Protein AF-0000000086685347 (afdb_homodimer)

Solvent-accessible surface area (backbone atoms only — not comparable to full-atom values): 33832 Å² total; per-residue (Å²): 129,85,56,66,30,45,33,39,24,39,71,43,73,58,79,75,74,74,55,76,82,25,41,44,80,46,76,44,72,55,74,82,77,50,88,46,20,29,35,28,42,36,37,37,25,42,53,59,74,66,54,58,55,34,49,68,74,56,69,51,61,74,65,33,76,44,71,22,50,22,35,25,30,27,70,40,53,50,25,90,90,51,44,58,71,44,36,31,36,35,46,62,26,41,28,45,43,42,80,41,41,72,91,58,46,42,83,53,81,74,57,80,68,40,60,75,69,34,53,70,24,63,68,20,68,34,20,48,37,26,51,43,35,38,56,73,64,36,48,68,48,66,58,36,22,35,38,27,35,49,18,31,29,40,43,24,28,33,33,34,41,51,40,50,75,61,36,38,45,54,32,36,28,28,15,90,31,63,68,40,11,50,46,24,40,72,66,28,60,24,76,32,47,38,30,52,79,78,49,60,47,46,60,56,45,41,69,71,35,73,89,37,28,37,35,35,42,33,38,38,39,30,66,56,45,32,27,45,61,70,37,38,40,74,59,13,24,30,18,32,57,42,41,64,69,34,71,82,26,80,90,48,59,55,56,49,33,76,57,57,68,50,31,24,82,33,26,20,36,43,30,22,42,52,58,82,81,46,60,85,45,48,65,63,46,48,70,64,45,49,62,35,39,36,73,55,78,38,73,80,56,59,31,74,44,79,35,66,90,40,48,63,58,51,41,53,31,55,77,70,58,69,47,49,22,31,45,35,29,34,26,78,80,129,130,85,55,67,28,45,33,38,22,40,70,44,72,58,80,76,74,74,52,76,80,26,40,45,77,45,76,43,74,56,74,82,76,48,88,46,20,30,37,29,42,37,38,37,25,43,54,59,74,66,53,58,56,33,50,70,73,56,70,53,61,74,65,33,76,44,71,21,50,23,34,25,31,25,69,38,54,49,25,91,90,50,44,57,72,42,38,32,36,35,45,62,28,40,27,46,43,42,79,39,41,73,91,58,46,42,82,53,79,73,57,80,69,42,60,76,68,35,53,70,24,62,69,19,68,34,22,49,37,26,51,44,35,39,57,71,64,37,47,66,47,66,57,36,23,35,37,28,35,49,17,33,29,42,42,25,27,32,34,34,41,51,39,50,75,61,36,39,45,54,33,35,27,28,15,91,33,63,68,39,12,49,44,24,40,72,67,27,60,23,75,32,46,38,31,51,80,78,47,62,47,46,58,54,47,41,69,71,35,74,90,37,28,37,35,34,42,32,37,40,42,30,65,54,44,33,28,44,61,71,37,36,41,73,60,14,24,29,18,32,58,43,40,63,69,33,73,82,24,77,90,48,62,56,59,53,32,74,58,58,68,50,30,24,84,32,26,20,35,42,31,20,42,51,57,82,82,47,60,87,44,48,66,61,46,48,70,62,45,49,62,37,39,35,72,55,79,37,72,82,56,60,31,75,45,79,34,66,90,40,48,64,58,51,41,54,30,55,76,70,58,69,47,48,21,31,45,34,30,34,26,80,80,130

InterPro domains:
  IPR011032 GroES-like superfamily [SSF50129] (7-137)
  IPR013149 Alcohol dehydrogenase-like, C-terminal [PF00107] (154-285)
  IPR020843 Enoylreductase domain [SM00829] (19-329)
  IPR036291 NAD(P)-binding domain superfamily [SSF51735] (119-297)
  IPR041694 Oxidoreductase, N-terminal domain [PF16884] (11-107)
  IPR045010 Medium-chain dehydrogenase/reductase [PTHR43205] (16-331)

Foldseek 3Di:
DFDKKKFKFQAAQDDFADDPVSIDIDIDGDDDADAQKFKWFWFKWFFDLVQNVCSNVVVDDGRDTDWTWTKTFGCGGNRPVRHGGWIWIFTRGRMRMDIDHPVGIHTDDADAQFDPCVCRACLHLLVLLLVCLQCPAQNPDAAFEEEEEQCQERNNLSNQLVCVVRRYRAYEYEHQDPVSQCCNCPARNHVGYYNCVVDQVLVVVCVSPVQAGQEYEAAAAASNVLSNLVRHAAQGEYEYEYHLNCSSPVPDPHDHRPVVVSCVVRVYYYDYDDSVVVVVCSVVSCVPCSVCSSVCVHDQAEDEAEASVCVSVQNSCVNVVVIGHTYMYGYDDD/DFDKKKFKFQAAQDDFADDPVSIDIDIDGDDDADAQKFKWFWFKWFFDLVQNVCSNVVVDDGRDTDWTWTKTFTCGGNRPVRHGGWIWIFTRGRMRMDIDHPVGIHTDDADAQFDPNCCRACLHPLVLLLVCLQCPAQNPAAAFEEEEEQCQERNNLSNQLVCVVRRYRAYEYEHQDPVSQCCNCPARNHVGYYNCVVDQLLVVVCVSPVQAGQEYEAAAAASNVLSNLVRHAAQGEYEYEYHLNCSSPVPDPHDHRPVVVSCVVRVYYYDYDDSVVVVVCSVVSCVPCSVCSSVVVHDQAEDEAEASVCVSVQNSCVNVVVIGHTYMYGYDDD

Nearest PDB structures (foldseek):
  6eow-assembly2_D-2  TM=9.343E-01  e=7.181E-40  Rubus idaeus
  1v3t-assembly1_B  TM=9.331E-01  e=2.063E-39  Cavia porcellus
  2y05-assembly4_D  TM=9.434E-01  e=6.710E-39  Homo sapiens
  5zxu-assembly1_A  TM=9.191E-01  e=8.944E-35  Vibrio vulnificus MO6-24/O
  4mkr-assembly1_B  TM=9.050E-01  e=8.934E-24  Zingiber officinale

Secondary structure (DSSP, 8-state):
---EEEEEEE-S--SSS--GGGEEEEEEEPPPP-TT-EEEEEEEEE--THHHHHHHTT-S-TTSBPP--EEEEEEEES-TTS-TT-EEEES--SBSEEEE-GGG-EE--PPTT--GGGGGTTTTHHHHHHHHIIIIIS---TT--EEESSTTBHHHHHHHHHHHHTT-S-EEEEESSHHHHHHHHHHS--SEEEEGGGS-HHHHHHHH-TT-EEEEEESS-HHHHHHHHHHEEEEEEEEE---HHHHT-TTS--PPPTTTTHHHHTT-EEEE--GGGGGGGHHHHHHHHHHHHHHTSS---EEEEESGGGHHHHHHHHHHT--SBEEEEE----/---EEEEEEE-S--SSS--GGGEEEEEEEPPPP-TT-EEEEEEEEE--THHHHHHHTT-S-TTSBPPB-EEEEEEEES-TTS-TT-EEEESB-SBSEEEE-GGG-EE--PPTT--GGGGGTTTTHHHHHHHHIIIIIS---TT--EEESSTTBHHHHHHHHHHHHTT-S-EEEEESSHHHHHHHHHHS--SEEEEGGGS-HHHHHHHH-TT-EEEEEESS-HHHHHHHHHHEEEEEEEEE---HHHHT-TTS--PPPTTTTHHHHTT-EEEE--GGGGGGGHHHHHHHHHHHHHTTSS---EEEEESGGGHHHHHHHHHHT--SBEEEEE----

Radius of gyration: 30.83 Å; Cα contacts (8 Å, |Δi|>4): 1604; chains: 2; bounding box: 49×111×60 Å

Structure (mmCIF, N/CA/C/O backbone):
data_AF-0000000086685347-model_v1
#
loop_
_entity.id
_entity.type
_entity.pdbx_description
1 polymer 'NADP-dependent oxidoreductase'
#
loop_
_atom_site.group_PDB
_atom_site.id
_atom_site.type_symbol
_atom_site.label_atom_id
_atom_site.label_alt_id
_atom_site.label_comp_id
_atom_site.label_asym_id
_atom_site.label_entity_id
_atom_site.label_seq_id
_atom_site.pdbx_PDB_ins_code
_atom_site.Cartn_x
_atom_site.Cartn_y
_atom_site.Cartn_z
_atom_site.occupancy
_atom_site.B_iso_or_equiv
_atom_site.auth_seq_id
_atom_site.auth_comp_id
_atom_site.auth_asym_id
_atom_site.auth_atom_id
_atom_site.pdbx_PDB_model_num
ATOM 1 N N . MET A 1 1 ? 9.734 56.219 17.281 1 50.44 1 MET A N 1
ATOM 2 C CA . MET A 1 1 ? 10.438 55.094 17.875 1 50.44 1 MET A CA 1
ATOM 3 C C . MET A 1 1 ? 10.43 53.906 16.938 1 50.44 1 MET A C 1
ATOM 5 O O . MET A 1 1 ? 9.406 53.594 16.312 1 50.44 1 MET A O 1
ATOM 9 N N . SER A 1 2 ? 11.664 53.406 16.625 1 74.25 2 SER A N 1
ATOM 10 C CA . SER A 1 2 ? 11.812 52.344 15.633 1 74.25 2 SER A CA 1
ATOM 11 C C . SER A 1 2 ? 11.039 51.094 16.047 1 74.25 2 SER A C 1
ATOM 13 O O . SER A 1 2 ? 10.992 50.75 17.234 1 74.25 2 SER A O 1
ATOM 15 N N . ARG A 1 3 ? 10.133 50.562 15.281 1 89.06 3 ARG A N 1
ATOM 16 C CA . ARG A 1 3 ? 9.344 49.375 15.555 1 89.06 3 ARG A CA 1
ATOM 17 C C . ARG A 1 3 ? 10.242 48.219 15.93 1 89.06 3 ARG A C 1
ATOM 19 O O . ARG A 1 3 ? 11.344 48.062 15.391 1 89.06 3 ARG A O 1
ATOM 26 N N . THR A 1 4 ? 9.859 47.531 16.953 1 94.38 4 THR A N 1
ATOM 27 C CA . THR A 1 4 ? 10.586 46.312 17.344 1 94.38 4 THR A CA 1
ATOM 28 C C . THR A 1 4 ? 9.766 45.062 17.031 1 94.38 4 THR A C 1
ATOM 30 O O . THR A 1 4 ? 8.547 45.156 16.875 1 94.38 4 THR A O 1
ATOM 33 N N . LEU A 1 5 ? 10.492 44.031 16.781 1 94.69 5 LEU A N 1
ATOM 34 C CA . LEU A 1 5 ? 9.844 42.719 16.656 1 94.69 5 LEU A CA 1
ATOM 35 C C . LEU A 1 5 ? 10.344 41.781 17.719 1 94.69 5 LEU A C 1
ATOM 37 O O . LEU A 1 5 ? 11.43 41.969 18.281 1 94.69 5 LEU A O 1
ATOM 41 N N . THR A 1 6 ? 9.461 40.906 18.109 1 96 6 THR A N 1
ATOM 42 C CA . THR A 1 6 ? 9.82 39.781 18.969 1 96 6 THR A CA 1
ATOM 43 C C . THR A 1 6 ? 9.859 38.5 18.172 1 96 6 THR A C 1
ATOM 45 O O . THR A 1 6 ? 8.977 38.25 17.344 1 96 6 THR A O 1
ATOM 48 N N . ALA A 1 7 ? 10.953 37.719 18.328 1 96.31 7 ALA A N 1
ATOM 49 C CA . ALA A 1 7 ? 11.125 36.469 17.609 1 96.31 7 ALA A CA 1
ATOM 50 C C . ALA A 1 7 ? 11.641 35.375 18.547 1 96.31 7 ALA A C 1
ATOM 52 O O . ALA A 1 7 ? 12.047 35.656 19.672 1 96.31 7 ALA A O 1
ATOM 53 N N . VAL A 1 8 ? 11.461 34.156 18.094 1 96.06 8 VAL A N 1
ATOM 54 C CA . VAL A 1 8 ? 11.992 33.031 18.828 1 96.06 8 VAL A CA 1
ATOM 55 C C . VAL A 1 8 ? 13.188 32.438 18.062 1 96.06 8 VAL A C 1
ATOM 57 O O . VAL A 1 8 ? 13.164 32.344 16.844 1 96.06 8 VAL A O 1
ATOM 60 N N . ARG A 1 9 ? 14.227 32.125 18.766 1 94.31 9 ARG A N 1
ATOM 61 C CA . ARG A 1 9 ? 15.398 31.453 18.234 1 94.31 9 ARG A CA 1
ATOM 62 C C . ARG A 1 9 ? 15.555 30.062 18.859 1 94.31 9 ARG A C 1
ATOM 64 O O . ARG A 1 9 ? 15.258 29.875 20.031 1 94.31 9 ARG A O 1
ATOM 71 N N . HIS A 1 10 ? 15.906 29.203 18 1 92.25 10 HIS A N 1
ATOM 72 C CA . HIS A 1 10 ? 16.281 27.875 18.484 1 92.25 10 HIS A CA 1
ATOM 73 C C . HIS A 1 10 ? 17.719 27.859 18.984 1 92.25 10 HIS A C 1
ATOM 75 O O . HIS A 1 10 ? 18.656 28.016 18.188 1 92.25 10 HIS A O 1
ATOM 81 N N . VAL A 1 11 ? 17.969 27.594 20.281 1 90.44 11 VAL A N 1
ATOM 82 C CA . VAL A 1 11 ? 19.297 27.812 20.828 1 90.44 11 VAL A CA 1
ATOM 83 C C . VAL A 1 11 ? 19.969 26.484 21.141 1 90.44 11 VAL A C 1
ATOM 85 O O . VAL A 1 11 ? 21.188 26.422 21.344 1 90.44 11 VAL A O 1
ATOM 88 N N . ARG A 1 12 ? 19.188 25.469 21.172 1 88.44 12 ARG A N 1
ATOM 89 C CA . ARG A 1 12 ? 19.719 24.141 21.438 1 88.44 12 ARG A CA 1
ATOM 90 C C . ARG A 1 12 ? 18.891 23.062 20.766 1 88.44 12 ARG A C 1
ATOM 92 O O . ARG A 1 12 ? 17.656 23.125 20.766 1 88.44 12 ARG A O 1
ATOM 99 N N . ARG A 1 13 ? 19.609 22.141 20.172 1 87.19 13 ARG A N 1
ATOM 100 C CA . ARG A 1 13 ? 18.875 21.016 19.609 1 87.19 13 ARG A CA 1
ATOM 101 C C . ARG A 1 13 ? 18.328 20.109 20.703 1 87.19 13 ARG A C 1
ATOM 103 O O . ARG A 1 13 ? 19.047 19.734 21.625 1 87.19 13 ARG A O 1
ATOM 110 N N . PRO A 1 14 ? 17.078 19.797 20.531 1 83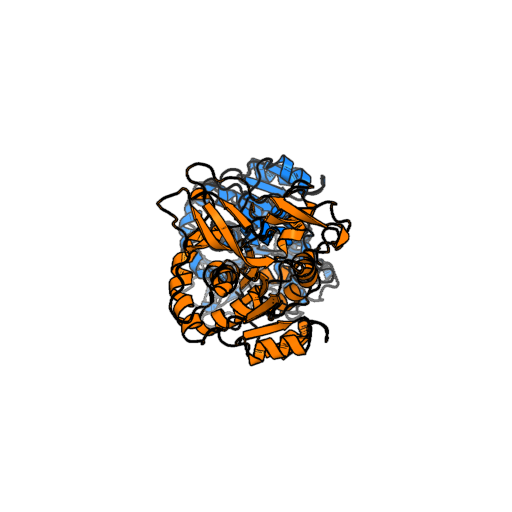.38 14 PRO A N 1
ATOM 111 C CA . PRO A 1 14 ? 16.469 18.984 21.594 1 83.38 14 PRO A CA 1
ATOM 112 C C . PRO A 1 14 ? 17.062 17.578 21.672 1 83.38 14 PRO A C 1
ATOM 114 O O . PRO A 1 14 ? 17.391 16.984 20.641 1 83.38 14 PRO A O 1
ATOM 117 N N . ALA A 1 15 ? 17.375 17.078 22.797 1 79.94 15 ALA A N 1
ATOM 118 C CA . ALA A 1 15 ? 17.688 15.688 23.094 1 79.94 15 ALA A CA 1
ATOM 119 C C . ALA A 1 15 ? 16.453 14.953 23.609 1 79.94 15 ALA A C 1
ATOM 121 O O . ALA A 1 15 ? 16.094 15.062 24.781 1 79.94 15 ALA A O 1
ATOM 122 N N . GLY A 1 16 ? 15.742 14.258 22.781 1 77.81 16 GLY A N 1
ATOM 123 C CA . GLY A 1 16 ? 14.438 13.727 23.141 1 77.81 16 GLY A CA 1
ATOM 124 C C . GLY A 1 16 ? 13.312 14.719 22.922 1 77.81 16 GLY A C 1
ATOM 125 O O . GLY A 1 16 ? 13.234 15.367 21.891 1 77.81 16 GLY A O 1
ATOM 126 N N . GLU A 1 17 ? 12.484 14.797 23.922 1 82.31 17 GLU A N 1
ATOM 127 C CA . GLU A 1 17 ? 11.367 15.734 23.844 1 82.31 17 GLU A CA 1
ATOM 128 C C . GLU A 1 17 ? 11.852 17.172 23.938 1 82.31 17 GLU A C 1
ATOM 130 O O . GLU A 1 17 ? 12.633 17.516 24.828 1 82.31 17 GLU A O 1
ATOM 135 N N . PRO A 1 18 ? 11.469 18.016 23 1 87.94 18 PRO A N 1
ATOM 136 C CA . PRO A 1 18 ? 11.852 19.422 23.094 1 87.94 18 PRO A CA 1
ATOM 137 C C . PRO A 1 18 ? 11.406 20.062 24.406 1 87.94 18 PRO A C 1
ATOM 139 O O . PRO A 1 18 ? 10.367 19.688 24.953 1 87.94 18 PRO A O 1
ATOM 142 N N . ARG A 1 19 ? 12.352 21 24.922 1 90.44 19 ARG A N 1
ATOM 143 C CA . ARG A 1 19 ? 12.078 21.766 26.141 1 90.44 19 ARG A CA 1
ATOM 144 C C . ARG A 1 19 ? 12.062 23.266 25.844 1 90.44 19 ARG A C 1
ATOM 146 O O . ARG A 1 19 ? 12.664 23.719 24.875 1 90.44 19 ARG A O 1
ATOM 153 N N . ALA A 1 20 ? 11.312 23.969 26.703 1 93.56 20 ALA A N 1
ATOM 154 C CA . ALA A 1 20 ? 11.18 25.422 26.531 1 93.56 20 ALA A CA 1
ATOM 155 C C . ALA A 1 20 ? 12.555 26.078 26.438 1 93.56 20 ALA A C 1
ATOM 157 O O . ALA A 1 20 ? 12.734 27.047 25.688 1 93.56 20 ALA A O 1
ATOM 158 N N . ASP A 1 21 ? 13.492 25.594 27.172 1 93.19 21 ASP A N 1
ATOM 159 C CA . ASP A 1 21 ? 14.797 26.234 27.219 1 93.19 21 ASP A CA 1
ATOM 160 C C . ASP A 1 21 ? 15.625 25.906 25.984 1 93.19 21 ASP A C 1
ATOM 162 O O . ASP A 1 21 ? 16.766 26.375 25.844 1 93.19 21 ASP A O 1
ATOM 166 N N . ASP A 1 22 ? 15.094 25.109 25.094 1 93.38 22 ASP A N 1
ATOM 167 C CA . ASP A 1 22 ? 15.711 24.938 23.766 1 93.38 22 ASP A CA 1
ATOM 168 C C . ASP A 1 22 ? 15.516 26.172 22.906 1 93.38 22 ASP A C 1
ATOM 170 O O . ASP A 1 22 ? 16.125 26.312 21.844 1 93.38 22 ASP A O 1
ATOM 174 N N . PHE A 1 23 ? 14.695 27.047 23.406 1 94.94 23 PHE A N 1
ATOM 175 C CA . PHE A 1 23 ? 14.312 28.25 22.672 1 94.94 23 PHE A CA 1
ATOM 176 C C . PHE A 1 23 ? 14.578 29.5 23.5 1 94.94 23 PHE A C 1
ATOM 178 O O . PHE A 1 23 ? 14.633 29.438 24.734 1 94.94 23 PHE A O 1
ATOM 185 N N . THR A 1 24 ? 14.758 30.578 22.812 1 95.75 24 THR A N 1
ATOM 186 C CA . THR A 1 24 ? 14.852 31.875 23.469 1 95.75 24 THR A CA 1
ATOM 187 C C . THR A 1 24 ? 14.102 32.938 22.688 1 95.75 24 THR A C 1
ATOM 189 O O . THR A 1 24 ? 14.07 32.906 21.453 1 95.75 24 THR A O 1
ATOM 192 N N . PHE A 1 25 ? 13.484 33.812 23.406 1 96.88 25 PHE A N 1
ATOM 193 C CA . PHE A 1 25 ? 12.859 34.969 22.797 1 96.88 25 PHE A CA 1
ATOM 194 C C . PHE A 1 25 ? 13.859 36.125 22.672 1 96.88 25 PHE A C 1
ATOM 196 O O . PHE A 1 25 ? 14.664 36.375 23.562 1 96.88 25 PHE A O 1
ATOM 203 N N . VAL A 1 26 ? 13.766 36.75 21.547 1 96.25 26 VAL A N 1
ATOM 204 C CA . VAL A 1 26 ? 14.594 37.938 21.328 1 96.25 26 VAL A CA 1
ATOM 205 C C . VAL A 1 26 ? 13.727 39.094 20.859 1 96.25 26 VAL A C 1
ATOM 207 O O . VAL A 1 26 ? 12.695 38.875 20.219 1 96.25 26 VAL A O 1
ATOM 210 N N . THR A 1 27 ? 14.117 40.25 21.219 1 96 27 THR A N 1
ATOM 211 C CA . THR A 1 27 ? 13.508 41.5 20.719 1 96 27 THR A CA 1
ATOM 212 C C . THR A 1 27 ? 14.531 42.344 19.969 1 96 27 THR A C 1
ATOM 214 O O . THR A 1 27 ? 15.609 42.625 20.484 1 96 27 THR A O 1
ATOM 217 N N . GLU A 1 28 ? 14.188 42.594 18.781 1 93.88 28 GLU A N 1
ATOM 218 C CA . GLU A 1 28 ? 15.109 43.344 17.922 1 93.88 28 GLU A CA 1
ATOM 219 C C . GLU A 1 28 ? 14.383 44.406 17.125 1 93.88 28 GLU A C 1
ATOM 221 O O . GLU A 1 28 ? 13.164 44.344 16.922 1 93.88 28 GLU A O 1
ATOM 226 N N . PRO A 1 29 ? 15.164 45.469 16.766 1 95.5 29 PRO A N 1
ATOM 227 C CA . PRO A 1 29 ? 14.523 46.469 15.891 1 95.5 29 PRO A CA 1
ATOM 228 C C . PRO A 1 29 ? 14.102 45.875 14.547 1 95.5 29 PRO A C 1
ATOM 230 O O . PRO A 1 29 ? 14.797 45.031 13.992 1 95.5 29 PRO A O 1
ATOM 233 N N . VAL A 1 30 ? 12.938 46.281 14.086 1 95.69 30 VAL A N 1
ATOM 234 C CA . VAL A 1 30 ? 12.539 45.969 12.719 1 95.69 30 VAL A CA 1
ATOM 235 C C . VAL A 1 30 ? 13.484 46.656 11.734 1 95.69 30 VAL A C 1
ATOM 237 O O . VAL A 1 30 ? 13.742 47.844 11.828 1 95.69 30 VAL A O 1
ATOM 240 N N . PRO A 1 31 ? 13.992 45.875 10.844 1 92.69 31 PRO A N 1
ATOM 241 C CA . PRO A 1 31 ? 14.891 46.5 9.867 1 92.69 31 PRO A CA 1
ATOM 242 C C . PRO A 1 31 ? 14.172 47.5 8.945 1 92.69 31 PRO A C 1
ATOM 244 O O . PRO A 1 31 ? 12.961 47.375 8.727 1 92.69 31 PRO A O 1
ATOM 247 N N . ASP A 1 32 ? 15.023 48.438 8.469 1 94.31 32 ASP A N 1
ATOM 248 C CA . ASP A 1 32 ? 14.477 49.312 7.434 1 94.31 32 ASP A CA 1
ATOM 249 C C . ASP A 1 32 ? 14.125 48.531 6.176 1 94.31 32 ASP A C 1
ATOM 251 O O . ASP A 1 32 ? 14.852 47.594 5.777 1 94.31 32 ASP A O 1
ATOM 255 N N . LEU A 1 33 ? 13.031 48.906 5.633 1 96.62 33 LEU A N 1
ATOM 256 C CA . LEU A 1 33 ? 12.586 48.219 4.43 1 96.62 33 LEU A CA 1
ATOM 257 C C . LEU A 1 33 ? 13.414 48.656 3.221 1 96.62 33 LEU A C 1
ATOM 259 O O . LEU A 1 33 ? 13.656 49.844 3.023 1 96.62 33 LEU A O 1
ATOM 263 N N . LEU A 1 34 ? 13.836 47.625 2.465 1 96.62 34 LEU A N 1
ATOM 264 C CA . LEU A 1 34 ? 14.438 47.906 1.162 1 96.62 34 LEU A CA 1
ATOM 265 C C . LEU A 1 34 ? 13.383 47.938 0.066 1 96.62 34 LEU A C 1
ATOM 267 O O . LEU A 1 34 ? 12.195 47.688 0.332 1 96.62 34 LEU A O 1
ATOM 271 N N . ALA A 1 35 ? 13.891 48.281 -1.128 1 96.19 35 ALA A N 1
ATOM 272 C CA . ALA A 1 35 ? 12.984 48.281 -2.27 1 96.19 35 ALA A CA 1
ATOM 273 C C . ALA A 1 35 ? 12.32 46.938 -2.443 1 96.19 35 ALA A C 1
ATOM 275 O O . ALA A 1 35 ? 12.977 45.906 -2.326 1 96.19 35 ALA A O 1
ATOM 276 N N . ARG A 1 36 ? 10.992 46.938 -2.641 1 97.19 36 ARG A N 1
ATOM 277 C CA . ARG A 1 36 ? 10.18 45.75 -2.947 1 97.19 36 ARG A CA 1
ATOM 278 C C . ARG A 1 36 ? 9.961 44.906 -1.705 1 97.19 36 ARG A C 1
ATOM 280 O O . ARG A 1 36 ? 9.461 43.781 -1.799 1 97.19 36 ARG A O 1
ATOM 287 N N . GLN A 1 37 ? 10.305 45.438 -0.574 1 97.94 37 GLN A N 1
ATOM 288 C CA . GLN A 1 37 ? 10.047 44.719 0.67 1 97.94 37 GLN A CA 1
ATOM 289 C C . GLN A 1 37 ? 8.797 45.25 1.365 1 97.94 37 GLN A C 1
ATOM 291 O O . GLN A 1 37 ? 8.398 46.375 1.14 1 97.94 37 GLN A O 1
ATOM 296 N N . VAL A 1 38 ? 8.195 44.406 2.117 1 98.06 38 VAL A N 1
ATOM 297 C CA . VAL A 1 38 ? 7.051 44.781 2.938 1 98.06 38 VAL A CA 1
ATOM 298 C C . VAL A 1 38 ? 7.27 44.312 4.375 1 98.06 38 VAL A C 1
ATOM 300 O O . VAL A 1 38 ? 7.961 43.312 4.613 1 98.06 38 VAL A O 1
ATOM 303 N N . LEU A 1 39 ? 6.73 45.062 5.27 1 97.62 39 LEU A N 1
ATOM 304 C CA . LEU A 1 39 ? 6.652 44.656 6.664 1 97.62 39 LEU A CA 1
ATOM 305 C C . LEU A 1 39 ? 5.293 44.031 6.969 1 97.62 39 LEU A C 1
ATOM 307 O O . LEU A 1 39 ? 4.258 44.656 6.762 1 97.62 39 LEU A O 1
ATOM 311 N N . VAL A 1 40 ? 5.332 42.781 7.363 1 97.5 40 VAL A N 1
ATOM 312 C CA . VAL A 1 40 ? 4.109 42.094 7.727 1 97.5 40 VAL A CA 1
ATOM 313 C C . VAL A 1 40 ? 4.016 41.969 9.242 1 97.5 40 VAL A C 1
ATOM 315 O O . VAL A 1 40 ? 4.984 41.562 9.898 1 97.5 40 VAL A O 1
ATOM 318 N N . GLU A 1 41 ? 2.932 42.406 9.773 1 97.56 41 GLU A N 1
ATOM 319 C CA . GLU A 1 41 ? 2.584 42.094 11.156 1 97.56 41 GLU A CA 1
ATOM 320 C C . GLU A 1 41 ? 1.776 40.781 11.258 1 97.56 41 GLU A C 1
ATOM 322 O O . GLU A 1 41 ? 0.677 40.688 10.703 1 97.56 41 GLU A O 1
ATOM 327 N N . ASN A 1 42 ? 2.348 39.781 11.922 1 97.38 42 ASN A N 1
ATOM 328 C CA . ASN A 1 42 ? 1.735 38.469 11.969 1 97.38 42 ASN A CA 1
ATOM 329 C C . ASN A 1 42 ? 0.523 38.438 12.891 1 97.38 42 ASN A C 1
ATOM 331 O O . ASN A 1 42 ? 0.536 39.062 13.961 1 97.38 42 ASN A O 1
ATOM 335 N N . ALA A 1 43 ? -0.485 37.812 12.461 1 97.38 43 ALA A N 1
ATOM 336 C CA . ALA A 1 43 ? -1.744 37.781 13.195 1 97.38 43 ALA A CA 1
ATOM 337 C C . ALA A 1 43 ? -2.023 36.375 13.758 1 97.38 43 ALA A C 1
ATOM 339 O O . ALA A 1 43 ? -2.475 36.25 14.891 1 97.38 43 ALA A O 1
ATOM 340 N N . TYR A 1 44 ? -1.866 35.344 12.93 1 97.69 44 TYR A N 1
ATOM 341 C CA . TYR A 1 44 ? -2.037 33.938 13.32 1 97.69 44 TYR A CA 1
ATOM 342 C C . TYR A 1 44 ? -0.824 33.094 12.922 1 97.69 44 TYR A C 1
ATOM 344 O O . TYR A 1 44 ? -0.29 33.25 11.828 1 97.69 44 TYR A O 1
ATOM 352 N N . LEU A 1 45 ? -0.37 32.312 13.789 1 97.44 45 LEU A N 1
ATOM 353 C CA . LEU A 1 45 ? 0.769 31.422 13.57 1 97.44 45 LEU A CA 1
ATOM 354 C C . LEU A 1 45 ? 0.38 29.969 13.805 1 97.44 45 LEU A C 1
ATOM 356 O O . LEU A 1 45 ? -0.333 29.656 14.758 1 97.44 45 LEU A O 1
ATOM 360 N N . SER A 1 46 ? 0.817 29.172 12.898 1 96 46 SER A N 1
ATOM 361 C CA . SER A 1 46 ? 0.613 27.734 13.062 1 96 46 SER A CA 1
ATOM 362 C C . SER A 1 46 ? 1.83 27.062 13.695 1 96 46 SER A C 1
ATOM 364 O O . SER A 1 46 ? 2.967 27.469 13.438 1 96 46 SER A O 1
ATOM 366 N N . VAL A 1 47 ? 1.586 26.109 14.602 1 92.56 47 VAL A N 1
ATOM 367 C CA . VAL A 1 47 ? 2.625 25.203 15.078 1 92.56 47 VAL A CA 1
ATOM 368 C C . VAL A 1 47 ? 2.283 23.781 14.68 1 92.56 47 VAL A C 1
ATOM 370 O O . VAL A 1 47 ? 1.127 23.359 14.773 1 92.56 47 VAL A O 1
ATOM 373 N N . ASP A 1 48 ? 3.268 23.078 14.125 1 88.44 48 ASP A N 1
ATOM 374 C CA . ASP A 1 48 ? 3.027 21.766 13.523 1 88.44 48 ASP A CA 1
ATOM 375 C C . ASP A 1 48 ? 4.059 20.75 14 1 88.44 48 ASP A C 1
ATOM 377 O O . ASP A 1 48 ? 5.223 21.094 14.227 1 88.44 48 ASP A O 1
ATOM 381 N N . PRO A 1 49 ? 3.59 19.469 14.031 1 81.69 49 PRO A N 1
ATOM 382 C CA . PRO A 1 49 ? 4.48 18.422 14.531 1 81.69 49 PRO A CA 1
ATOM 383 C C . PRO A 1 49 ? 5.738 18.266 13.68 1 81.69 49 PRO A C 1
ATOM 385 O O . PRO A 1 49 ? 6.801 17.922 14.195 1 81.69 49 PRO A O 1
ATOM 388 N N . TYR A 1 50 ? 5.699 18.5 12.43 1 77.56 50 TYR A N 1
ATOM 389 C CA . TYR A 1 50 ? 6.852 18.312 11.555 1 77.56 50 TYR A CA 1
ATOM 390 C C . TYR A 1 50 ? 8.008 19.203 11.961 1 77.56 50 TYR A C 1
ATOM 392 O O . TYR A 1 50 ? 9.164 18.922 11.648 1 77.56 50 TYR A O 1
ATOM 400 N N . MET A 1 51 ? 7.762 20.234 12.648 1 84.38 51 MET A N 1
ATOM 401 C CA . MET A 1 51 ? 8.789 21.172 13.102 1 84.38 51 MET A CA 1
ATOM 402 C C . MET A 1 51 ? 9.789 20.484 14.023 1 84.38 51 MET A C 1
ATOM 404 O O . MET A 1 51 ? 10.969 20.844 14.055 1 84.38 51 MET A O 1
ATOM 408 N N . ARG A 1 52 ? 9.234 19.469 14.75 1 82.44 52 ARG A N 1
ATOM 409 C CA . ARG A 1 52 ? 10.125 18.703 15.617 1 82.44 52 ARG A CA 1
ATOM 410 C C . ARG A 1 52 ? 11.188 17.969 14.797 1 82.44 52 ARG A C 1
ATOM 412 O O . ARG A 1 52 ? 12.359 17.953 15.172 1 82.44 52 ARG A O 1
ATOM 419 N N . GLN A 1 53 ? 10.75 17.328 13.758 1 74.5 53 GLN A N 1
ATOM 420 C CA . GLN A 1 53 ? 11.68 16.625 12.883 1 74.5 53 GLN A CA 1
ATOM 421 C C . GLN A 1 53 ? 12.688 17.578 12.266 1 74.5 53 GLN A C 1
ATOM 423 O O . GLN A 1 53 ? 13.875 17.266 12.164 1 74.5 53 GLN A O 1
ATOM 428 N N . PHE A 1 54 ? 12.25 18.719 11.898 1 77.44 54 PHE A N 1
ATOM 429 C CA . PHE A 1 54 ? 13.109 19.734 11.289 1 77.44 54 PHE A CA 1
ATOM 430 C C . PHE A 1 54 ? 14.164 20.203 12.273 1 77.44 54 PHE A C 1
ATOM 432 O O . PHE A 1 54 ? 15.305 20.469 11.883 1 77.44 54 PHE A O 1
ATOM 439 N N . MET A 1 55 ? 13.812 20.234 13.461 1 79.69 55 MET A N 1
ATOM 440 C CA . MET A 1 55 ? 14.742 20.672 14.508 1 79.69 55 MET A CA 1
ATOM 441 C C . MET A 1 55 ? 15.828 19.625 14.734 1 79.69 55 MET A C 1
ATOM 443 O O . MET A 1 55 ? 16.984 19.953 14.961 1 79.69 55 MET A O 1
ATOM 447 N N . ASP A 1 56 ? 15.445 18.328 14.547 1 74 56 ASP A N 1
ATOM 448 C CA . ASP A 1 56 ? 16.375 17.234 14.766 1 74 56 ASP A CA 1
ATOM 449 C C . ASP A 1 56 ? 17.344 17.078 13.586 1 74 56 ASP A C 1
ATOM 451 O O . ASP A 1 56 ? 18.531 16.844 13.781 1 74 56 ASP A O 1
ATOM 455 N N . LEU A 1 57 ? 16.812 17.25 12.438 1 71.06 57 LEU A N 1
ATOM 456 C CA . LEU A 1 57 ? 17.578 16.953 11.234 1 71.06 57 LEU A CA 1
ATOM 457 C C . LEU A 1 57 ? 18.438 18.156 10.836 1 71.06 57 LEU A C 1
ATOM 459 O O . LEU A 1 57 ? 19.109 18.125 9.797 1 71.06 57 LEU A O 1
ATOM 463 N N . GLY A 1 58 ? 18.406 19.125 11.688 1 70.56 58 GLY A N 1
ATOM 464 C CA . GLY A 1 58 ? 19.219 20.297 11.398 1 70.56 58 GLY A CA 1
ATOM 465 C C . GLY A 1 58 ? 18.625 21.172 10.312 1 70.56 58 GLY A C 1
ATOM 466 O O . GLY A 1 58 ? 19.359 21.859 9.594 1 70.56 58 GLY A O 1
ATOM 467 N N . GLY A 1 59 ? 17.359 21.047 10.164 1 72 59 GLY A N 1
ATOM 468 C CA . GLY A 1 59 ? 16.672 21.828 9.141 1 72 59 GLY A CA 1
ATOM 469 C C . GLY A 1 59 ? 16.766 23.328 9.383 1 72 59 GLY A C 1
ATOM 470 O O . GLY A 1 59 ? 16.594 24.125 8.461 1 72 59 GLY A O 1
ATOM 471 N N . TRP A 1 60 ? 16.969 23.719 10.68 1 77.75 60 TRP A N 1
ATOM 472 C CA . TRP A 1 60 ? 17.109 25.125 11.016 1 77.75 60 TRP A CA 1
ATOM 473 C C . TRP A 1 60 ? 18.438 25.391 11.711 1 77.75 60 TRP A C 1
ATOM 475 O O . TRP A 1 60 ? 18.859 24.625 12.578 1 77.75 60 TRP A O 1
ATOM 485 N N . ARG A 1 61 ? 19.109 26.438 11.195 1 78.44 61 ARG A N 1
ATOM 486 C CA . ARG A 1 61 ? 20.359 26.859 11.828 1 78.44 61 ARG A CA 1
ATOM 487 C C . ARG A 1 61 ? 20.094 27.359 13.25 1 78.44 61 ARG A C 1
ATOM 489 O O . ARG A 1 61 ? 19.188 28.156 13.484 1 78.44 61 ARG A O 1
ATOM 496 N N . LEU A 1 62 ? 20.875 26.797 14.102 1 85.69 62 LEU A N 1
ATOM 497 C CA . LEU A 1 62 ? 20.75 27.281 15.477 1 85.69 62 LEU A CA 1
ATOM 498 C C . LEU A 1 62 ? 20.938 28.781 15.555 1 85.69 62 LEU A C 1
ATOM 500 O O . LEU A 1 62 ? 21.828 29.344 14.898 1 85.69 62 LEU A O 1
ATOM 504 N N . GLY A 1 63 ? 20.109 29.375 16.375 1 85.38 63 GLY A N 1
ATOM 505 C CA . GLY A 1 63 ? 20.188 30.812 16.578 1 85.38 63 GLY A CA 1
ATOM 506 C C . GLY A 1 63 ? 19.438 31.594 15.516 1 85.38 63 GLY A C 1
ATOM 507 O O . GLY A 1 63 ? 19.266 32.812 15.648 1 85.38 63 GLY A O 1
ATOM 508 N N . ALA A 1 64 ? 19.109 30.906 14.547 1 82.31 64 ALA A N 1
ATOM 509 C CA . ALA A 1 64 ? 18.391 31.578 13.477 1 82.31 64 ALA A CA 1
ATOM 510 C C . ALA A 1 64 ? 16.875 31.562 13.734 1 82.31 64 ALA A C 1
ATOM 512 O O . ALA A 1 64 ? 16.406 30.891 14.656 1 82.31 64 ALA A O 1
ATOM 513 N N . GLY A 1 65 ? 16.203 32.375 12.984 1 82.62 65 GLY A N 1
ATOM 514 C CA . GLY A 1 65 ? 14.75 32.375 13.07 1 82.62 65 GLY A CA 1
ATOM 515 C C . GLY A 1 65 ? 14.117 31.078 12.625 1 82.62 65 GLY A C 1
ATOM 516 O O . GLY A 1 65 ? 14.617 30.422 11.719 1 82.62 65 GLY A O 1
ATOM 517 N N . LEU A 1 66 ? 13.008 30.75 13.281 1 87 66 LEU A N 1
ATOM 518 C CA . LEU A 1 66 ? 12.242 29.547 12.945 1 87 66 LEU A CA 1
ATOM 519 C C . LEU A 1 66 ? 11.078 29.891 12.016 1 87 66 LEU A C 1
ATOM 521 O O . LEU A 1 66 ? 10.578 31.016 12.031 1 87 66 LEU A O 1
ATOM 525 N N . GLU A 1 67 ? 10.789 28.922 11.18 1 88.25 67 GLU A N 1
ATOM 526 C CA . GLU A 1 67 ? 9.719 29.109 10.203 1 88.25 67 GLU A CA 1
ATOM 527 C C . GLU A 1 67 ? 8.422 28.453 10.656 1 88.25 67 GLU A C 1
ATOM 529 O O . GLU A 1 67 ? 8.445 27.578 11.523 1 88.25 67 GLU A O 1
ATOM 534 N N . GLY A 1 68 ? 7.309 28.938 10.117 1 91.69 68 GLY A N 1
ATOM 535 C CA . GLY A 1 68 ? 5.977 28.391 10.312 1 91.69 68 GLY A CA 1
ATOM 536 C C . GLY A 1 68 ? 4.918 29.078 9.477 1 91.69 68 GLY A C 1
ATOM 537 O O . GLY A 1 68 ? 5.051 30.25 9.141 1 91.69 68 GLY A O 1
ATOM 538 N N . ARG A 1 69 ? 3.953 28.312 9.164 1 94.81 69 ARG A N 1
ATOM 539 C CA . ARG A 1 69 ? 2.846 28.891 8.414 1 94.81 69 ARG A CA 1
ATOM 540 C C . ARG A 1 69 ? 2.178 30.016 9.195 1 94.81 69 ARG A C 1
ATOM 542 O O . ARG A 1 69 ? 1.918 29.875 10.391 1 94.81 69 ARG A O 1
ATOM 549 N N . THR A 1 70 ? 1.946 31.078 8.422 1 96.88 70 THR A N 1
ATOM 550 C CA . THR A 1 70 ? 1.568 32.312 9.102 1 96.88 70 THR A CA 1
ATOM 551 C C . THR A 1 70 ? 0.619 33.125 8.242 1 96.88 70 THR A C 1
ATOM 553 O O . THR A 1 70 ? 0.746 33.156 7.016 1 96.88 70 THR A O 1
ATOM 556 N N . ILE A 1 71 ? -0.356 33.719 8.945 1 97.19 71 ILE A N 1
ATOM 557 C CA . ILE A 1 71 ? -1.167 34.75 8.328 1 97.19 71 ILE A CA 1
ATOM 558 C C . ILE A 1 71 ? -0.867 36.094 8.992 1 97.19 71 ILE A C 1
ATOM 560 O O . ILE A 1 71 ? -0.756 36.188 10.219 1 97.19 71 ILE A O 1
ATOM 564 N N . GLY A 1 72 ? -0.648 37.094 8.172 1 97.12 72 GLY A N 1
ATOM 565 C CA . GLY A 1 72 ? -0.412 38.438 8.688 1 97.12 72 GLY A CA 1
ATOM 566 C C . GLY A 1 72 ? -0.929 39.531 7.77 1 97.12 72 GLY A C 1
ATOM 567 O O . GLY A 1 72 ? -1.567 39.25 6.754 1 97.12 72 GLY A O 1
ATOM 568 N N . HIS A 1 73 ? -0.714 40.781 8.234 1 96.88 73 HIS A N 1
ATOM 569 C CA . HIS A 1 73 ? -1.11 41.969 7.477 1 96.88 73 HIS A CA 1
ATOM 570 C C . HIS A 1 73 ? 0.1 42.812 7.113 1 96.88 73 HIS A C 1
ATOM 572 O O . HIS A 1 73 ? 0.971 43.062 7.953 1 96.88 73 HIS A O 1
ATOM 578 N N . VAL A 1 74 ? 0.079 43.219 5.84 1 97.62 74 VAL A N 1
ATOM 579 C CA . VAL A 1 74 ? 1.091 44.188 5.469 1 97.62 74 VAL A CA 1
ATOM 580 C C . VAL A 1 74 ? 0.816 45.531 6.188 1 97.62 74 VAL A C 1
ATOM 582 O O . VAL A 1 74 ? -0.283 46.062 6.09 1 97.62 74 VAL A O 1
ATOM 585 N N . VAL A 1 75 ? 1.849 46.031 6.922 1 97 75 VAL A N 1
ATOM 586 C CA . VAL A 1 75 ? 1.628 47.25 7.68 1 97 75 VAL A CA 1
ATOM 587 C C . VAL A 1 75 ? 2.488 48.375 7.105 1 97 75 VAL A C 1
ATOM 589 O O . VAL A 1 75 ? 2.24 49.562 7.371 1 97 75 VAL A O 1
ATOM 592 N N . GLU A 1 76 ? 3.516 48.031 6.43 1 97.25 76 GLU A N 1
ATOM 593 C CA . GLU A 1 76 ? 4.379 48.938 5.684 1 97.25 76 GLU A CA 1
ATOM 594 C C . GLU A 1 76 ? 4.867 48.312 4.387 1 97.25 76 GLU A C 1
ATOM 596 O O . GLU A 1 76 ? 5.152 47.094 4.352 1 97.25 76 GLU A O 1
ATOM 601 N N . SER A 1 77 ? 4.945 49.125 3.279 1 97.69 77 SER A N 1
ATOM 602 C CA . SER A 1 77 ? 5.289 48.531 1.996 1 97.69 77 SER A CA 1
ATOM 603 C C . SER A 1 77 ? 6.184 49.438 1.173 1 97.69 77 SER A C 1
ATOM 605 O O . SER A 1 77 ? 5.98 50.656 1.146 1 97.69 77 SER A O 1
ATOM 607 N N . ARG A 1 78 ? 7.176 48.844 0.644 1 97.81 78 ARG A N 1
ATOM 608 C CA . ARG A 1 78 ? 7.953 49.469 -0.425 1 97.81 78 ARG A CA 1
ATOM 609 C C . ARG A 1 78 ? 7.73 48.75 -1.752 1 97.81 78 ARG A C 1
ATOM 611 O O . ARG A 1 78 ? 8.594 48.781 -2.627 1 97.81 78 ARG A O 1
ATOM 618 N N . ASP A 1 79 ? 6.676 48.062 -1.848 1 96.62 79 ASP A N 1
ATOM 619 C CA . ASP A 1 79 ? 6.219 47.375 -3.055 1 96.62 79 ASP A CA 1
ATOM 620 C C . ASP A 1 79 ? 4.797 47.781 -3.42 1 96.62 79 ASP A C 1
ATOM 622 O O . ASP A 1 79 ? 3.84 47.438 -2.734 1 96.62 79 ASP A O 1
ATOM 626 N N . PRO A 1 80 ? 4.633 48.5 -4.535 1 94.5 80 PRO A N 1
ATOM 627 C CA . PRO A 1 80 ? 3.303 49 -4.906 1 94.5 80 PRO A CA 1
ATOM 628 C C . PRO A 1 80 ? 2.293 47.844 -5.113 1 94.5 80 PRO A C 1
ATOM 630 O O . PRO A 1 80 ? 1.085 48.062 -4.977 1 94.5 80 PRO A O 1
ATOM 633 N N . ALA A 1 81 ? 2.729 46.719 -5.328 1 94.75 81 ALA A N 1
ATOM 634 C CA . ALA A 1 81 ? 1.837 45.594 -5.586 1 94.75 81 ALA A CA 1
ATOM 635 C C . ALA A 1 81 ? 1.328 45 -4.277 1 94.75 81 ALA A C 1
ATOM 637 O O . ALA A 1 81 ? 0.389 44.188 -4.281 1 94.75 81 ALA A O 1
ATOM 638 N N . LEU A 1 82 ? 1.848 45.312 -3.154 1 96.88 82 LEU A N 1
ATOM 639 C CA . LEU A 1 82 ? 1.476 44.812 -1.837 1 96.88 82 LEU A CA 1
ATOM 640 C C . LEU A 1 82 ? 1.288 45.969 -0.849 1 96.88 82 LEU A C 1
ATOM 642 O O . LEU A 1 82 ? 2.051 46.094 0.112 1 96.88 82 LEU A O 1
ATOM 646 N N . PRO A 1 83 ? 0.3 46.688 -1.056 1 96.25 83 PRO A N 1
ATOM 647 C CA . PRO A 1 83 ? 0.109 47.844 -0.175 1 96.25 83 PRO A CA 1
ATOM 648 C C . PRO A 1 83 ? -0.264 47.438 1.251 1 96.25 83 PRO A C 1
ATOM 650 O O . PRO A 1 83 ? -0.712 46.312 1.482 1 96.25 83 PRO A O 1
ATOM 653 N N . ALA A 1 84 ? -0.105 48.375 2.127 1 96.56 84 ALA A N 1
ATOM 654 C CA . ALA A 1 84 ? -0.544 48.188 3.506 1 96.56 84 ALA A CA 1
ATOM 655 C C . ALA A 1 84 ? -2.018 47.781 3.562 1 96.56 84 ALA A C 1
ATOM 657 O O . ALA A 1 84 ? -2.834 48.312 2.793 1 96.56 84 ALA A O 1
ATOM 658 N N . GLY A 1 85 ? -2.326 46.906 4.469 1 95.44 85 GLY A N 1
ATOM 659 C CA . GLY A 1 85 ? -3.699 46.438 4.641 1 95.44 85 GLY A CA 1
ATOM 660 C C . GLY A 1 85 ? -3.961 45.094 4.023 1 95.44 85 GLY A C 1
ATOM 661 O O . GLY A 1 85 ? -4.922 44.406 4.391 1 95.44 85 GLY A O 1
ATOM 662 N N . VAL A 1 86 ? -3.127 44.656 3.1 1 95.94 86 VAL A N 1
ATOM 663 C CA . VAL A 1 86 ? -3.311 43.375 2.434 1 95.94 86 VAL A CA 1
ATOM 664 C C . VAL A 1 86 ? -2.996 42.25 3.406 1 95.94 86 VAL A C 1
ATOM 666 O O . VAL A 1 86 ? -2.051 42.344 4.191 1 95.94 86 VAL A O 1
ATOM 669 N N . THR A 1 87 ? -3.912 41.219 3.4 1 96.88 87 THR A N 1
ATOM 670 C CA . THR A 1 87 ? -3.693 40.031 4.195 1 96.88 87 THR A CA 1
ATOM 671 C C . THR A 1 87 ? -2.877 39 3.414 1 96.88 87 THR A C 1
ATOM 673 O O . THR A 1 87 ? -3.141 38.75 2.234 1 96.88 87 THR A O 1
ATOM 676 N N . VAL A 1 88 ? -1.844 38.438 4.105 1 97.56 88 VAL A N 1
ATOM 677 C CA . VAL A 1 88 ? -0.939 37.562 3.367 1 97.56 88 VAL A CA 1
ATOM 678 C C . VAL A 1 88 ? -0.681 36.281 4.172 1 97.56 88 VAL A C 1
ATOM 680 O O . VAL A 1 88 ? -0.784 36.281 5.402 1 97.56 88 VAL A O 1
ATOM 683 N N . PHE A 1 89 ? -0.513 35.219 3.457 1 96.38 89 PHE A N 1
ATOM 684 C CA . PHE A 1 89 ? 0.05 33.969 3.973 1 96.38 89 PHE A CA 1
ATOM 685 C C . PHE A 1 89 ? 1.548 33.906 3.699 1 96.38 89 PHE A C 1
ATOM 687 O O . PHE A 1 89 ? 2.004 34.25 2.613 1 96.38 89 PHE A O 1
ATOM 694 N N . HIS A 1 90 ? 2.338 33.531 4.598 1 96.12 90 HIS A N 1
ATOM 695 C CA . HIS A 1 90 ? 3.768 33.281 4.426 1 96.12 90 HIS A CA 1
ATOM 696 C C . HIS A 1 90 ? 4.277 32.25 5.426 1 96.12 90 HIS A C 1
ATOM 698 O O . HIS A 1 90 ? 3.482 31.594 6.098 1 96.12 90 HIS A O 1
ATOM 704 N N . ARG A 1 91 ? 5.582 32 5.57 1 94.19 91 ARG A N 1
ATOM 705 C CA . ARG A 1 91 ? 6.086 30.906 6.402 1 94.19 91 ARG A CA 1
ATOM 706 C C . ARG A 1 91 ? 7.078 31.422 7.438 1 94.19 91 ARG A C 1
ATOM 708 O O . ARG A 1 91 ? 7.855 30.656 8 1 94.19 91 ARG A O 1
ATOM 715 N N . HIS A 1 92 ? 7.078 32.625 7.633 1 91.88 92 HIS A N 1
ATOM 716 C CA . HIS A 1 92 ? 7.977 33.25 8.609 1 91.88 92 HIS A CA 1
ATOM 717 C C . HIS A 1 92 ? 7.238 33.562 9.906 1 91.88 92 HIS A C 1
ATOM 719 O O . HIS A 1 92 ? 7.113 34.75 10.273 1 91.88 92 HIS A O 1
ATOM 725 N N . GLY A 1 93 ? 6.848 32.469 10.734 1 88.31 93 GLY A N 1
ATOM 726 C CA . GLY A 1 93 ? 5.809 32.562 11.75 1 88.31 93 GLY A CA 1
ATOM 727 C C . GLY A 1 93 ? 6.359 32.688 13.156 1 88.31 93 GLY A C 1
ATOM 728 O O . GLY A 1 93 ? 5.633 33.031 14.094 1 88.31 93 GLY A O 1
ATOM 729 N N . TRP A 1 94 ? 7.609 32.375 13.484 1 94.12 94 TRP A N 1
ATOM 730 C CA . TRP A 1 94 ? 8.117 32.438 14.852 1 94.12 94 TRP A CA 1
ATOM 731 C C . TRP A 1 94 ? 8.68 33.812 15.164 1 94.12 94 TRP A C 1
ATOM 733 O O . TRP A 1 94 ? 9.781 33.938 15.703 1 94.12 94 TRP A O 1
ATOM 743 N N . SER A 1 95 ? 7.934 34.781 14.742 1 96.06 95 SER A N 1
ATOM 744 C CA . SER A 1 95 ? 8.18 36.219 14.961 1 96.06 95 SER A CA 1
ATOM 745 C C . SER A 1 95 ? 6.887 37 14.898 1 96.06 95 SER A C 1
ATOM 747 O O . SER A 1 95 ? 5.902 36.562 14.297 1 96.06 95 SER A O 1
ATOM 749 N N . THR A 1 96 ? 6.883 38.156 15.578 1 96.81 96 THR A N 1
ATOM 750 C CA . THR A 1 96 ? 5.695 39 15.547 1 96.81 96 THR A CA 1
ATOM 751 C C . THR A 1 96 ? 5.594 39.75 14.219 1 96.81 96 THR A C 1
ATOM 753 O O . THR A 1 96 ? 4.508 40.188 13.828 1 96.81 96 THR A O 1
ATOM 756 N N . HIS A 1 97 ? 6.742 39.969 13.617 1 96.5 97 HIS A N 1
ATOM 757 C CA . HIS A 1 97 ? 6.812 40.656 12.336 1 96.5 97 HIS A CA 1
ATOM 758 C C . HIS A 1 97 ? 7.77 39.969 11.375 1 96.5 97 HIS A C 1
ATOM 760 O O . HIS A 1 97 ? 8.641 39.188 11.812 1 96.5 97 HIS A O 1
ATOM 766 N N . ALA A 1 98 ? 7.594 40.188 10.117 1 96.25 98 ALA A N 1
ATOM 767 C CA . ALA A 1 98 ? 8.5 39.688 9.094 1 96.25 98 ALA A CA 1
ATOM 768 C C . ALA A 1 98 ? 8.664 40.656 7.949 1 96.25 98 ALA A C 1
ATOM 770 O O . ALA A 1 98 ? 7.703 41.312 7.535 1 96.25 98 ALA A O 1
ATOM 771 N N . VAL A 1 99 ? 9.828 40.844 7.512 1 96.88 99 VAL A N 1
ATOM 772 C CA . VAL A 1 99 ? 10.133 41.594 6.305 1 96.88 99 VAL A CA 1
ATOM 773 C C . VAL A 1 99 ? 10.266 40.656 5.117 1 96.88 99 VAL A C 1
ATOM 775 O O . VAL A 1 99 ? 11.141 39.781 5.098 1 96.88 99 VAL A O 1
ATOM 778 N N . LEU A 1 100 ? 9.359 40.844 4.164 1 97.44 100 LEU A N 1
ATOM 779 C CA . LEU A 1 100 ? 9.242 39.844 3.098 1 97.44 100 LEU A CA 1
ATOM 780 C C . LEU A 1 100 ? 9.125 40.531 1.737 1 97.44 100 LEU A C 1
ATOM 782 O O . LEU A 1 100 ? 8.984 41.75 1.657 1 97.44 100 LEU A O 1
ATOM 786 N N . THR A 1 101 ? 9.328 39.781 0.706 1 97.44 101 THR A N 1
ATOM 787 C CA . THR A 1 101 ? 9.055 40.188 -0.666 1 97.44 101 THR A CA 1
ATOM 788 C C . THR A 1 101 ? 7.863 39.438 -1.236 1 97.44 101 THR A C 1
ATOM 790 O O . THR A 1 101 ? 7.344 38.5 -0.6 1 97.44 101 THR A O 1
ATOM 793 N N . ALA A 1 102 ? 7.473 39.844 -2.402 1 95.69 102 ALA A N 1
ATOM 794 C CA . ALA A 1 102 ? 6.34 39.188 -3.061 1 95.69 102 ALA A CA 1
ATOM 795 C C . ALA A 1 102 ? 6.598 37.719 -3.277 1 95.69 102 ALA A C 1
ATOM 797 O O . ALA A 1 102 ? 5.664 36.906 -3.27 1 95.69 102 ALA A O 1
ATOM 798 N N . ALA A 1 103 ? 7.793 37.312 -3.41 1 94.81 103 ALA A N 1
ATOM 799 C CA . ALA A 1 103 ? 8.164 35.906 -3.672 1 94.81 103 ALA A CA 1
ATOM 800 C C . ALA A 1 103 ? 7.918 35.031 -2.447 1 94.81 103 ALA A C 1
ATOM 802 O O . ALA A 1 103 ? 7.793 33.812 -2.562 1 94.81 103 ALA A O 1
ATOM 803 N N . ASP A 1 104 ? 7.727 35.625 -1.278 1 94.19 104 ASP A N 1
ATOM 804 C CA . ASP A 1 104 ? 7.637 34.906 -0.017 1 94.19 104 ASP A CA 1
ATOM 805 C C . ASP A 1 104 ? 6.184 34.719 0.416 1 94.19 104 ASP A C 1
ATOM 807 O O . ASP A 1 104 ? 5.902 34.031 1.405 1 94.19 104 ASP A O 1
ATOM 811 N N . LEU A 1 105 ? 5.332 35.438 -0.301 1 95.62 105 LEU A N 1
ATOM 812 C CA . LEU A 1 105 ? 4.004 35.5 0.298 1 95.62 105 LEU A CA 1
ATOM 813 C C . LEU A 1 105 ? 2.924 35.219 -0.741 1 95.62 105 LEU A C 1
ATOM 815 O O . LEU A 1 105 ? 3.191 35.25 -1.944 1 95.62 105 LEU A O 1
ATOM 819 N N . ARG A 1 106 ? 1.782 34.812 -0.245 1 93.62 106 ARG A N 1
ATOM 820 C CA . ARG A 1 106 ? 0.544 34.688 -1.005 1 93.62 106 ARG A CA 1
ATOM 821 C C . ARG A 1 106 ? -0.558 35.562 -0.408 1 93.62 106 ARG A C 1
ATOM 823 O O . ARG A 1 106 ? -0.795 35.531 0.801 1 93.62 106 ARG A O 1
ATOM 830 N N . ARG A 1 107 ? -1.166 36.312 -1.299 1 95 107 ARG A N 1
ATOM 831 C CA . ARG A 1 107 ? -2.281 37.125 -0.847 1 95 107 ARG A CA 1
ATOM 832 C C . ARG A 1 107 ? -3.482 36.281 -0.469 1 95 107 ARG A C 1
ATOM 834 O O . ARG A 1 107 ? -3.781 35.281 -1.146 1 95 107 ARG A O 1
ATOM 841 N N . ILE A 1 108 ? -4.156 36.562 0.625 1 93.81 108 ILE A N 1
ATOM 842 C CA . ILE A 1 108 ? -5.379 35.906 1.074 1 93.81 108 ILE A CA 1
ATOM 843 C C . ILE A 1 108 ? -6.531 36.906 1.091 1 93.81 108 ILE A C 1
ATOM 845 O O . ILE A 1 108 ? -6.402 38 1.653 1 93.81 108 ILE A O 1
ATOM 849 N N . ASP A 1 109 ? -7.633 36.562 0.45 1 91.44 109 ASP A N 1
ATOM 850 C CA . ASP A 1 109 ? -8.875 37.344 0.467 1 91.44 109 ASP A CA 1
ATOM 851 C C . ASP A 1 109 ? -10.055 36.469 0.888 1 91.44 109 ASP A C 1
ATOM 853 O O . ASP A 1 109 ? -10.781 35.938 0.04 1 91.44 109 ASP A O 1
ATOM 857 N N . PRO A 1 110 ? -10.258 36.344 2.178 1 90.19 110 PRO A N 1
ATOM 858 C CA . PRO A 1 110 ? -11.312 35.438 2.637 1 90.19 110 PRO A CA 1
ATOM 859 C C . PRO A 1 110 ? -12.711 35.906 2.254 1 90.19 110 PRO A C 1
ATOM 861 O O . PRO A 1 110 ? -13.023 37.094 2.389 1 90.19 110 PRO A O 1
ATOM 864 N N . PRO A 1 111 ? -13.531 35.031 1.773 1 91.12 111 PRO A N 1
ATOM 865 C CA . PRO A 1 111 ? -14.938 35.375 1.595 1 91.12 111 PRO A CA 1
ATOM 866 C C . PRO A 1 111 ? -15.672 35.562 2.922 1 91.12 111 PRO A C 1
ATOM 868 O O . PRO A 1 111 ? -15.117 35.281 3.984 1 91.12 111 PRO A O 1
ATOM 871 N N . ASP A 1 112 ? -16.875 36.094 2.793 1 87.81 112 ASP A N 1
ATOM 872 C CA . ASP A 1 112 ? -17.688 36.344 3.975 1 87.81 112 ASP A CA 1
ATOM 873 C C . ASP A 1 112 ? -17.891 35.094 4.801 1 87.81 112 ASP A C 1
ATOM 875 O O . ASP A 1 112 ? -18.109 34 4.246 1 87.81 112 ASP A O 1
ATOM 879 N N . GLY A 1 113 ? -17.688 35.219 6.059 1 90.88 113 GLY A N 1
ATOM 880 C CA . GLY A 1 113 ? -17.969 34.125 6.969 1 90.88 113 GLY A CA 1
ATOM 881 C C . GLY A 1 113 ? -16.797 33.219 7.18 1 90.88 113 GLY A C 1
ATOM 882 O O . GLY A 1 113 ? -16.812 32.344 8.055 1 90.88 113 GLY A O 1
ATOM 883 N N . VAL A 1 114 ? -15.75 33.344 6.453 1 95.19 114 VAL A N 1
ATOM 884 C CA . VAL A 1 114 ? -14.586 32.469 6.59 1 95.19 114 VAL A CA 1
ATOM 885 C C . VAL A 1 114 ? -13.523 33.156 7.441 1 95.19 114 VAL A C 1
ATOM 887 O O . VAL A 1 114 ? -12.977 34.188 7.047 1 95.19 114 VAL A O 1
ATOM 890 N N . PRO A 1 115 ? -13.305 32.625 8.578 1 95.12 115 PRO A N 1
ATOM 891 C CA . PRO A 1 115 ? -12.266 33.25 9.406 1 95.12 115 PRO A CA 1
ATOM 892 C C . PRO A 1 115 ? -10.867 33.094 8.805 1 95.12 115 PRO A C 1
ATOM 894 O O . PRO A 1 115 ? -10.562 32.062 8.188 1 95.12 115 PRO A O 1
ATOM 897 N N . LEU A 1 116 ? -10.047 34.062 9.07 1 94.19 116 LEU A N 1
ATOM 898 C CA . LEU A 1 116 ? -8.688 34.062 8.539 1 94.19 116 LEU A CA 1
ATOM 899 C C . LEU A 1 116 ? -7.898 32.844 9.016 1 94.19 116 LEU A C 1
ATOM 901 O O . LEU A 1 116 ? -7.125 32.281 8.25 1 94.19 116 LEU A O 1
ATOM 905 N N . SER A 1 117 ? -8.102 32.469 10.273 1 95.62 117 SER A N 1
ATOM 906 C CA . SER A 1 117 ? -7.336 31.359 10.875 1 95.62 117 SER A CA 1
ATOM 907 C C . SER A 1 117 ? -7.59 30.047 10.141 1 95.62 117 SER A C 1
ATOM 909 O O . SER A 1 117 ? -6.738 29.156 10.141 1 95.62 117 SER A O 1
ATOM 911 N N . ALA A 1 118 ? -8.734 29.938 9.477 1 96.88 118 ALA A N 1
ATOM 912 C CA . ALA A 1 118 ? -9.094 28.703 8.766 1 96.88 118 ALA A CA 1
ATOM 913 C C . ALA A 1 118 ? -8.062 28.375 7.691 1 96.88 118 ALA A C 1
ATOM 915 O O . ALA A 1 118 ? -7.867 27.203 7.355 1 96.88 118 ALA A O 1
ATOM 916 N N . TYR A 1 119 ? -7.391 29.391 7.207 1 96.25 119 TYR A N 1
ATOM 917 C CA . TYR A 1 119 ? -6.441 29.219 6.113 1 96.25 119 TYR A CA 1
ATOM 918 C C . TYR A 1 119 ? -5.141 28.594 6.613 1 96.25 119 TYR A C 1
ATOM 920 O O . TYR A 1 119 ? -4.297 28.188 5.816 1 96.25 119 TYR A O 1
ATOM 928 N N . LEU A 1 120 ? -4.992 28.438 7.918 1 96.06 120 LEU A N 1
ATOM 929 C CA . LEU A 1 120 ? -3.836 27.75 8.484 1 96.06 120 LEU A CA 1
ATOM 930 C C . LEU A 1 120 ? -4.188 26.312 8.875 1 96.06 120 LEU A C 1
ATOM 932 O O . LEU A 1 120 ? -3.314 25.547 9.289 1 96.06 120 LEU A O 1
ATOM 936 N N . GLY A 1 121 ? -5.461 25.984 8.75 1 95.31 121 GLY A N 1
ATOM 937 C CA . GLY A 1 121 ? -5.938 24.656 9.133 1 95.31 121 GLY A CA 1
ATOM 938 C C . GLY A 1 121 ? -6.812 24.016 8.078 1 95.31 121 GLY A C 1
ATOM 939 O O . GLY A 1 121 ? -6.312 23.562 7.043 1 95.31 121 GLY A O 1
ATOM 940 N N . ILE A 1 122 ? -8.156 24.109 8.242 1 97.44 122 ILE A N 1
ATOM 941 C CA . ILE A 1 122 ? -9.156 23.359 7.484 1 97.44 122 ILE A CA 1
ATOM 942 C C . ILE A 1 122 ? -9.148 23.812 6.027 1 97.44 122 ILE A C 1
ATOM 944 O O . ILE A 1 12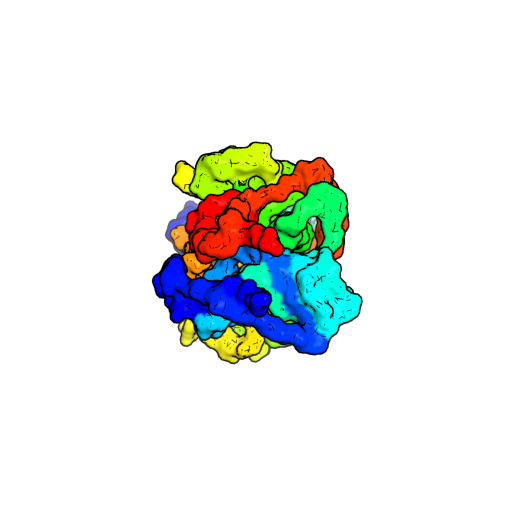2 ? -9.438 23.031 5.121 1 97.44 122 ILE A O 1
ATOM 948 N N . LEU A 1 123 ? -8.719 25.047 5.762 1 97.06 123 LEU A N 1
ATOM 949 C CA . LEU A 1 123 ? -8.664 25.531 4.387 1 97.06 123 LEU A CA 1
ATOM 950 C C . LEU A 1 123 ? -7.219 25.594 3.896 1 97.06 123 LEU A C 1
ATOM 952 O O . LEU A 1 123 ? -6.961 25.984 2.754 1 97.06 123 LEU A O 1
ATOM 956 N N . GLY A 1 124 ? -6.27 25.234 4.73 1 94.44 124 GLY A N 1
ATOM 957 C CA . GLY A 1 124 ? -4.855 25.188 4.391 1 94.44 124 GLY A CA 1
ATOM 958 C C . GLY A 1 124 ? -4.352 23.781 4.121 1 94.44 124 GLY A C 1
ATOM 959 O O . GLY A 1 124 ? -5.047 22.984 3.504 1 94.44 124 GLY A O 1
ATOM 960 N N . GLY A 1 125 ? -3.113 23.562 4.516 1 93 125 GLY A N 1
ATO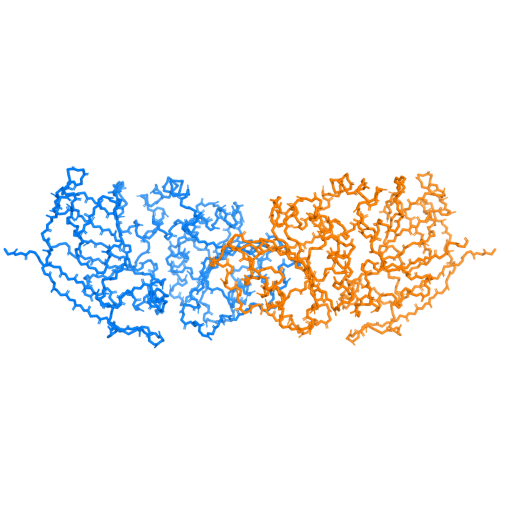M 961 C CA . GLY A 1 125 ? -2.467 22.281 4.285 1 93 125 GLY A CA 1
ATOM 962 C C . GLY A 1 125 ? -3.168 21.125 4.977 1 93 125 GLY A C 1
ATOM 963 O O . GLY A 1 125 ? -3.209 20.016 4.445 1 93 125 GLY A O 1
ATOM 964 N N . THR A 1 126 ? -3.787 21.391 6.113 1 94.5 126 THR A N 1
ATOM 965 C CA . THR A 1 126 ? -4.5 20.375 6.879 1 94.5 126 THR A CA 1
ATOM 966 C C . THR A 1 126 ? -5.684 19.844 6.082 1 94.5 126 THR A C 1
ATOM 968 O O . THR A 1 126 ? -5.809 18.625 5.895 1 94.5 126 THR A O 1
ATOM 971 N N . GLY A 1 127 ? -6.504 20.734 5.648 1 97.38 127 GLY A N 1
ATOM 972 C CA . GLY A 1 127 ? -7.652 20.312 4.859 1 97.38 127 GLY A CA 1
ATOM 973 C C . GLY A 1 127 ? -7.266 19.703 3.523 1 97.38 127 GLY A C 1
ATOM 974 O O . GLY A 1 127 ? -7.871 18.734 3.08 1 97.38 127 GLY A O 1
ATOM 975 N N . LEU A 1 128 ? -6.246 20.312 2.91 1 97.25 128 LEU A N 1
ATOM 976 C CA . LEU A 1 128 ? -5.781 19.781 1.636 1 97.25 128 LEU A CA 1
ATOM 977 C C . LEU A 1 128 ? -5.27 18.344 1.803 1 97.25 128 LEU A C 1
ATOM 979 O O . LEU A 1 128 ? -5.527 17.484 0.958 1 97.25 128 LEU A O 1
ATOM 983 N N . THR A 1 129 ? -4.59 18.094 2.84 1 96.94 129 THR A N 1
ATOM 984 C CA . THR A 1 129 ? -4.113 16.766 3.15 1 96.94 129 THR A CA 1
ATOM 985 C C . THR A 1 129 ? -5.285 15.781 3.27 1 96.94 129 THR A C 1
ATOM 987 O O . THR A 1 129 ? -5.262 14.703 2.672 1 96.94 129 THR A O 1
ATOM 990 N N . ALA A 1 130 ? -6.25 16.141 4.008 1 98.38 130 ALA A N 1
ATOM 991 C CA . ALA A 1 130 ? -7.434 15.297 4.191 1 98.38 130 ALA A CA 1
ATOM 992 C C . ALA A 1 130 ? -8.133 15.039 2.857 1 98.38 130 ALA A C 1
ATOM 994 O O . ALA A 1 130 ? -8.477 13.898 2.541 1 98.38 130 ALA A O 1
ATOM 995 N N . TYR A 1 131 ? -8.297 16.109 2.096 1 98.81 131 TYR A N 1
ATOM 996 C CA . TYR A 1 131 ? -9.008 16.031 0.823 1 98.81 131 TYR A CA 1
ATOM 997 C C . TYR A 1 131 ? -8.273 15.109 -0.148 1 98.81 131 TYR A C 1
ATOM 999 O O . TYR A 1 131 ? -8.875 14.211 -0.744 1 98.81 131 TYR A O 1
ATOM 1007 N N . VAL A 1 132 ? -6.988 15.312 -0.269 1 98.62 132 VAL A N 1
ATOM 1008 C CA . VAL A 1 132 ? -6.164 14.523 -1.18 1 98.62 132 VAL A CA 1
ATOM 1009 C C . VAL A 1 132 ? -6.125 13.07 -0.716 1 98.62 132 VAL A C 1
ATOM 1011 O O . VAL A 1 132 ? -6.293 12.148 -1.521 1 98.62 132 VAL A O 1
ATOM 1014 N N . GLY A 1 133 ? -5.922 12.852 0.559 1 98.69 133 GLY A N 1
ATOM 1015 C CA . GLY A 1 133 ? -5.898 11.492 1.088 1 98.69 133 GLY A CA 1
ATOM 1016 C C . GLY A 1 133 ? -7.172 10.719 0.806 1 98.69 133 GLY A C 1
ATOM 1017 O O . GLY A 1 133 ? -7.125 9.539 0.469 1 98.69 133 GLY A O 1
ATOM 1018 N N . LEU A 1 134 ? -8.305 11.375 0.877 1 98.88 134 LEU A N 1
ATOM 1019 C CA . LEU A 1 134 ? -9.594 10.719 0.693 1 98.88 134 LEU A CA 1
ATOM 1020 C C . LEU A 1 134 ? -9.898 10.516 -0.788 1 98.88 134 LEU A C 1
ATOM 1022 O O . LEU A 1 134 ? -10.398 9.461 -1.187 1 98.88 134 LEU A O 1
ATOM 1026 N N . THR A 1 135 ? -9.562 11.508 -1.631 1 98.75 135 THR A N 1
ATOM 1027 C CA . THR A 1 135 ? -10.094 11.492 -2.992 1 98.75 135 THR A CA 1
ATOM 1028 C C . THR A 1 135 ? -9.086 10.867 -3.953 1 98.75 135 THR A C 1
ATOM 1030 O O . THR A 1 135 ? -9.469 10.164 -4.891 1 98.75 135 THR A O 1
ATOM 1033 N N . ARG A 1 136 ? -7.801 11.156 -3.746 1 98.31 136 ARG A N 1
ATOM 1034 C CA . ARG A 1 136 ? -6.812 10.727 -4.734 1 98.31 136 ARG A CA 1
ATOM 1035 C C . ARG A 1 136 ? -6.059 9.492 -4.262 1 98.31 136 ARG A C 1
ATOM 1037 O O . ARG A 1 136 ? -5.684 8.641 -5.066 1 98.31 136 ARG A O 1
ATOM 1044 N N . VAL A 1 137 ? -5.871 9.367 -2.977 1 98.56 137 VAL A N 1
ATOM 1045 C CA . VAL A 1 137 ? -5.066 8.273 -2.451 1 98.56 137 VAL A CA 1
ATOM 1046 C C . VAL A 1 137 ? -5.969 7.082 -2.125 1 98.56 137 VAL A C 1
ATOM 1048 O O . VAL A 1 137 ? -5.926 6.059 -2.807 1 98.56 137 VAL A O 1
ATOM 1051 N N . ALA A 1 138 ? -6.93 7.293 -1.237 1 98.69 138 ALA A N 1
ATOM 1052 C CA . ALA A 1 138 ? -7.844 6.219 -0.847 1 98.69 138 ALA A CA 1
ATOM 1053 C C . ALA A 1 138 ? -8.969 6.059 -1.862 1 98.69 138 ALA A C 1
ATOM 1055 O O . ALA A 1 138 ? -9.648 5.027 -1.891 1 98.69 138 ALA A O 1
ATOM 1056 N N . ARG A 1 139 ? -9.25 7.113 -2.652 1 98.56 139 ARG A N 1
ATOM 1057 C CA . ARG A 1 139 ? -10.32 7.098 -3.643 1 98.56 139 ARG A CA 1
ATOM 1058 C C . ARG A 1 139 ? -11.648 6.695 -3.01 1 98.56 139 ARG A C 1
ATOM 1060 O O . ARG A 1 139 ? -12.305 5.762 -3.471 1 98.56 139 ARG A O 1
ATOM 1067 N N . LEU A 1 140 ? -11.977 7.387 -2.004 1 98.81 140 LEU A N 1
ATOM 1068 C CA . LEU A 1 140 ? -13.219 7.16 -1.273 1 98.81 140 LEU A CA 1
ATOM 1069 C C . LEU A 1 140 ? -14.414 7.156 -2.221 1 98.81 140 LEU A C 1
ATOM 1071 O O . LEU A 1 140 ? -14.508 8 -3.113 1 98.81 140 LEU A O 1
ATOM 1075 N N . ARG A 1 141 ? -15.312 6.164 -2.088 1 98.56 141 ARG A N 1
ATOM 1076 C CA . ARG A 1 141 ? -16.578 6.078 -2.793 1 98.56 141 ARG A CA 1
ATOM 1077 C C . ARG A 1 141 ? -17.75 6.309 -1.842 1 98.56 141 ARG A C 1
ATOM 1079 O O . ARG A 1 141 ? -17.688 5.93 -0.67 1 98.56 141 ARG A O 1
ATOM 1086 N N . PRO A 1 142 ? -18.781 7.062 -2.369 1 98.69 142 PRO A N 1
ATOM 1087 C CA . PRO A 1 142 ? -19.969 7.156 -1.515 1 98.69 142 PRO A CA 1
ATOM 1088 C C . PRO A 1 142 ? -20.406 5.801 -0.958 1 98.69 142 PRO A C 1
ATOM 1090 O O . PRO A 1 142 ? -20.406 4.805 -1.686 1 98.69 142 PRO A O 1
ATOM 1093 N N . GLY A 1 143 ? -20.672 5.766 0.304 1 98.69 143 GLY A N 1
ATOM 1094 C CA . GLY A 1 143 ? -21.109 4.531 0.935 1 98.69 143 GLY A CA 1
ATOM 1095 C C . GLY A 1 143 ? -20 3.775 1.625 1 98.69 143 GLY A C 1
ATOM 1096 O O . GLY A 1 143 ? -20.25 2.879 2.43 1 98.69 143 GLY A O 1
ATOM 1097 N N . ASP A 1 144 ? -18.703 4.121 1.357 1 98.81 144 ASP A N 1
ATOM 1098 C CA . ASP A 1 144 ? -17.562 3.498 2.033 1 98.81 144 ASP A CA 1
ATOM 1099 C C . ASP A 1 144 ? -17.594 3.787 3.531 1 98.81 144 ASP A C 1
ATOM 1101 O O . ASP A 1 144 ? -17.875 4.91 3.947 1 98.81 144 ASP A O 1
ATOM 1105 N N . ASP A 1 145 ? -17.312 2.791 4.328 1 98.88 145 ASP A N 1
ATOM 1106 C CA . ASP A 1 145 ? -17.062 2.984 5.75 1 98.88 145 ASP A CA 1
ATOM 1107 C C . ASP A 1 145 ? -15.609 3.35 6.008 1 98.88 145 ASP A C 1
ATOM 1109 O O . ASP A 1 145 ? -14.703 2.709 5.473 1 98.88 145 ASP A O 1
ATOM 1113 N N . VAL A 1 146 ? -15.414 4.375 6.84 1 98.94 146 VAL A N 1
ATOM 1114 C CA . VAL A 1 146 ? -14.086 4.961 6.98 1 98.94 146 VAL A CA 1
ATOM 1115 C C . VAL A 1 146 ? -13.648 4.906 8.445 1 98.94 146 VAL A C 1
ATOM 1117 O O . VAL A 1 146 ? -14.445 5.18 9.344 1 98.94 146 VAL A O 1
ATOM 1120 N N . PHE A 1 147 ? -12.414 4.504 8.672 1 98.94 147 PHE A N 1
ATOM 1121 C CA . PHE A 1 147 ? -11.75 4.637 9.961 1 98.94 147 PHE A CA 1
ATOM 1122 C C . PHE A 1 147 ? -10.648 5.688 9.906 1 98.94 147 PHE A C 1
ATOM 1124 O O . PHE A 1 147 ? -9.836 5.688 8.977 1 98.94 147 PHE A O 1
ATOM 1131 N N . VAL A 1 148 ? -10.648 6.57 10.898 1 98.75 148 VAL A N 1
ATOM 1132 C CA . VAL A 1 148 ? -9.68 7.66 10.969 1 98.75 148 VAL A CA 1
ATOM 1133 C C . VAL A 1 148 ? -8.969 7.637 12.32 1 98.75 148 VAL A C 1
ATOM 1135 O O . VAL A 1 148 ? -9.609 7.793 13.367 1 98.75 148 VAL A O 1
ATOM 1138 N N . SER A 1 149 ? -7.68 7.441 12.312 1 96.88 149 SER A N 1
ATOM 1139 C CA . SER A 1 149 ? -6.922 7.57 13.555 1 96.88 149 SER A CA 1
ATOM 1140 C C . SER A 1 149 ? -6.598 9.031 13.852 1 96.88 149 SER A C 1
ATOM 1142 O O . SER A 1 149 ? -6.543 9.859 12.945 1 96.88 149 SER A O 1
ATOM 1144 N N . ALA A 1 150 ? -6.41 9.32 15.164 1 93.81 150 ALA A N 1
ATOM 1145 C CA . ALA A 1 150 ? -6.203 10.695 15.617 1 93.81 150 ALA A CA 1
ATOM 1146 C C . ALA A 1 150 ? -7.32 11.609 15.125 1 93.81 150 ALA A C 1
ATOM 1148 O O . ALA A 1 150 ? -7.051 12.68 14.562 1 93.81 150 ALA A O 1
ATOM 1149 N N . ALA A 1 151 ? -8.539 11.18 15.398 1 96.75 151 ALA A N 1
ATOM 1150 C CA . ALA A 1 151 ? -9.742 11.758 14.812 1 96.75 151 ALA A CA 1
ATOM 1151 C C . ALA A 1 151 ? -9.992 13.164 15.336 1 96.75 151 ALA A C 1
ATOM 1153 O O . ALA A 1 151 ? -10.672 13.961 14.695 1 96.75 151 ALA A O 1
ATOM 1154 N N . ALA A 1 152 ? -9.469 13.469 16.484 1 94.94 152 ALA A N 1
ATOM 1155 C CA . ALA A 1 152 ? -9.734 14.773 17.094 1 94.94 152 ALA A CA 1
ATOM 1156 C C . ALA A 1 152 ? -8.602 15.75 16.797 1 94.94 152 ALA A C 1
ATOM 1158 O O . ALA A 1 152 ? -8.625 16.891 17.266 1 94.94 152 ALA A O 1
ATOM 1159 N N . GLY A 1 153 ? -7.641 15.312 16.062 1 92.81 153 GLY A N 1
ATOM 1160 C CA . GLY A 1 153 ? -6.574 16.203 15.633 1 92.81 153 GLY A CA 1
ATOM 1161 C C . GLY A 1 153 ? -6.945 17.047 14.43 1 92.81 153 GLY A C 1
ATOM 1162 O O . GLY A 1 153 ? -8.094 17.031 13.992 1 92.81 153 GLY A O 1
ATOM 1163 N N . ALA A 1 154 ? -5.941 17.812 13.984 1 93.38 154 ALA A N 1
ATOM 1164 C CA . ALA A 1 154 ? -6.18 18.719 12.875 1 93.38 154 ALA A CA 1
ATOM 1165 C C . ALA A 1 154 ? -6.562 17.969 11.609 1 93.38 154 ALA A C 1
ATOM 1167 O O . ALA A 1 154 ? -7.676 18.125 11.102 1 93.38 154 ALA A O 1
ATOM 1168 N N . VAL A 1 155 ? -5.699 17.078 11.219 1 95.19 155 VAL A N 1
ATOM 1169 C CA . VAL A 1 155 ? -5.949 16.359 9.969 1 95.19 155 VAL A CA 1
ATOM 1170 C C . VAL A 1 155 ? -7.094 15.367 10.164 1 95.19 155 VAL A C 1
ATOM 1172 O O . VAL A 1 155 ? -7.996 15.281 9.328 1 95.19 155 VAL A O 1
ATOM 1175 N N . GLY A 1 156 ? -7.098 14.656 11.273 1 96.5 156 GLY A N 1
ATOM 1176 C CA . GLY A 1 156 ? -8.164 13.695 11.547 1 96.5 156 GLY A CA 1
ATOM 1177 C C . GLY A 1 156 ? -9.539 14.328 11.531 1 96.5 156 GLY A C 1
ATOM 1178 O O . GLY A 1 156 ? -10.469 13.781 10.922 1 96.5 156 GLY A O 1
ATOM 1179 N N . GLY A 1 157 ? -9.648 15.422 12.227 1 97.44 157 GLY A N 1
ATOM 1180 C CA . GLY A 1 157 ? -10.93 16.125 12.227 1 97.44 157 GLY A CA 1
ATOM 1181 C C . GLY A 1 157 ? -11.359 16.578 10.844 1 97.44 157 GLY A C 1
ATOM 1182 O O . GLY A 1 157 ? -12.539 16.469 10.5 1 97.44 157 GLY A O 1
ATOM 1183 N N . ALA A 1 158 ? -10.398 17.078 10.078 1 97.88 158 ALA A N 1
ATOM 1184 C CA . ALA A 1 158 ? -10.695 17.469 8.703 1 97.88 158 ALA A CA 1
ATOM 1185 C C . ALA A 1 158 ? -11.164 16.281 7.883 1 97.88 158 ALA A C 1
ATOM 1187 O O . ALA A 1 158 ? -12.117 16.391 7.105 1 97.88 158 ALA A O 1
ATOM 1188 N N . VAL A 1 159 ? -10.555 15.125 8.062 1 98.69 159 VAL A N 1
ATOM 1189 C CA . VAL A 1 159 ? -10.898 13.914 7.332 1 98.69 159 VAL A CA 1
ATOM 1190 C C . VAL A 1 159 ? -12.344 13.523 7.629 1 98.69 159 VAL A C 1
ATOM 1192 O O . VAL A 1 159 ? -13.109 13.211 6.715 1 98.69 159 VAL A O 1
ATOM 1195 N N . GLY A 1 160 ? -12.719 13.539 8.914 1 98.69 160 GLY A N 1
ATOM 1196 C CA . GLY A 1 160 ? -14.086 13.188 9.266 1 98.69 160 GLY A CA 1
ATOM 1197 C C . GLY A 1 160 ? -15.117 14.062 8.586 1 98.69 160 GLY A C 1
ATOM 1198 O O . GLY A 1 160 ? -16.078 13.547 7.992 1 98.69 160 GLY A O 1
ATOM 1199 N N . GLN A 1 161 ? -14.914 15.32 8.602 1 98.75 161 GLN A N 1
ATOM 1200 C CA . GLN A 1 161 ? -15.875 16.266 8.039 1 98.75 161 GLN A CA 1
ATOM 1201 C C . GLN A 1 161 ? -15.93 16.156 6.52 1 98.75 161 GLN A C 1
ATOM 1203 O O . GLN A 1 161 ? -17.016 16.156 5.93 1 98.75 161 GLN A O 1
ATOM 1208 N N . ILE A 1 162 ? -14.781 16.062 5.895 1 98.81 162 ILE A N 1
ATOM 1209 C CA . ILE A 1 162 ? -14.727 16.016 4.438 1 98.81 162 ILE A CA 1
ATOM 1210 C C . ILE A 1 162 ? -15.273 14.672 3.951 1 98.81 162 ILE A C 1
ATOM 1212 O O . ILE A 1 162 ? -15.969 14.609 2.936 1 98.81 162 ILE A O 1
ATOM 1216 N N . ALA A 1 163 ? -14.977 13.57 4.645 1 98.88 163 ALA A N 1
ATOM 1217 C CA . ALA A 1 163 ? -15.539 12.266 4.293 1 98.88 163 ALA A CA 1
ATOM 1218 C C . ALA A 1 163 ? -17.062 12.312 4.297 1 98.88 163 ALA A C 1
ATOM 1220 O O . ALA A 1 163 ? -17.719 11.75 3.412 1 98.88 163 ALA A O 1
ATOM 1221 N N . ARG A 1 164 ? -17.609 12.992 5.316 1 98.62 164 ARG A N 1
ATOM 1222 C CA . ARG A 1 164 ? -19.062 13.141 5.387 1 98.62 164 ARG A CA 1
ATOM 1223 C C . ARG A 1 164 ? -19.594 13.852 4.148 1 98.62 164 ARG A C 1
ATOM 1225 O O . ARG A 1 164 ? -20.562 13.406 3.537 1 98.62 164 ARG A O 1
ATOM 1232 N N . LEU A 1 165 ? -18.969 14.906 3.768 1 98.56 165 LEU A N 1
ATOM 1233 C CA . LEU A 1 165 ? -19.391 15.688 2.604 1 98.56 165 LEU A CA 1
ATOM 1234 C C . LEU A 1 165 ? -19.281 14.852 1.33 1 98.56 165 LEU A C 1
ATOM 1236 O O . LEU A 1 165 ? -20.078 15.031 0.4 1 98.56 165 LEU A O 1
ATOM 1240 N N . LEU A 1 166 ? -18.328 13.906 1.297 1 98.56 166 LEU A N 1
ATOM 1241 C CA . LEU A 1 166 ? -18.078 13.117 0.1 1 98.56 166 LEU A CA 1
ATOM 1242 C C . LEU A 1 166 ? -18.984 11.891 0.061 1 98.56 166 LEU A C 1
ATOM 1244 O O . LEU A 1 166 ? -18.922 11.086 -0.877 1 98.56 166 LEU A O 1
ATOM 1248 N N . GLY A 1 167 ? -19.766 11.672 1.08 1 98.44 167 GLY A N 1
ATOM 1249 C CA . GLY A 1 167 ? -20.797 10.641 1.031 1 98.44 167 GLY A CA 1
ATOM 1250 C C . GLY A 1 167 ? -20.375 9.336 1.68 1 98.44 167 GLY A C 1
ATOM 1251 O O . GLY A 1 167 ? -20.922 8.273 1.363 1 98.44 167 GLY A O 1
ATOM 1252 N N . ALA A 1 168 ? -19.438 9.406 2.561 1 98.69 168 ALA A N 1
ATOM 1253 C CA . ALA A 1 168 ? -19.031 8.203 3.279 1 98.69 168 ALA A CA 1
ATOM 1254 C C . ALA A 1 168 ? -20.203 7.566 4.004 1 98.69 168 ALA A C 1
ATOM 1256 O O . ALA A 1 168 ? -21.156 8.258 4.375 1 98.69 168 ALA A O 1
ATOM 1257 N N . GLY A 1 169 ? -20.125 6.211 4.125 1 98.5 169 GLY A N 1
ATOM 1258 C CA . GLY A 1 169 ? -21.078 5.52 4.98 1 98.5 169 GLY A CA 1
ATOM 1259 C C . GLY A 1 169 ? -20.844 5.77 6.457 1 98.5 169 GLY A C 1
ATOM 1260 O O . GLY A 1 169 ? -21.016 6.891 6.938 1 98.5 169 GLY A O 1
ATOM 1261 N N . ARG A 1 170 ? -20.422 4.82 7.133 1 98.56 170 ARG A N 1
ATOM 1262 C CA . ARG A 1 170 ? -20.062 4.973 8.539 1 98.56 170 ARG A CA 1
ATOM 1263 C C . ARG A 1 170 ? -18.672 5.57 8.688 1 98.56 170 ARG A C 1
ATOM 1265 O O . ARG A 1 170 ? -17.734 5.16 7.992 1 98.56 170 ARG A O 1
ATOM 1272 N N . ILE A 1 171 ? -18.5 6.562 9.531 1 98.94 171 ILE A N 1
ATOM 1273 C CA . ILE A 1 171 ? -17.219 7.172 9.844 1 98.94 171 ILE A CA 1
ATOM 1274 C C . ILE A 1 171 ? -16.859 6.922 11.305 1 98.94 171 ILE A C 1
ATOM 1276 O O . ILE A 1 171 ? -17.562 7.383 12.211 1 98.94 171 ILE A O 1
ATOM 1280 N N . VAL A 1 172 ? -15.773 6.211 11.539 1 98.94 172 VAL A N 1
ATOM 1281 C CA . VAL A 1 172 ? -15.312 5.855 12.875 1 98.94 172 VAL A CA 1
ATOM 1282 C C . VAL A 1 172 ? -13.977 6.531 13.156 1 98.94 172 VAL A C 1
ATOM 1284 O O . VAL A 1 172 ? -13.109 6.605 12.273 1 98.94 172 VAL A O 1
ATOM 1287 N N . GLY A 1 173 ? -13.836 7.059 14.391 1 98.75 173 GLY A N 1
ATOM 1288 C CA . GLY A 1 173 ? -12.586 7.699 14.766 1 98.75 173 GLY A CA 1
ATOM 1289 C C . GLY A 1 173 ? -11.992 7.129 16.031 1 98.75 173 GLY A C 1
ATOM 1290 O O . GLY A 1 173 ? -12.695 6.508 16.844 1 98.75 173 GLY A O 1
ATOM 1291 N N . SER A 1 174 ? -10.695 7.23 16.156 1 98.12 174 SER A N 1
ATOM 1292 C CA . SER A 1 174 ? -10.016 7.012 17.422 1 98.12 174 SER A CA 1
ATOM 1293 C C . SER A 1 174 ? -9.359 8.297 17.938 1 98.12 174 SER A C 1
ATOM 1295 O O . SER A 1 174 ? -8.914 9.125 17.141 1 98.12 174 SER A O 1
ATOM 1297 N N . ALA A 1 175 ? -9.391 8.445 19.219 1 95.75 175 ALA A N 1
ATOM 1298 C CA . ALA A 1 175 ? -8.789 9.617 19.844 1 95.75 175 ALA A CA 1
ATOM 1299 C C . ALA A 1 175 ? -8.109 9.242 21.172 1 95.75 175 ALA A C 1
ATOM 1301 O O . ALA A 1 175 ? -8.281 8.133 21.672 1 95.75 175 ALA A O 1
ATOM 1302 N N . GLY A 1 176 ? -7.348 10.164 21.734 1 93.06 176 GLY A N 1
ATOM 1303 C CA . GLY A 1 176 ? -6.504 9.867 22.875 1 93.06 176 GLY A CA 1
ATOM 1304 C C . GLY A 1 176 ? -7.227 10.023 24.203 1 93.06 176 GLY A C 1
ATOM 1305 O O . GLY A 1 176 ? -6.621 9.867 25.266 1 93.06 176 GLY A O 1
ATOM 1306 N N . SER A 1 177 ? -8.484 10.383 24.234 1 95.19 177 SER A N 1
ATOM 1307 C CA . SER A 1 177 ? -9.289 10.5 25.438 1 95.19 177 SER A CA 1
ATOM 1308 C C . SER A 1 177 ? -10.781 10.391 25.125 1 95.19 177 SER A C 1
ATOM 1310 O O . SER A 1 177 ? -11.188 10.57 23.969 1 95.19 177 SER A O 1
ATOM 1312 N N . ALA A 1 178 ? -11.508 10.086 26.188 1 97.06 178 ALA A N 1
ATOM 1313 C CA . ALA A 1 178 ? -12.953 10.008 26.016 1 97.06 178 ALA A CA 1
ATOM 1314 C C . ALA A 1 178 ? -13.531 11.352 25.578 1 97.06 178 ALA A C 1
ATOM 1316 O O . ALA A 1 178 ? -14.438 11.398 24.75 1 97.06 178 ALA A O 1
ATOM 1317 N N . ALA A 1 179 ? -13 12.406 26.125 1 96.88 179 ALA A N 1
ATOM 1318 C CA . ALA A 1 179 ? -13.461 13.742 25.781 1 96.88 179 ALA A CA 1
ATOM 1319 C C . ALA A 1 179 ? -13.211 14.039 24.297 1 96.88 179 ALA A C 1
ATOM 1321 O O . ALA A 1 179 ? -14.086 14.57 23.609 1 96.88 179 ALA A O 1
ATOM 1322 N N . LYS A 1 180 ? -12.133 13.664 23.844 1 96.19 180 LYS A N 1
ATOM 1323 C CA . LYS A 1 180 ? -11.789 13.891 22.438 1 96.19 180 LYS A CA 1
ATOM 1324 C C . LYS A 1 180 ? -12.633 13.008 21.516 1 96.19 180 LYS A C 1
ATOM 1326 O O . LYS A 1 180 ? -13.023 13.438 20.438 1 96.19 180 LYS A O 1
ATOM 1331 N N . ALA A 1 181 ? -12.836 11.781 21.922 1 97.88 181 ALA A N 1
ATOM 1332 C CA . ALA A 1 181 ? -13.734 10.914 21.156 1 97.88 181 ALA A CA 1
ATOM 1333 C C . ALA A 1 181 ? -15.133 11.516 21.078 1 97.88 181 ALA A C 1
ATOM 1335 O O . ALA A 1 181 ? -15.75 11.508 20.016 1 97.88 181 ALA A O 1
ATOM 1336 N N . GLY A 1 182 ? -15.602 12 22.219 1 98.06 182 GLY A N 1
ATOM 1337 C CA . GLY A 1 182 ? -16.891 12.688 22.234 1 98.06 182 GLY A CA 1
ATOM 1338 C C . GLY A 1 182 ? -16.922 13.898 21.328 1 98.06 182 GLY A C 1
ATOM 1339 O O . GLY A 1 182 ? -17.938 14.156 20.672 1 98.06 182 GLY A O 1
ATOM 1340 N N . HIS A 1 183 ? -15.82 14.609 21.281 1 97.44 183 HIS A N 1
ATOM 1341 C CA . HIS A 1 183 ? -15.711 15.773 20.422 1 97.44 183 HIS A CA 1
ATOM 1342 C C . HIS A 1 183 ? -15.844 15.375 18.953 1 97.44 183 HIS A C 1
ATOM 1344 O O . HIS A 1 183 ? -16.531 16.047 18.188 1 97.44 183 HIS A O 1
ATOM 1350 N N . ALA A 1 184 ? -15.266 14.289 18.562 1 97.88 184 ALA A N 1
ATOM 1351 C CA . ALA A 1 184 ? -15.312 13.812 17.172 1 97.88 184 ALA A CA 1
ATOM 1352 C C . ALA A 1 184 ? -16.75 13.5 16.75 1 97.88 184 ALA A C 1
ATOM 1354 O O . ALA A 1 184 ? -17.188 13.906 15.68 1 97.88 184 ALA A O 1
ATOM 1355 N N . THR A 1 185 ? -17.484 12.82 17.578 1 98.12 185 THR A N 1
ATOM 1356 C CA . THR A 1 185 ? -18.844 12.43 17.234 1 98.12 185 THR A CA 1
ATOM 1357 C C . THR A 1 185 ? -19.797 13.617 17.359 1 98.12 185 THR A C 1
ATOM 1359 O O . THR A 1 185 ? -20.781 13.711 16.625 1 98.12 185 THR A O 1
ATOM 1362 N N . GLY A 1 186 ? -19.5 14.508 18.203 1 97.31 186 GLY A N 1
ATOM 1363 C CA . GLY A 1 186 ? -20.391 15.617 18.469 1 97.31 186 GLY A CA 1
ATOM 1364 C C . GLY A 1 186 ? -20.234 16.766 17.484 1 97.31 186 GLY A C 1
ATOM 1365 O O . GLY A 1 186 ? -21.188 17.5 17.219 1 97.31 186 GLY A O 1
ATOM 1366 N N . ARG A 1 187 ? -19.031 16.859 17 1 96.12 187 ARG A N 1
ATOM 1367 C CA . ARG A 1 187 ? -18.766 18.109 16.281 1 96.12 187 ARG A CA 1
ATOM 1368 C C . ARG A 1 187 ? -18.172 17.828 14.906 1 96.12 187 ARG A C 1
ATOM 1370 O O . ARG A 1 187 ? -18.312 18.641 13.984 1 96.12 187 ARG A O 1
ATOM 1377 N N . LEU A 1 188 ? -17.547 16.672 14.703 1 97.44 188 LEU A N 1
ATOM 1378 C CA . LEU A 1 188 ? -16.688 16.547 13.539 1 97.44 188 LEU A CA 1
ATOM 1379 C C . LEU A 1 188 ? -17.234 15.516 12.562 1 97.44 188 LEU A C 1
ATOM 1381 O O . LEU A 1 188 ? -16.531 15.086 11.648 1 97.44 188 LEU A O 1
ATOM 1385 N N . GLY A 1 189 ? -18.438 15.039 12.711 1 94.62 189 GLY A N 1
ATOM 1386 C CA . GLY A 1 189 ? -19.109 14.25 11.695 1 94.62 189 GLY A CA 1
ATOM 1387 C C . GLY A 1 189 ? -18.891 12.758 11.852 1 94.62 189 GLY A C 1
ATOM 1388 O O . GLY A 1 189 ? -19.312 11.969 11 1 94.62 189 GLY A O 1
ATOM 1389 N N . PHE A 1 190 ? -18.328 12.328 12.922 1 98.69 190 PHE A N 1
ATOM 1390 C CA . PHE A 1 190 ? -18.094 10.906 13.141 1 98.69 190 PHE A CA 1
ATOM 1391 C C . PHE A 1 190 ? -19.344 10.234 13.688 1 98.69 190 PHE A C 1
ATOM 1393 O O . PHE A 1 190 ? -20.062 10.812 14.516 1 98.69 190 PHE A O 1
ATOM 1400 N N . ASP A 1 191 ? -19.578 9.055 13.219 1 98.75 191 ASP A N 1
ATOM 1401 C CA . ASP A 1 191 ? -20.703 8.266 13.711 1 98.75 191 ASP A CA 1
ATOM 1402 C C . ASP A 1 191 ? -20.359 7.574 15.031 1 98.75 191 ASP A C 1
ATOM 1404 O O . ASP A 1 191 ? -21.234 7.348 15.867 1 98.75 191 ASP A O 1
ATOM 1408 N N . ALA A 1 192 ? -19.094 7.219 15.148 1 98.75 192 ALA A N 1
ATOM 1409 C CA . ALA A 1 192 ? -18.547 6.609 16.359 1 98.75 192 ALA A CA 1
ATOM 1410 C C . ALA A 1 192 ? -17.078 6.988 16.547 1 98.75 192 ALA A C 1
ATOM 1412 O O . ALA A 1 192 ? -16.391 7.293 15.57 1 98.75 192 ALA A O 1
ATOM 1413 N N . ALA A 1 193 ? -16.703 7.023 17.766 1 98.81 193 ALA A N 1
ATOM 1414 C CA . ALA A 1 193 ? -15.289 7.238 18.094 1 98.81 193 ALA A CA 1
ATOM 1415 C C . ALA A 1 193 ? -14.945 6.613 19.438 1 98.81 193 ALA A C 1
ATOM 1417 O O . ALA A 1 193 ? -15.805 6.5 20.312 1 98.81 193 ALA A O 1
ATOM 1418 N N . PHE A 1 194 ? -13.695 6.211 19.562 1 98.75 194 PHE A N 1
ATOM 1419 C CA . PHE A 1 194 ? -13.305 5.582 20.812 1 98.75 194 PHE A CA 1
ATOM 1420 C C . PHE A 1 194 ? -11.969 6.129 21.297 1 98.75 194 PHE A C 1
ATOM 1422 O O . PHE A 1 194 ? -11.18 6.648 20.516 1 98.75 194 PHE A O 1
ATOM 1429 N N . ASP A 1 195 ? -11.781 6.066 22.625 1 98.12 195 ASP A N 1
ATOM 1430 C CA . ASP A 1 195 ? -10.492 6.309 23.266 1 98.12 195 ASP A CA 1
ATOM 1431 C C . ASP A 1 195 ? -9.57 5.102 23.125 1 98.12 195 ASP A C 1
ATOM 1433 O O . ASP A 1 195 ? -9.789 4.062 23.75 1 98.12 195 ASP A O 1
ATOM 1437 N N . TYR A 1 196 ? -8.555 5.258 22.328 1 95.88 196 TYR A N 1
ATOM 1438 C CA . TYR A 1 196 ? -7.727 4.102 22 1 95.88 196 TYR A CA 1
ATOM 1439 C C . TYR A 1 196 ? -6.973 3.615 23.234 1 95.88 196 TYR A C 1
ATOM 1441 O O . TYR A 1 196 ? -6.371 2.537 23.219 1 95.88 196 TYR A O 1
ATOM 1449 N N . ARG A 1 197 ? -7.027 4.359 24.328 1 95.19 197 ARG A N 1
ATOM 1450 C CA . ARG A 1 197 ? -6.367 3.963 25.562 1 95.19 197 ARG A CA 1
ATOM 1451 C C . ARG A 1 197 ? -7.273 3.072 26.406 1 95.19 197 ARG A C 1
ATOM 1453 O O . ARG A 1 197 ? -6.82 2.461 27.391 1 95.19 197 ARG A O 1
ATOM 1460 N N . ALA A 1 198 ? -8.453 2.971 26.031 1 97.69 198 ALA A N 1
ATOM 1461 C CA . ALA A 1 198 ? -9.438 2.25 26.828 1 97.69 198 ALA A CA 1
ATOM 1462 C C . ALA A 1 198 ? -9.344 0.744 26.594 1 97.69 198 ALA A C 1
ATOM 1464 O O . ALA A 1 198 ? -9.984 -0.042 27.297 1 97.69 198 ALA A O 1
ATOM 1465 N N . GLY A 1 199 ? -8.602 0.249 25.688 1 97.19 199 GLY A N 1
ATOM 1466 C CA . GLY A 1 199 ? -8.43 -1.154 25.344 1 97.19 199 GLY A CA 1
ATOM 1467 C C . GLY A 1 199 ? -7.664 -1.364 24.062 1 97.19 199 GLY A C 1
ATOM 1468 O O . GLY A 1 199 ? -7.203 -0.403 23.438 1 97.19 199 GLY A O 1
ATOM 1469 N N . PRO A 1 200 ? -7.516 -2.672 23.734 1 97.12 200 PRO A N 1
ATOM 1470 C CA . PRO A 1 200 ? -6.855 -2.93 22.453 1 97.12 200 PRO A CA 1
ATOM 1471 C C . PRO A 1 200 ? -7.598 -2.305 21.266 1 97.12 200 PRO A C 1
ATOM 1473 O O . PRO A 1 200 ? -8.812 -2.486 21.125 1 97.12 200 PRO A O 1
ATOM 1476 N N . VAL A 1 201 ? -6.898 -1.603 20.422 1 97.25 201 VAL A N 1
ATOM 1477 C CA . VAL A 1 201 ? -7.488 -0.835 19.328 1 97.25 201 VAL A CA 1
ATOM 1478 C C . VAL A 1 201 ? -8.305 -1.76 18.438 1 97.25 201 VAL A C 1
ATOM 1480 O O . VAL A 1 201 ? -9.383 -1.384 17.969 1 97.25 201 VAL A O 1
ATOM 1483 N N . ALA A 1 202 ? -7.828 -2.988 18.203 1 97.75 202 ALA A N 1
ATOM 1484 C CA . ALA A 1 202 ? -8.531 -3.938 17.344 1 97.75 202 ALA A CA 1
ATOM 1485 C C . ALA A 1 202 ? -9.922 -4.242 17.875 1 97.75 202 ALA A C 1
ATOM 1487 O O . ALA A 1 202 ? -10.891 -4.289 17.125 1 97.75 202 ALA A O 1
ATOM 1488 N N . ASP A 1 203 ? -10.031 -4.426 19.156 1 98.38 203 ASP A N 1
ATOM 1489 C CA . ASP A 1 203 ? -11.32 -4.723 19.781 1 98.38 203 ASP A CA 1
ATOM 1490 C C . ASP A 1 203 ? -12.25 -3.516 19.719 1 98.38 203 ASP A C 1
ATOM 1492 O O . ASP A 1 203 ? -13.438 -3.654 19.406 1 98.38 203 ASP A O 1
ATOM 1496 N N . LEU A 1 204 ? -11.711 -2.359 20.094 1 98.75 204 LEU A N 1
ATOM 1497 C CA . LEU A 1 204 ? -12.5 -1.131 20.078 1 98.75 204 LEU A CA 1
ATOM 1498 C C . LEU A 1 204 ? -13.023 -0.823 18.688 1 98.75 204 LEU A C 1
ATOM 1500 O O . LEU A 1 204 ? -14.172 -0.413 18.531 1 98.75 204 LEU A O 1
ATOM 1504 N N . LEU A 1 205 ? -12.172 -1.043 17.688 1 98.75 205 LEU A N 1
ATOM 1505 C CA . LEU A 1 205 ? -12.586 -0.82 16.312 1 98.75 205 LEU A CA 1
ATOM 1506 C C . LEU A 1 205 ? -13.664 -1.812 15.906 1 98.75 205 LEU A C 1
ATOM 1508 O O . LEU A 1 205 ? -14.625 -1.443 15.227 1 98.75 205 LEU A O 1
ATOM 1512 N N . ALA A 1 206 ? -13.547 -3.057 16.266 1 98.5 206 ALA A N 1
ATOM 1513 C CA . ALA A 1 206 ? -14.547 -4.07 15.953 1 98.5 206 ALA A CA 1
ATOM 1514 C C . ALA A 1 206 ? -15.906 -3.705 16.547 1 98.5 206 ALA A C 1
ATOM 1516 O O . ALA A 1 206 ? -16.953 -3.965 15.93 1 98.5 206 ALA A O 1
ATOM 1517 N N . ASP A 1 207 ? -15.891 -3.117 17.688 1 98.5 207 ASP A N 1
ATOM 1518 C CA . ASP A 1 207 ? -17.125 -2.67 18.312 1 98.5 207 ASP A CA 1
ATOM 1519 C C . ASP A 1 207 ? -17.75 -1.502 17.547 1 98.5 207 ASP A C 1
ATOM 1521 O O . ASP A 1 207 ? -18.969 -1.456 17.359 1 98.5 207 ASP A O 1
ATOM 1525 N N . ALA A 1 208 ? -16.922 -0.59 17.141 1 98.62 208 ALA A N 1
ATOM 1526 C CA . ALA A 1 208 ? -17.391 0.635 16.5 1 98.62 208 ALA A CA 1
ATOM 1527 C C . ALA A 1 208 ? -17.797 0.376 15.055 1 98.62 208 ALA A C 1
ATOM 1529 O O . ALA A 1 208 ? -18.641 1.089 14.508 1 98.62 208 ALA A O 1
ATOM 1530 N N . ALA A 1 209 ? -17.141 -0.603 14.422 1 98.31 209 ALA A N 1
ATOM 1531 C CA . ALA A 1 209 ? -17.422 -0.997 13.047 1 98.31 209 ALA A CA 1
ATOM 1532 C C . ALA A 1 209 ? -17.5 -2.516 12.914 1 98.31 209 ALA A C 1
ATOM 1534 O O . ALA A 1 209 ? -16.656 -3.137 12.266 1 98.31 209 ALA A O 1
ATOM 1535 N N . PRO A 1 210 ? -18.562 -3.08 13.398 1 97.81 210 PRO A N 1
ATOM 1536 C CA . PRO A 1 210 ? -18.656 -4.539 13.477 1 97.81 210 PRO A CA 1
ATOM 1537 C C . PRO A 1 210 ? -18.656 -5.203 12.102 1 97.81 210 PRO A C 1
ATOM 1539 O O . PRO A 1 210 ? -18.266 -6.367 11.977 1 97.81 210 PRO A O 1
ATOM 1542 N N . ASP A 1 211 ? -19.078 -4.48 11.039 1 97.31 211 ASP A N 1
ATOM 1543 C CA . ASP A 1 211 ? -19.156 -5.07 9.711 1 97.31 211 ASP A CA 1
ATOM 1544 C C . ASP A 1 211 ? -17.891 -4.773 8.906 1 97.31 211 ASP A C 1
ATOM 1546 O O . ASP A 1 211 ? -17.828 -5.055 7.703 1 97.31 211 ASP A O 1
ATOM 1550 N N . GLY A 1 212 ? -16.938 -4.105 9.484 1 98.56 212 GLY A N 1
ATOM 1551 C CA . GLY A 1 212 ? -15.688 -3.783 8.812 1 98.56 212 GLY A CA 1
ATOM 1552 C C . GLY A 1 212 ? -15.664 -2.381 8.234 1 98.56 212 GLY A C 1
ATOM 1553 O O . GLY A 1 212 ? -16.578 -1.591 8.469 1 98.56 212 GLY A O 1
ATOM 1554 N N . ILE A 1 213 ? -14.562 -2.082 7.594 1 98.94 213 ILE A N 1
ATOM 1555 C CA . ILE A 1 213 ? -14.367 -0.78 6.965 1 98.94 213 ILE A CA 1
ATOM 1556 C C . ILE A 1 213 ? -13.852 -0.967 5.539 1 98.94 213 ILE A C 1
ATOM 1558 O O . ILE A 1 213 ? -13.43 -2.062 5.164 1 98.94 213 ILE A O 1
ATOM 1562 N N . ASP A 1 214 ? -13.883 0.11 4.766 1 98.88 214 ASP A N 1
ATOM 1563 C CA . ASP A 1 214 ? -13.406 0.097 3.387 1 98.88 214 ASP A CA 1
ATOM 1564 C C . ASP A 1 214 ? -12.156 0.958 3.232 1 98.88 214 ASP A C 1
ATOM 1566 O O . ASP A 1 214 ? -11.32 0.701 2.361 1 98.88 214 ASP A O 1
ATOM 1570 N N . VAL A 1 215 ? -12.07 1.992 4.023 1 98.94 215 VAL A N 1
ATOM 1571 C CA . VAL A 1 215 ? -10.984 2.965 3.936 1 98.94 215 VAL A CA 1
ATOM 1572 C C . VAL A 1 215 ? -10.414 3.23 5.324 1 98.94 215 VAL A C 1
ATOM 1574 O O . VAL A 1 215 ? -11.164 3.361 6.297 1 98.94 215 VAL A O 1
ATOM 1577 N N . TYR A 1 216 ? -9.172 3.262 5.43 1 98.88 216 TYR A N 1
ATOM 1578 C CA . TYR A 1 216 ? -8.492 3.715 6.637 1 98.88 216 TYR A CA 1
ATOM 1579 C C . TYR A 1 216 ? -7.598 4.914 6.34 1 98.88 216 TYR A C 1
ATOM 1581 O O . TYR A 1 216 ? -6.723 4.848 5.477 1 98.88 216 TYR A O 1
ATOM 1589 N N . PHE A 1 217 ? -7.875 6.004 6.934 1 98.75 217 PHE A N 1
ATOM 1590 C CA . PHE A 1 217 ? -6.992 7.164 6.926 1 98.75 217 PHE A CA 1
ATOM 1591 C C . PHE A 1 217 ? -6.074 7.156 8.141 1 98.75 217 PHE A C 1
ATOM 1593 O O . PHE A 1 217 ? -6.516 7.445 9.258 1 98.75 217 PHE A O 1
ATOM 1600 N N . ASP A 1 218 ? -4.852 6.926 7.906 1 96.81 218 ASP A N 1
ATOM 1601 C CA . ASP A 1 218 ? -3.932 6.59 8.992 1 96.81 218 ASP A CA 1
ATOM 1602 C C . ASP A 1 218 ? -3.047 7.785 9.344 1 96.81 218 ASP A C 1
ATOM 1604 O O . ASP A 1 218 ? -2.205 8.203 8.547 1 96.81 218 ASP A O 1
ATOM 1608 N N . ASN A 1 219 ? -3.205 8.258 10.516 1 93.06 219 ASN A N 1
ATOM 1609 C CA . ASN A 1 219 ? -2.375 9.344 11.031 1 93.06 219 ASN A CA 1
ATOM 1610 C C . ASN A 1 219 ? -1.417 8.852 12.117 1 93.06 219 ASN A C 1
ATOM 1612 O O . ASN A 1 219 ? -0.646 9.633 12.672 1 93.06 219 ASN A O 1
ATOM 1616 N N . VAL A 1 220 ? -1.479 7.543 12.445 1 88.5 220 VAL A N 1
ATOM 1617 C CA . VAL A 1 220 ? -0.799 7.098 13.656 1 88.5 220 VAL A CA 1
ATOM 1618 C C . VAL A 1 220 ? 0.123 5.926 13.328 1 88.5 220 VAL A C 1
ATOM 1620 O O . VAL A 1 220 ? 1.301 5.934 13.695 1 88.5 220 VAL A O 1
ATOM 1623 N N . GLY A 1 221 ? -0.338 4.926 12.633 1 89.69 221 GLY A N 1
ATOM 1624 C CA . GLY A 1 221 ? 0.41 3.707 12.367 1 89.69 221 GLY A CA 1
ATOM 1625 C C . GLY A 1 221 ? 0.334 2.703 13.5 1 89.69 221 GLY A C 1
ATOM 1626 O O . GLY A 1 221 ? -0.667 2.643 14.219 1 89.69 221 GLY A O 1
ATOM 1627 N N . GLY A 1 222 ? 1.304 1.723 13.523 1 88.88 222 GLY A N 1
ATOM 1628 C CA . GLY A 1 222 ? 1.438 0.767 14.617 1 88.88 222 GLY A CA 1
ATOM 1629 C C . GLY A 1 222 ? 0.193 -0.072 14.828 1 88.88 222 GLY A C 1
ATOM 1630 O O . GLY A 1 222 ? -0.327 -0.673 13.883 1 88.88 222 GLY A O 1
ATOM 1631 N N . ASP A 1 223 ? -0.289 -0.006 16.078 1 91.06 223 ASP A N 1
ATOM 1632 C CA . ASP A 1 223 ? -1.438 -0.814 16.469 1 91.06 223 ASP A CA 1
ATOM 1633 C C . ASP A 1 223 ? -2.691 -0.397 15.695 1 91.06 223 ASP A C 1
ATOM 1635 O O . ASP A 1 223 ? -3.551 -1.229 15.398 1 91.06 223 ASP A O 1
ATOM 1639 N N . HIS A 1 224 ? -2.74 0.871 15.398 1 94.62 224 HIS A N 1
ATOM 1640 C CA . HIS A 1 224 ? -3.889 1.341 14.633 1 94.62 224 HIS A CA 1
ATOM 1641 C C . HIS A 1 224 ? -3.898 0.739 13.234 1 94.62 224 HIS A C 1
ATOM 1643 O O . HIS A 1 224 ? -4.945 0.297 12.75 1 94.62 224 HIS A O 1
ATOM 1649 N N . LEU A 1 225 ? -2.707 0.741 12.648 1 94.88 225 LEU A N 1
ATOM 1650 C CA . LEU A 1 225 ? -2.615 0.148 11.32 1 94.88 225 LEU A CA 1
ATOM 1651 C C . LEU A 1 225 ? -2.936 -1.343 11.367 1 94.88 225 LEU A C 1
ATOM 1653 O O . LEU A 1 225 ? -3.66 -1.854 10.508 1 94.88 225 LEU A O 1
ATOM 1657 N N . ALA A 1 226 ? -2.408 -2.023 12.344 1 94.19 226 ALA A N 1
ATOM 1658 C CA . ALA A 1 226 ? -2.691 -3.449 12.508 1 94.19 226 ALA A CA 1
ATOM 1659 C C . ALA A 1 226 ? -4.191 -3.697 12.648 1 94.19 226 ALA A C 1
ATOM 1661 O O . ALA A 1 226 ? -4.742 -4.59 12 1 94.19 226 ALA A O 1
ATOM 1662 N N . ALA A 1 227 ? -4.824 -2.91 13.508 1 96.81 227 ALA A N 1
ATOM 1663 C CA . ALA A 1 227 ? -6.262 -3.047 13.734 1 96.81 227 ALA A CA 1
ATOM 1664 C C . ALA A 1 227 ? -7.047 -2.783 12.453 1 96.81 227 ALA A C 1
ATOM 1666 O O . ALA A 1 227 ? -7.996 -3.504 12.141 1 96.81 227 ALA A O 1
ATOM 1667 N N . ALA A 1 228 ? -6.637 -1.763 11.75 1 98.25 228 ALA A N 1
ATOM 1668 C CA . ALA A 1 228 ? -7.32 -1.409 10.508 1 98.25 228 ALA A CA 1
ATOM 1669 C C . ALA A 1 228 ? -7.188 -2.521 9.469 1 98.25 228 ALA A C 1
ATOM 1671 O O . ALA A 1 228 ? -8.172 -2.896 8.82 1 98.25 228 ALA A O 1
ATOM 1672 N N . ILE A 1 229 ? -5.996 -3.027 9.281 1 97.44 229 ILE A N 1
ATOM 1673 C CA . ILE A 1 229 ? -5.773 -4.113 8.336 1 97.44 229 ILE A CA 1
ATOM 1674 C C . ILE A 1 229 ? -6.691 -5.285 8.664 1 97.44 229 ILE A C 1
ATOM 1676 O O . ILE A 1 229 ? -7.262 -5.91 7.77 1 97.44 229 ILE A O 1
ATOM 1680 N N . GLY A 1 230 ? -6.832 -5.578 9.922 1 97.44 230 GLY A N 1
ATOM 1681 C CA . GLY A 1 230 ? -7.73 -6.641 10.344 1 97.44 230 GLY A CA 1
ATOM 1682 C C . GLY A 1 230 ? -9.188 -6.359 10.016 1 97.44 230 GLY A C 1
ATOM 1683 O O . GLY A 1 230 ? -9.938 -7.277 9.672 1 97.44 230 GLY A O 1
ATOM 1684 N N . ALA A 1 231 ? -9.562 -5.129 10.062 1 98.69 231 ALA A N 1
ATOM 1685 C CA . ALA A 1 231 ? -10.969 -4.746 9.938 1 98.69 231 ALA A CA 1
ATOM 1686 C C . ALA A 1 231 ? -11.328 -4.449 8.484 1 98.69 231 ALA A C 1
ATOM 1688 O O . ALA A 1 231 ? -12.508 -4.398 8.133 1 98.69 231 ALA A O 1
ATOM 1689 N N . LEU A 1 232 ? -10.359 -4.191 7.625 1 98.88 232 LEU A N 1
ATOM 1690 C CA . LEU A 1 232 ? -10.609 -3.82 6.234 1 98.88 232 LEU A CA 1
ATOM 1691 C C . LEU A 1 232 ? -11.258 -4.969 5.473 1 98.88 232 LEU A C 1
ATOM 1693 O O . LEU A 1 232 ? -10.844 -6.121 5.605 1 98.88 232 LEU A O 1
ATOM 1697 N N . ARG A 1 233 ? -12.32 -4.668 4.719 1 98.62 233 ARG A N 1
ATOM 1698 C CA . ARG A 1 233 ? -12.883 -5.609 3.754 1 98.62 233 ARG A CA 1
ATOM 1699 C C . ARG A 1 233 ? -11.945 -5.805 2.57 1 98.62 233 ARG A C 1
ATOM 1701 O O . ARG A 1 233 ? -10.961 -5.074 2.422 1 98.62 233 ARG A O 1
ATOM 1708 N N . ASP A 1 234 ? -12.242 -6.828 1.774 1 98.06 234 ASP A N 1
ATOM 1709 C CA . ASP A 1 234 ? -11.445 -7.062 0.57 1 98.06 234 ASP A CA 1
ATOM 1710 C C . ASP A 1 234 ? -11.359 -5.797 -0.283 1 98.06 234 ASP A C 1
ATOM 1712 O O . ASP A 1 234 ? -12.352 -5.082 -0.44 1 98.06 234 ASP A O 1
ATOM 1716 N N . HIS A 1 235 ? -10.188 -5.492 -0.774 1 98.31 235 HIS A N 1
ATOM 1717 C CA . HIS A 1 235 ? -9.883 -4.359 -1.636 1 98.31 235 HIS A CA 1
ATOM 1718 C C . HIS A 1 235 ? -9.914 -3.049 -0.854 1 98.31 235 HIS A C 1
ATOM 1720 O O . HIS A 1 235 ? -10.102 -1.978 -1.438 1 98.31 235 HIS A O 1
ATOM 1726 N N . GLY A 1 236 ? -9.859 -3.174 0.505 1 98.75 236 GLY A N 1
ATOM 1727 C CA . GLY A 1 236 ? -9.758 -1.977 1.325 1 98.75 236 GLY A CA 1
ATOM 1728 C C . GLY A 1 236 ? -8.547 -1.128 0.992 1 98.75 236 GLY A C 1
ATOM 1729 O O . GLY A 1 236 ? -7.566 -1.626 0.431 1 98.75 236 GLY A O 1
ATOM 1730 N N . ARG A 1 237 ? -8.594 0.173 1.35 1 98.81 237 ARG A N 1
ATOM 1731 C CA . ARG A 1 237 ? -7.547 1.13 1.017 1 98.81 237 ARG A CA 1
ATOM 1732 C C . ARG A 1 237 ? -7.105 1.912 2.25 1 98.81 237 ARG A C 1
ATOM 1734 O O . ARG A 1 237 ? -7.941 2.316 3.064 1 98.81 237 ARG A O 1
ATOM 1741 N N . VAL A 1 238 ? -5.824 2.066 2.32 1 98.69 238 VAL A N 1
ATOM 1742 C CA . VAL A 1 238 ? -5.242 2.875 3.385 1 98.69 238 VAL A CA 1
ATOM 1743 C C . VAL A 1 238 ? -4.559 4.102 2.785 1 98.69 238 VAL A C 1
ATOM 1745 O O . VAL A 1 238 ? -3.67 3.971 1.939 1 98.69 238 VAL A O 1
ATOM 1748 N N . ALA A 1 239 ? -5.004 5.254 3.123 1 98.69 239 ALA A N 1
ATOM 1749 C CA . ALA A 1 239 ? -4.234 6.477 2.914 1 98.69 239 ALA A CA 1
ATOM 1750 C C . ALA A 1 239 ? -3.359 6.789 4.125 1 98.69 239 ALA A C 1
ATOM 1752 O O . ALA A 1 239 ? -3.861 7.207 5.172 1 98.69 239 ALA A O 1
ATOM 1753 N N . TRP A 1 240 ? -2.109 6.547 3.951 1 96.56 240 TRP A N 1
ATOM 1754 C CA . TRP A 1 240 ? -1.187 6.711 5.07 1 96.56 240 TRP A CA 1
ATOM 1755 C C . TRP A 1 240 ? -0.55 8.102 5.051 1 96.56 240 TRP A C 1
ATOM 1757 O O . TRP A 1 240 ? 0.26 8.406 4.172 1 96.56 240 TRP A O 1
ATOM 1767 N N . CYS A 1 241 ? -0.85 8.883 5.949 1 91.81 241 CYS A N 1
ATOM 1768 C CA . CYS A 1 241 ? -0.499 10.297 6 1 91.81 241 CYS A CA 1
ATOM 1769 C C . CYS A 1 241 ? 0.658 10.539 6.961 1 91.81 241 CYS A C 1
ATOM 1771 O O . CYS A 1 241 ? 1.58 11.297 6.652 1 91.81 241 CYS A O 1
ATOM 1773 N N . GLY A 1 242 ? 0.537 10.023 8.023 1 78.94 242 GLY A N 1
ATOM 1774 C CA . GLY A 1 242 ? 1.563 10.328 9.008 1 78.94 242 GLY A CA 1
ATOM 1775 C C . GLY A 1 242 ? 1.623 9.328 10.141 1 78.94 242 GLY A C 1
ATOM 1776 O O . GLY A 1 242 ? 0.886 8.336 10.141 1 78.94 242 GLY A O 1
ATOM 1777 N N . ALA A 1 243 ? 2.721 9.383 10.852 1 63 243 ALA A N 1
ATOM 1778 C CA . ALA A 1 243 ? 2.869 8.539 12.031 1 63 243 ALA A CA 1
ATOM 1779 C C . ALA A 1 243 ? 3.211 9.367 13.266 1 63 243 ALA A C 1
ATOM 1781 O O . ALA A 1 243 ? 4.379 9.461 13.648 1 63 243 ALA A O 1
ATOM 1782 N N . VAL A 1 244 ? 2.244 10.125 13.648 1 56.75 244 VAL A N 1
ATOM 1783 C CA . VAL A 1 244 ? 2.434 10.961 14.828 1 56.75 244 VAL A CA 1
ATOM 1784 C C . VAL A 1 244 ? 3.107 10.156 15.938 1 56.75 244 VAL A C 1
ATOM 1786 O O . VAL A 1 244 ? 3.93 10.688 16.688 1 56.75 244 VAL A O 1
ATOM 1789 N N . ALA A 1 245 ? 2.771 8.859 15.953 1 51.69 245 ALA A N 1
ATOM 1790 C CA . ALA A 1 245 ? 3.328 7.988 17 1 51.69 245 ALA A CA 1
ATOM 1791 C C . ALA A 1 245 ? 4.84 7.863 16.844 1 51.69 245 ALA A C 1
ATOM 1793 O O . ALA A 1 245 ? 5.539 7.531 17.812 1 51.69 245 ALA A O 1
ATOM 1794 N N . GLN A 1 246 ? 5.273 8.242 15.625 1 54.22 246 GLN A N 1
ATOM 1795 C CA . GLN A 1 246 ? 6.68 7.98 15.344 1 54.22 246 GLN A CA 1
ATOM 1796 C C . GLN A 1 246 ? 7.531 9.219 15.625 1 54.22 246 GLN A C 1
ATOM 1798 O O . GLN A 1 246 ? 8.758 9.125 15.719 1 54.22 246 GLN A O 1
ATOM 1803 N N . TYR A 1 247 ? 6.863 10.352 15.82 1 53.31 247 TYR A N 1
ATOM 1804 C CA . TYR A 1 247 ? 7.621 11.594 15.859 1 53.31 247 TYR A CA 1
ATOM 1805 C C . TYR A 1 247 ? 8.516 11.648 17.094 1 53.31 247 TYR A C 1
ATOM 1807 O O . TYR A 1 247 ? 9.586 12.266 17.062 1 53.31 247 TYR A O 1
ATOM 1815 N N . ASN A 1 248 ? 8.023 10.945 18.109 1 52.84 248 ASN A N 1
ATOM 1816 C CA . ASN A 1 248 ? 8.82 11.016 19.328 1 52.84 248 ASN A CA 1
ATOM 1817 C C . ASN A 1 248 ? 9.742 9.812 19.469 1 52.84 248 ASN A C 1
ATOM 1819 O O . ASN A 1 248 ? 10.461 9.688 20.453 1 52.84 248 ASN A O 1
ATOM 1823 N N . THR A 1 249 ? 9.562 8.898 18.531 1 52.09 249 THR A N 1
ATOM 1824 C CA . THR A 1 249 ? 10.289 7.656 18.766 1 52.09 249 THR A CA 1
ATOM 1825 C C . THR A 1 249 ? 11.312 7.414 17.656 1 52.09 249 THR A C 1
ATOM 1827 O O . THR A 1 249 ? 11.516 6.273 17.234 1 52.09 249 THR A O 1
ATOM 1830 N N . ARG A 1 250 ? 12.016 8.484 17.219 1 50.84 250 ARG A N 1
ATOM 1831 C CA . ARG A 1 250 ? 12.984 8.32 16.141 1 50.84 250 ARG A CA 1
ATOM 1832 C C . ARG A 1 250 ? 13.789 7.039 16.312 1 50.84 250 ARG A C 1
ATOM 1834 O O . ARG A 1 250 ? 14.102 6.359 15.336 1 50.84 250 ARG A O 1
ATOM 1841 N N . ASN A 1 251 ? 14.086 6.703 17.531 1 49.88 251 ASN A N 1
ATOM 1842 C CA . ASN A 1 251 ? 15.008 5.602 17.781 1 49.88 251 ASN A CA 1
ATOM 1843 C C . ASN A 1 251 ? 14.266 4.281 17.984 1 49.88 251 ASN A C 1
ATOM 1845 O O . ASN A 1 251 ? 14.883 3.244 18.219 1 49.88 251 ASN A O 1
ATOM 1849 N N . SER A 1 252 ? 12.953 4.363 17.984 1 55.5 252 SER A N 1
ATOM 1850 C CA . SER A 1 252 ? 12.164 3.139 18.109 1 55.5 252 SER A CA 1
ATOM 1851 C C . SER A 1 252 ? 11.07 3.08 17.047 1 55.5 252 SER A C 1
ATOM 1853 O O . SER A 1 252 ? 9.969 3.602 17.25 1 55.5 252 SER A O 1
ATOM 1855 N N . PRO A 1 253 ? 11.539 2.697 15.922 1 57.91 253 PRO A N 1
ATOM 1856 C CA . PRO A 1 253 ? 10.5 2.639 14.883 1 57.91 253 PRO A CA 1
ATOM 1857 C C . PRO A 1 253 ? 9.211 1.979 15.375 1 57.91 253 PRO A C 1
ATOM 1859 O O . PRO A 1 253 ? 9.258 1.102 16.234 1 57.91 253 PRO A O 1
ATOM 1862 N N . PRO A 1 254 ? 8.086 2.65 15.023 1 61.12 254 PRO A N 1
ATOM 1863 C CA . PRO A 1 254 ? 6.82 2.014 15.398 1 61.12 254 PRO A CA 1
ATOM 1864 C C . PRO A 1 254 ? 6.793 0.521 15.078 1 61.12 254 PRO A C 1
ATOM 1866 O O . PRO A 1 254 ? 7.473 0.074 14.148 1 61.12 254 PRO A O 1
ATOM 1869 N N . ALA A 1 255 ? 6.043 -0.093 15.961 1 68.44 255 ALA A N 1
ATOM 1870 C CA . ALA A 1 255 ? 5.875 -1.528 15.742 1 68.44 255 ALA A CA 1
ATOM 1871 C C . ALA A 1 255 ? 5.195 -1.805 14.398 1 68.44 255 ALA A C 1
ATOM 1873 O O . ALA A 1 255 ? 4.234 -1.126 14.039 1 68.44 255 ALA A O 1
ATOM 1874 N N . ALA A 1 256 ? 5.77 -2.557 13.617 1 75.81 256 ALA A N 1
ATOM 1875 C CA . ALA A 1 256 ? 5.156 -3.002 12.367 1 75.81 256 ALA A CA 1
ATOM 1876 C C . ALA A 1 256 ? 3.934 -3.873 12.641 1 75.81 256 ALA A C 1
ATOM 1878 O O . ALA A 1 256 ? 3.895 -4.609 13.633 1 75.81 256 ALA A O 1
ATOM 1879 N N . PRO A 1 257 ? 2.963 -3.723 11.789 1 86.06 257 PRO A N 1
ATOM 1880 C CA . PRO A 1 257 ? 1.778 -4.562 11.977 1 86.06 257 PRO A CA 1
ATOM 1881 C C . PRO A 1 257 ? 2.08 -6.051 11.82 1 86.06 257 PRO A C 1
ATOM 1883 O O . PRO A 1 257 ? 2.66 -6.461 10.805 1 86.06 257 PRO A O 1
ATOM 1886 N N . TYR A 1 258 ? 1.652 -6.852 12.758 1 83.12 258 TYR A N 1
ATOM 1887 C CA . TYR A 1 258 ? 1.908 -8.289 12.75 1 83.12 258 TYR A CA 1
ATOM 1888 C C . TYR A 1 258 ? 1.135 -8.977 11.633 1 83.12 258 TYR A C 1
ATOM 1890 O O . TYR A 1 258 ? 1.497 -10.07 11.203 1 83.12 258 TYR A O 1
ATOM 1898 N N . ASN A 1 259 ? 0.141 -8.305 11.156 1 89.62 259 ASN A N 1
ATOM 1899 C CA . ASN A 1 259 ? -0.75 -8.922 10.18 1 89.62 259 ASN A CA 1
ATOM 1900 C C . ASN A 1 259 ? -0.597 -8.289 8.797 1 89.62 259 ASN A C 1
ATOM 1902 O O . ASN A 1 259 ? -1.537 -8.289 8 1 89.62 259 ASN A O 1
ATOM 1906 N N . LEU A 1 260 ? 0.564 -7.758 8.57 1 90.38 260 LEU A N 1
ATOM 1907 C CA . LEU A 1 260 ? 0.817 -7.035 7.332 1 90.38 260 LEU A CA 1
ATOM 1908 C C . LEU A 1 260 ? 0.523 -7.918 6.121 1 90.38 260 LEU A C 1
ATOM 1910 O O . LEU A 1 260 ? 0.039 -7.43 5.098 1 90.38 260 LEU A O 1
ATOM 1914 N N . PHE A 1 261 ? 0.642 -9.195 6.23 1 87.81 261 PHE A N 1
ATOM 1915 C CA . PHE A 1 261 ? 0.49 -10.078 5.082 1 87.81 261 PHE A CA 1
ATOM 1916 C C . PHE A 1 261 ? -0.974 -10.195 4.676 1 87.81 261 PHE A C 1
ATOM 1918 O O . PHE A 1 261 ? -1.284 -10.656 3.576 1 87.81 261 PHE A O 1
ATOM 1925 N N . ASP A 1 262 ? -1.891 -9.789 5.523 1 92.06 262 ASP A N 1
ATOM 1926 C CA . ASP A 1 262 ? -3.299 -9.758 5.145 1 92.06 262 ASP A CA 1
ATOM 1927 C C . ASP A 1 262 ? -3.527 -8.82 3.957 1 92.06 262 ASP A C 1
ATOM 1929 O O . ASP A 1 262 ? -4.57 -8.883 3.305 1 92.06 262 ASP A O 1
ATOM 1933 N N . VAL A 1 263 ? -2.551 -7.973 3.682 1 95.12 263 VAL A N 1
ATOM 1934 C CA . VAL A 1 263 ? -2.607 -7.09 2.521 1 95.12 263 VAL A CA 1
ATOM 1935 C C . VAL A 1 263 ? -2.76 -7.922 1.249 1 95.12 263 VAL A C 1
ATOM 1937 O O . VAL A 1 263 ? -3.496 -7.539 0.337 1 95.12 263 VAL A O 1
ATOM 1940 N N . VAL A 1 264 ? -2.133 -9.055 1.203 1 93 264 VAL A N 1
ATOM 1941 C CA . VAL A 1 264 ? -2.201 -9.914 0.022 1 93 264 VAL A CA 1
ATOM 1942 C C . VAL A 1 264 ? -3.553 -10.617 -0.025 1 93 264 VAL A C 1
ATOM 1944 O O . VAL A 1 264 ? -4.273 -10.531 -1.021 1 93 264 VAL A O 1
ATOM 1947 N N . GLY A 1 265 ? -3.936 -11.305 1.057 1 91.38 265 GLY A N 1
ATOM 1948 C CA . GLY A 1 265 ? -5.148 -12.109 1.095 1 91.38 265 GLY A CA 1
ATOM 1949 C C . GLY A 1 265 ? -6.406 -11.297 0.833 1 91.38 265 GLY A C 1
ATOM 1950 O O . GLY A 1 265 ? -7.348 -11.789 0.205 1 91.38 265 GLY A O 1
ATOM 1951 N N . LYS A 1 266 ? -6.375 -10.031 1.256 1 96.12 266 LYS A N 1
ATOM 1952 C CA . LYS A 1 266 ? -7.547 -9.164 1.128 1 96.12 266 LYS A CA 1
ATOM 1953 C C . LYS A 1 266 ? -7.406 -8.219 -0.061 1 96.12 266 LYS A C 1
ATOM 1955 O O . LYS A 1 266 ? -8.281 -7.391 -0.307 1 96.12 266 LYS A O 1
ATOM 1960 N N . SER A 1 267 ? -6.309 -8.352 -0.739 1 97.62 267 SER A N 1
ATOM 1961 C CA . SER A 1 267 ? -6.031 -7.461 -1.86 1 97.62 267 SER A CA 1
ATOM 1962 C C . SER A 1 267 ? -6.176 -5.996 -1.45 1 97.62 267 SER A C 1
ATOM 1964 O O . SER A 1 267 ? -6.844 -5.219 -2.131 1 97.62 267 SER A O 1
ATOM 1966 N N . LEU A 1 268 ? -5.48 -5.617 -0.345 1 98.5 268 LEU A N 1
ATOM 1967 C CA . LEU A 1 268 ? -5.516 -4.246 0.156 1 98.5 268 LEU A CA 1
ATOM 1968 C C . LEU A 1 268 ? -4.512 -3.373 -0.585 1 98.5 268 LEU A C 1
ATOM 1970 O O . LEU A 1 268 ? -3.566 -3.883 -1.193 1 98.5 268 LEU A O 1
ATOM 1974 N N . ARG A 1 269 ? -4.746 -2.086 -0.525 1 98.69 269 ARG A N 1
ATOM 1975 C CA . ARG A 1 269 ? -3.775 -1.096 -0.979 1 98.69 269 ARG A CA 1
ATOM 1976 C C . ARG A 1 269 ? -3.393 -0.146 0.151 1 98.69 269 ARG A C 1
ATOM 1978 O O . ARG A 1 269 ? -4.262 0.458 0.784 1 98.69 269 ARG A O 1
ATOM 1985 N N . ILE A 1 270 ? -2.145 -0.078 0.441 1 98.25 270 ILE A N 1
ATOM 1986 C CA . ILE A 1 270 ? -1.578 0.893 1.371 1 98.25 270 ILE A CA 1
ATOM 1987 C C . ILE A 1 270 ? -0.74 1.913 0.604 1 98.25 270 ILE A C 1
ATOM 1989 O O . ILE A 1 270 ? 0.2 1.548 -0.105 1 98.25 270 ILE A O 1
ATOM 1993 N N . GLU A 1 271 ? -1.078 3.137 0.73 1 98.56 271 GLU A N 1
ATOM 1994 C CA . GLU A 1 271 ? -0.371 4.168 -0.021 1 98.56 271 GLU A CA 1
ATOM 1995 C C . GLU A 1 271 ? -0.065 5.379 0.856 1 98.56 271 GLU A C 1
ATOM 1997 O O . GLU A 1 271 ? -0.962 5.93 1.497 1 98.56 271 GLU A O 1
ATOM 2002 N N . GLY A 1 272 ? 1.237 5.672 0.942 1 97.44 272 GLY A N 1
ATOM 2003 C CA . GLY A 1 272 ? 1.646 6.902 1.596 1 97.44 272 GLY A CA 1
ATOM 2004 C C . GLY A 1 272 ? 1.616 8.109 0.672 1 97.44 272 GLY A C 1
ATOM 2005 O O . GLY A 1 272 ? 1.631 7.957 -0.551 1 97.44 272 GLY A O 1
ATOM 2006 N N . PHE A 1 273 ? 1.543 9.32 1.312 1 96.75 273 PHE A N 1
ATOM 2007 C CA . PHE A 1 273 ? 1.552 10.508 0.463 1 96.75 273 PHE A CA 1
ATOM 2008 C C . PHE A 1 273 ? 2.031 11.727 1.241 1 96.75 273 PHE A C 1
ATOM 2010 O O . PHE A 1 273 ? 1.962 11.75 2.473 1 96.75 273 PHE A O 1
ATOM 2017 N N . LEU A 1 274 ? 2.523 12.641 0.549 1 93.81 274 LEU A N 1
ATOM 2018 C CA . LEU A 1 274 ? 2.857 13.984 1.014 1 93.81 274 LEU A CA 1
ATOM 2019 C C . LEU A 1 274 ? 2.047 15.039 0.266 1 93.81 274 LEU A C 1
ATOM 2021 O O . LEU A 1 274 ? 2.059 15.078 -0.967 1 93.81 274 LEU A O 1
ATOM 2025 N N . VAL A 1 275 ? 1.422 15.859 0.985 1 93.62 275 VAL A N 1
ATOM 2026 C CA . VAL A 1 275 ? 0.491 16.812 0.387 1 93.62 275 VAL A CA 1
ATOM 2027 C C . VAL A 1 275 ? 1.238 17.734 -0.576 1 93.62 275 VAL A C 1
ATOM 2029 O O . VAL A 1 275 ? 0.675 18.172 -1.575 1 93.62 275 VAL A O 1
ATOM 2032 N N . ARG A 1 276 ? 2.492 17.953 -0.332 1 91 276 ARG A N 1
ATOM 2033 C CA . ARG A 1 276 ? 3.275 18.828 -1.196 1 91 276 ARG A CA 1
ATOM 2034 C C . ARG A 1 276 ? 3.305 18.297 -2.627 1 91 276 ARG A C 1
ATOM 2036 O O . ARG A 1 276 ? 3.512 19.062 -3.57 1 91 276 ARG A O 1
ATOM 2043 N N . ASN A 1 277 ? 3.127 17 -2.791 1 95 277 ASN A N 1
ATOM 2044 C CA . ASN A 1 277 ? 3.145 16.391 -4.113 1 95 277 ASN A CA 1
ATOM 2045 C C . ASN A 1 277 ? 1.791 16.5 -4.809 1 95 277 ASN A C 1
ATOM 2047 O O . ASN A 1 277 ? 1.626 16.047 -5.941 1 95 277 ASN A O 1
ATOM 2051 N N . HIS A 1 278 ? 0.832 17.156 -4.16 1 97.19 278 HIS A N 1
ATOM 2052 C CA . HIS A 1 278 ? -0.525 17.234 -4.691 1 97.19 278 HIS A CA 1
ATOM 2053 C C . HIS A 1 278 ? -1.043 18.672 -4.684 1 97.19 278 HIS A C 1
ATOM 2055 O O . HIS A 1 278 ? -2.229 18.906 -4.438 1 97.19 278 HIS A O 1
ATOM 2061 N N . MET A 1 279 ? -0.174 19.609 -4.867 1 94.44 279 MET A N 1
ATOM 2062 C CA . MET A 1 279 ? -0.546 21.016 -4.828 1 94.44 279 MET A CA 1
ATOM 2063 C C . MET A 1 279 ? -1.473 21.359 -5.988 1 94.44 279 MET A C 1
ATOM 2065 O O . MET A 1 279 ? -2.174 22.375 -5.941 1 94.44 279 MET A O 1
ATOM 2069 N N . ASP A 1 280 ? -1.484 20.516 -6.98 1 97.06 280 ASP A N 1
ATOM 2070 C CA . ASP A 1 280 ? -2.375 20.719 -8.125 1 97.06 280 ASP A CA 1
ATOM 2071 C C . ASP A 1 280 ? -3.838 20.562 -7.707 1 97.06 280 ASP A C 1
ATOM 2073 O O . ASP A 1 280 ? -4.742 20.984 -8.438 1 97.06 280 ASP A O 1
ATOM 2077 N N . ALA A 1 281 ? -4.023 20.062 -6.496 1 97.88 281 ALA A N 1
ATOM 2078 C CA . ALA A 1 281 ? -5.387 19.844 -6.016 1 97.88 281 ALA A CA 1
ATOM 2079 C C . ALA A 1 281 ? -5.895 21.062 -5.246 1 97.88 281 ALA A C 1
ATOM 2081 O O . ALA A 1 281 ? -7.07 21.125 -4.883 1 97.88 281 ALA A O 1
ATOM 2082 N N . ARG A 1 282 ? -5.102 22.016 -5.016 1 95.12 282 ARG A N 1
ATOM 2083 C CA . ARG A 1 282 ? -5.414 23.125 -4.109 1 95.12 282 ARG A CA 1
ATOM 2084 C C . ARG A 1 282 ? -6.66 23.875 -4.57 1 95.12 282 ARG A C 1
ATOM 2086 O O . ARG A 1 282 ? -7.57 24.125 -3.779 1 95.12 282 ARG A O 1
ATOM 2093 N N . GLU A 1 283 ? -6.703 24.266 -5.852 1 95.25 283 GLU A N 1
ATOM 2094 C CA . GLU A 1 283 ? -7.832 25.031 -6.355 1 95.25 283 GLU A CA 1
ATOM 2095 C C . GLU A 1 283 ? -9.133 24.234 -6.254 1 95.25 283 GLU A C 1
ATOM 2097 O O . GLU A 1 283 ? -10.156 24.766 -5.82 1 95.25 283 GLU A O 1
ATOM 2102 N N . GLU A 1 284 ? -9.055 22.984 -6.684 1 97.94 284 GLU A N 1
ATOM 2103 C CA . GLU A 1 284 ? -10.211 22.094 -6.586 1 97.94 284 GLU A CA 1
ATOM 2104 C C . GLU A 1 284 ? -10.68 21.969 -5.141 1 97.94 284 GLU A C 1
ATOM 2106 O O . GLU A 1 284 ? -11.883 22.016 -4.867 1 97.94 284 GLU A O 1
ATOM 2111 N N . PHE A 1 285 ? -9.789 21.875 -4.293 1 98.12 285 PHE A N 1
ATOM 2112 C CA . PHE A 1 285 ? -10.062 21.734 -2.867 1 98.12 285 PHE A CA 1
ATOM 2113 C C . PHE A 1 285 ? -10.742 22.984 -2.33 1 98.12 285 PHE A C 1
ATOM 2115 O O . PHE A 1 285 ? -11.766 22.906 -1.655 1 98.12 285 PHE A O 1
ATOM 2122 N N . GLU A 1 286 ? -10.172 24.109 -2.596 1 95.06 286 GLU A N 1
ATOM 2123 C CA . GLU A 1 286 ? -10.734 25.359 -2.1 1 95.06 286 GLU A CA 1
ATOM 2124 C C . GLU A 1 286 ? -12.141 25.578 -2.641 1 95.06 286 GLU A C 1
ATOM 2126 O O . GLU A 1 286 ? -13.047 25.969 -1.896 1 95.06 286 GLU A O 1
ATOM 2131 N N . ARG A 1 287 ? -12.344 25.312 -3.938 1 96.44 287 ARG A N 1
ATOM 2132 C CA . ARG A 1 287 ? -13.664 25.438 -4.535 1 96.44 287 ARG A CA 1
ATOM 2133 C C . ARG A 1 287 ? -14.672 24.516 -3.846 1 96.44 287 ARG A C 1
ATOM 2135 O O . ARG A 1 287 ? -15.836 24.875 -3.67 1 96.44 287 ARG A O 1
ATOM 2142 N N . PHE A 1 288 ? -14.219 23.422 -3.43 1 98.06 288 PHE A N 1
ATOM 2143 C CA . PHE A 1 288 ? -15.055 22.406 -2.803 1 98.06 288 PHE A CA 1
ATOM 2144 C C . PHE A 1 288 ? -15.406 22.797 -1.371 1 98.06 288 PHE A C 1
ATOM 2146 O O . PHE A 1 288 ? -16.562 22.75 -0.973 1 98.06 288 PHE A O 1
ATOM 2153 N N . LEU A 1 289 ? -14.359 23.281 -0.587 1 98.12 289 LEU A N 1
ATOM 2154 C CA . LEU A 1 289 ? -14.555 23.281 0.858 1 98.12 289 LEU A CA 1
ATOM 2155 C C . LEU A 1 289 ? -14.93 24.672 1.355 1 98.12 289 LEU A C 1
ATOM 2157 O O . LEU A 1 289 ? -15.594 24.812 2.383 1 98.12 289 LEU A O 1
ATOM 2161 N N . VAL A 1 290 ? -14.562 25.75 0.688 1 96.94 290 VAL A N 1
ATOM 2162 C CA . VAL A 1 290 ? -14.734 27.109 1.162 1 96.94 290 VAL A CA 1
ATOM 2163 C C . VAL A 1 290 ? -16.219 27.391 1.426 1 96.94 290 VAL A C 1
ATOM 2165 O O . VAL A 1 290 ? -16.578 27.906 2.484 1 96.94 290 VAL A O 1
ATOM 2168 N N . PRO A 1 291 ? -17.172 26.969 0.521 1 96.69 291 PRO A N 1
ATOM 2169 C CA . PRO A 1 291 ? -18.578 27.234 0.8 1 96.69 291 PRO A CA 1
ATOM 2170 C C . PRO A 1 291 ? -19.078 26.531 2.053 1 96.69 291 PRO A C 1
ATOM 2172 O O . PRO A 1 291 ? -19.938 27.062 2.768 1 96.69 291 PRO A O 1
ATOM 2175 N N . HIS A 1 292 ? -18.562 25.375 2.322 1 97.56 292 HIS A N 1
ATOM 2176 C CA . HIS A 1 292 ? -19.016 24.609 3.486 1 97.56 292 HIS A CA 1
ATOM 2177 C C . HIS A 1 292 ? -18.484 25.234 4.777 1 97.56 292 HIS A C 1
ATOM 2179 O O . HIS A 1 292 ? -19.156 25.172 5.812 1 97.56 292 HIS A O 1
ATOM 2185 N N . VAL A 1 293 ? -17.281 25.766 4.715 1 97.38 293 VAL A N 1
ATOM 2186 C CA . VAL A 1 293 ? -16.75 26.469 5.879 1 97.38 293 VAL A CA 1
ATOM 2187 C C . VAL A 1 293 ? -17.516 27.781 6.082 1 97.38 293 VAL A C 1
ATOM 2189 O O . VAL A 1 293 ? -17.906 28.109 7.207 1 97.38 293 VAL A O 1
ATOM 2192 N N . GLY A 1 294 ? -17.812 28.453 4.996 1 95.94 294 GLY A N 1
ATOM 2193 C CA . GLY A 1 294 ? -18.547 29.719 5.062 1 95.94 294 GLY A CA 1
ATOM 2194 C C . GLY A 1 294 ? -19.953 29.578 5.613 1 95.94 294 GLY A C 1
ATOM 2195 O O . GLY A 1 294 ? -20.422 30.453 6.336 1 95.94 294 GLY A O 1
ATOM 2196 N N . SER A 1 295 ? -20.625 28.469 5.34 1 95.56 295 SER A N 1
ATOM 2197 C CA . SER A 1 295 ? -22 28.234 5.781 1 95.56 295 SER A CA 1
ATOM 2198 C C . SER A 1 295 ? -22.031 27.656 7.188 1 95.56 295 SER A C 1
ATOM 2200 O O . SER A 1 295 ? -23.094 27.547 7.797 1 95.56 295 SER A O 1
ATOM 2202 N N . GLY A 1 296 ? -20.891 27.219 7.645 1 94.88 296 GLY A N 1
ATOM 2203 C CA . GLY A 1 296 ? -20.828 26.609 8.961 1 94.88 296 GLY A CA 1
ATOM 2204 C C . GLY A 1 296 ? -21.047 25.109 8.938 1 94.88 296 GLY A C 1
ATOM 2205 O O . GLY A 1 296 ? -21 24.453 9.984 1 94.88 296 GLY A O 1
ATOM 2206 N N . ARG A 1 297 ? -21.25 24.547 7.805 1 95.75 297 ARG A N 1
ATOM 2207 C CA . ARG A 1 297 ? -21.438 23.109 7.684 1 95.75 297 ARG A CA 1
ATOM 2208 C C . ARG A 1 297 ? -20.156 22.359 8.078 1 95.75 297 ARG A C 1
ATOM 2210 O O . ARG A 1 297 ? -20.234 21.25 8.609 1 95.75 297 ARG A O 1
ATOM 2217 N N . VAL A 1 298 ? -19.016 22.969 7.738 1 97.69 298 VAL A N 1
ATOM 2218 C CA . VAL A 1 298 ? -17.719 22.453 8.188 1 97.69 298 VAL A CA 1
ATOM 2219 C C . VAL A 1 298 ? -17.172 23.359 9.289 1 97.69 298 VAL A C 1
ATOM 2221 O O . VAL A 1 298 ? -17.078 24.578 9.125 1 97.69 298 VAL A O 1
ATOM 2224 N N . ALA A 1 299 ? -16.875 22.703 10.344 1 96.88 299 ALA A N 1
ATOM 2225 C CA . ALA A 1 299 ? -16.391 23.438 11.508 1 96.88 299 ALA A CA 1
ATOM 2226 C C . ALA A 1 299 ? -14.914 23.812 11.352 1 96.88 299 ALA A C 1
ATOM 2228 O O . ALA A 1 299 ? -14.125 23.016 10.82 1 96.88 299 ALA A O 1
ATOM 2229 N N . VAL A 1 300 ? -14.594 24.969 11.742 1 97 300 VAL A N 1
ATOM 2230 C CA . VAL A 1 300 ? -13.211 25.359 11.961 1 97 300 VAL A CA 1
ATOM 2231 C C . VAL A 1 300 ? -12.781 25 13.383 1 97 300 VAL A C 1
ATOM 2233 O O . VAL A 1 300 ? -13.023 25.766 14.32 1 97 300 VAL A O 1
ATOM 2236 N N . ASP A 1 301 ? -12.195 23.859 13.508 1 96.19 301 ASP A N 1
ATOM 2237 C CA . ASP A 1 301 ? -11.867 23.281 14.805 1 96.19 301 ASP A CA 1
ATOM 2238 C C . ASP A 1 301 ? -10.422 23.578 15.195 1 96.19 301 ASP A C 1
ATOM 2240 O O . ASP A 1 301 ? -9.492 22.953 14.68 1 96.19 301 ASP A O 1
ATOM 2244 N N . GLU A 1 302 ? -10.289 24.516 16.141 1 96.75 302 GLU A N 1
ATOM 2245 C CA . GLU A 1 302 ? -8.961 25.016 16.453 1 96.75 302 GLU A CA 1
ATOM 2246 C C . GLU A 1 302 ? -8.797 25.219 17.969 1 96.75 302 GLU A C 1
ATOM 2248 O O . GLU A 1 302 ? -9.773 25.422 18.688 1 96.75 302 GLU A O 1
ATOM 2253 N N . THR A 1 303 ? -7.645 24.984 18.422 1 96.19 303 THR A N 1
ATOM 2254 C CA . THR A 1 303 ? -7.16 25.469 19.703 1 96.19 303 THR A CA 1
ATOM 2255 C C . THR A 1 303 ? -6.254 26.672 19.531 1 96.19 303 THR A C 1
ATOM 2257 O O . THR A 1 303 ? -5.172 26.562 18.953 1 96.19 303 THR A O 1
ATOM 2260 N N . VAL A 1 304 ? -6.711 27.844 20.047 1 96.69 304 VAL A N 1
ATOM 2261 C CA . VAL A 1 304 ? -5.973 29.078 19.812 1 96.69 304 VAL A CA 1
ATOM 2262 C C . VAL A 1 304 ? -5.445 29.641 21.125 1 96.69 304 VAL A C 1
ATOM 2264 O O . VAL A 1 304 ? -6.215 29.891 22.047 1 96.69 304 VAL A O 1
ATOM 2267 N N . LEU A 1 305 ? -4.156 29.75 21.234 1 97.06 305 LEU A N 1
ATOM 2268 C CA . LEU A 1 305 ? -3.549 30.469 22.344 1 97.06 305 LEU A CA 1
ATOM 2269 C C . LEU A 1 305 ? -3.322 31.938 21.969 1 97.06 305 LEU A C 1
ATOM 2271 O O . LEU A 1 305 ? -2.922 32.25 20.844 1 97.06 305 LEU A O 1
ATOM 2275 N N . ASP A 1 306 ? -3.547 32.812 22.938 1 97.06 306 ASP A N 1
ATOM 2276 C CA . ASP A 1 306 ? -3.365 34.25 22.703 1 97.06 306 ASP A CA 1
ATOM 2277 C C . ASP A 1 306 ? -1.995 34.719 23.172 1 97.06 306 ASP A C 1
ATOM 2279 O O . ASP A 1 306 ? -1.589 34.406 24.297 1 97.06 306 ASP A O 1
ATOM 2283 N N . GLY A 1 307 ? -1.316 35.469 22.281 1 97.38 307 GLY A N 1
ATOM 2284 C CA . GLY A 1 307 ? -0.037 36.031 22.641 1 97.38 307 GLY A CA 1
ATOM 2285 C C . GLY A 1 307 ? 1.148 35.312 22.047 1 97.38 307 GLY A C 1
ATOM 2286 O O . GLY A 1 307 ? 1.307 34.094 22.25 1 97.38 307 GLY A O 1
ATOM 2287 N N . PHE A 1 308 ? 1.999 36.031 21.406 1 97.06 308 PHE A N 1
ATOM 2288 C CA . PHE A 1 308 ? 3.17 35.469 20.766 1 97.06 308 PHE A CA 1
ATOM 2289 C C . PHE A 1 308 ? 4.039 34.719 21.766 1 97.06 308 PHE A C 1
ATOM 2291 O O . PHE A 1 308 ? 4.688 33.719 21.422 1 97.06 308 PHE A O 1
ATOM 2298 N N . GLU A 1 309 ? 4.02 35.219 23.016 1 96.06 309 GLU A N 1
ATOM 2299 C CA . GLU A 1 309 ? 4.855 34.625 24.062 1 96.06 309 GLU A CA 1
ATOM 2300 C C . GLU A 1 309 ? 4.512 33.156 24.281 1 96.06 309 GLU A C 1
ATOM 2302 O O . GLU A 1 309 ? 5.277 32.438 24.906 1 96.06 309 GLU A O 1
ATOM 2307 N N . ASN A 1 310 ? 3.379 32.75 23.734 1 97 310 ASN A N 1
ATOM 2308 C CA . ASN A 1 310 ? 2.924 31.391 23.969 1 97 310 ASN A CA 1
ATOM 2309 C C . ASN A 1 310 ? 3.287 30.469 22.812 1 97 310 ASN A C 1
ATOM 2311 O O . ASN A 1 310 ? 2.871 29.297 22.797 1 97 310 ASN A O 1
ATOM 2315 N N . ILE A 1 311 ? 4.051 30.922 21.844 1 96.81 311 ILE A N 1
ATOM 2316 C CA . ILE A 1 311 ? 4.301 30.141 20.641 1 96.81 311 ILE A CA 1
ATOM 2317 C C . ILE A 1 311 ? 5.07 28.875 20.984 1 96.81 311 ILE A C 1
ATOM 2319 O O . ILE A 1 311 ? 4.785 27.797 20.453 1 96.81 311 ILE A O 1
ATOM 2323 N N . VAL A 1 312 ? 6.008 28.922 21.906 1 95.75 312 VAL A N 1
ATOM 2324 C CA . VAL A 1 312 ? 6.789 27.75 22.297 1 95.75 312 VAL A CA 1
ATOM 2325 C C . VAL A 1 312 ? 5.902 26.766 23.047 1 95.75 312 VAL A C 1
ATOM 2327 O O . VAL A 1 312 ? 5.922 25.562 22.75 1 95.75 312 VAL A O 1
ATOM 2330 N N . ASP A 1 313 ? 5.094 27.312 23.938 1 95.94 313 ASP A N 1
ATOM 2331 C CA . ASP A 1 313 ? 4.172 26.469 24.688 1 95.94 313 ASP A CA 1
ATOM 2332 C C . ASP A 1 313 ? 3.18 25.781 23.75 1 95.94 313 ASP A C 1
ATOM 2334 O O . ASP A 1 313 ? 2.838 24.609 23.953 1 95.94 313 ASP A O 1
ATOM 2338 N N . ALA A 1 314 ? 2.715 26.531 22.828 1 96.06 314 ALA A N 1
ATOM 2339 C CA . ALA A 1 314 ? 1.805 25.953 21.844 1 96.06 314 ALA A CA 1
ATOM 2340 C C . ALA A 1 314 ? 2.463 24.797 21.094 1 96.06 314 ALA A C 1
ATOM 2342 O O . ALA A 1 314 ? 1.864 23.734 20.953 1 96.06 314 ALA A O 1
ATOM 2343 N N . PHE A 1 315 ? 3.66 24.953 20.703 1 94.12 315 PHE A N 1
ATOM 2344 C CA . PHE A 1 315 ? 4.402 23.922 19.969 1 94.12 315 PHE A CA 1
ATOM 2345 C C . PHE A 1 315 ? 4.594 22.688 20.828 1 94.12 315 PHE A C 1
ATOM 2347 O O . PHE A 1 315 ? 4.301 21.562 20.391 1 94.12 315 PHE A O 1
ATOM 2354 N N . LEU A 1 316 ? 5.02 22.875 22.047 1 92.62 316 LEU A N 1
ATOM 2355 C CA . LEU A 1 316 ? 5.223 21.75 22.969 1 92.62 316 LEU A CA 1
ATOM 2356 C C . LEU A 1 316 ? 3.902 21.047 23.25 1 92.62 316 LEU A C 1
ATOM 2358 O O . LEU A 1 316 ? 3.873 19.828 23.406 1 92.62 316 LEU A O 1
ATOM 2362 N N . GLY A 1 317 ? 2.871 21.844 23.328 1 90.56 317 GLY A N 1
ATOM 2363 C CA . GLY A 1 317 ? 1.548 21.281 23.547 1 90.56 317 GLY A CA 1
ATOM 2364 C C . GLY A 1 317 ? 1.101 20.359 22.422 1 90.56 317 GLY A C 1
ATOM 2365 O O . GLY A 1 317 ? 0.478 19.328 22.672 1 90.56 317 GLY A O 1
ATOM 2366 N N . VAL A 1 318 ? 1.354 20.734 21.203 1 89.19 318 VAL A N 1
ATOM 2367 C CA . VAL A 1 318 ? 1.027 19.891 20.062 1 89.19 318 VAL A CA 1
ATOM 2368 C C . VAL A 1 318 ? 1.717 18.531 20.203 1 89.19 318 VAL A C 1
ATOM 2370 O O . VAL A 1 318 ? 1.095 17.5 20 1 89.19 318 VAL A O 1
ATOM 2373 N N . LEU A 1 319 ? 2.963 18.484 20.625 1 84.44 319 LEU A N 1
ATOM 2374 C CA . LEU A 1 319 ? 3.758 17.266 20.75 1 84.44 319 LEU A CA 1
ATOM 2375 C C . LEU A 1 319 ? 3.217 16.375 21.859 1 84.44 319 LEU A C 1
ATOM 2377 O O . LEU A 1 319 ? 3.367 15.156 21.812 1 84.44 319 LEU A O 1
ATOM 2381 N N . ARG A 1 320 ? 2.535 17.031 22.797 1 84.06 320 ARG A N 1
ATOM 2382 C CA . ARG A 1 320 ? 1.959 16.281 23.922 1 84.06 320 ARG A CA 1
ATOM 2383 C C . ARG A 1 320 ? 0.52 15.883 23.609 1 84.06 320 ARG A C 1
ATOM 2385 O O . ARG A 1 320 ? -0.098 15.148 24.391 1 84.06 320 ARG A O 1
ATOM 2392 N N . GLY A 1 321 ? -0.006 16.406 22.594 1 82.81 321 GLY A N 1
ATOM 2393 C CA . GLY A 1 321 ? -1.386 16.109 22.234 1 82.81 321 GLY A CA 1
ATOM 2394 C C . GLY A 1 321 ? -2.391 16.938 23.031 1 82.81 321 GLY A C 1
ATOM 2395 O O . GLY A 1 321 ? -3.506 16.484 23.281 1 82.81 321 GLY A O 1
ATOM 2396 N N . ASP A 1 322 ? -2.029 18.109 23.375 1 85.69 322 ASP A N 1
ATOM 2397 C CA . ASP A 1 322 ? -2.881 18.953 24.203 1 85.69 322 ASP A CA 1
ATOM 2398 C C . ASP A 1 322 ? -4.004 19.578 23.375 1 85.69 322 ASP A C 1
ATOM 2400 O O . ASP A 1 322 ? -5.02 20 23.922 1 85.69 322 ASP A O 1
ATOM 2404 N N . ASN A 1 323 ? -3.855 19.609 22.172 1 89.94 323 ASN A N 1
ATOM 2405 C CA . ASN A 1 323 ? -4.785 20.375 21.359 1 89.94 323 ASN A CA 1
ATOM 2406 C C . ASN A 1 323 ? -5.938 19.516 20.859 1 89.94 323 ASN A C 1
ATOM 2408 O O . ASN A 1 323 ? -5.785 18.297 20.703 1 89.94 323 ASN A O 1
ATOM 2412 N N . THR A 1 324 ? -7.035 20.078 20.75 1 92.31 324 THR A N 1
ATOM 2413 C CA . THR A 1 324 ? -8.117 19.625 19.891 1 92.31 324 THR A CA 1
ATOM 2414 C C . THR A 1 324 ? -8.164 20.438 18.594 1 92.31 324 THR A C 1
ATOM 2416 O O . THR A 1 324 ? -8.078 21.672 18.641 1 92.31 324 THR A O 1
ATOM 2419 N N . GLY A 1 325 ? -8.227 19.75 17.484 1 94.44 325 GLY A N 1
ATOM 2420 C CA . GLY A 1 325 ? -8.133 20.453 16.219 1 94.44 325 GLY A CA 1
ATOM 2421 C C . GLY A 1 325 ? -6.773 21.078 15.977 1 94.44 325 GLY A C 1
ATOM 2422 O O . GLY A 1 325 ? -5.77 20.625 16.531 1 94.44 325 GLY A O 1
ATOM 2423 N N . LYS A 1 326 ? -6.738 22.125 15.156 1 95.31 326 LYS A N 1
ATOM 2424 C CA . LYS A 1 326 ? -5.512 22.812 14.758 1 95.31 326 LYS A CA 1
ATOM 2425 C C . LYS A 1 326 ? -5.027 23.75 15.867 1 95.31 326 LYS A C 1
ATOM 2427 O O . LYS A 1 326 ? -5.797 24.562 16.359 1 95.31 326 LYS A O 1
ATOM 2432 N N . MET A 1 327 ? -3.766 23.578 16.266 1 95.38 327 MET A N 1
ATOM 2433 C CA . MET A 1 327 ? -3.18 24.5 17.234 1 95.38 327 MET A CA 1
ATOM 2434 C C . MET A 1 327 ? -2.672 25.766 16.562 1 95.38 327 MET A C 1
ATOM 2436 O O . MET A 1 327 ? -1.928 25.688 15.578 1 95.38 327 MET A O 1
ATOM 2440 N N . LEU A 1 328 ? -3.09 26.891 17.031 1 97.31 328 LEU A N 1
ATOM 2441 C CA . LEU A 1 328 ? -2.67 28.188 16.516 1 97.31 328 LEU A CA 1
ATOM 2442 C C . LEU A 1 328 ? -2.301 29.125 17.641 1 97.31 328 LEU A C 1
ATOM 2444 O O . LEU A 1 328 ? -2.686 28.906 18.797 1 97.31 328 LEU A O 1
ATOM 2448 N N . VAL A 1 329 ? -1.513 30.094 17.312 1 97.81 329 VAL A N 1
ATOM 2449 C CA . VAL A 1 329 ? -1.232 31.234 18.188 1 97.81 329 VAL A CA 1
ATOM 2450 C C . VAL A 1 329 ? -1.73 32.531 17.547 1 97.81 329 VAL A C 1
ATOM 2452 O O . VAL A 1 329 ? -1.418 32.812 16.391 1 97.81 329 VAL A O 1
ATOM 2455 N N . ARG A 1 330 ? -2.551 33.156 18.25 1 97.69 330 ARG A N 1
ATOM 2456 C CA . ARG A 1 330 ? -3.008 34.469 17.812 1 97.69 330 ARG A CA 1
ATOM 2457 C C . ARG A 1 330 ? -2.152 35.594 18.406 1 97.69 330 ARG A C 1
ATOM 2459 O O . ARG A 1 330 ? -1.921 35.625 19.609 1 97.69 330 ARG A O 1
ATOM 2466 N N . VAL A 1 331 ? -1.67 36.438 17.547 1 96.25 331 VAL A N 1
ATOM 2467 C CA . VAL A 1 331 ? -0.835 37.562 17.969 1 96.25 331 VAL A CA 1
ATOM 2468 C C . VAL A 1 331 ? -1.64 38.875 17.906 1 96.25 331 VAL A C 1
ATOM 2470 O O . VAL A 1 331 ? -2.014 39.312 16.828 1 96.25 331 VAL A O 1
ATOM 2473 N N . PRO A 1 332 ? -1.873 39.375 19.125 1 86.81 332 PRO A N 1
ATOM 2474 C CA . PRO A 1 332 ? -2.609 40.656 19.094 1 86.81 332 PRO A CA 1
ATOM 2475 C C . PRO A 1 332 ? -1.901 41.719 18.281 1 86.81 332 PRO A C 1
ATOM 2477 O O . PRO A 1 332 ? -0.679 41.875 18.359 1 86.81 332 PRO A O 1
ATOM 2480 N N . ILE A 1 333 ? -2.674 42.188 17.266 1 71.62 333 ILE A N 1
ATOM 2481 C CA . ILE A 1 333 ? -2.156 43.281 16.453 1 71.62 333 ILE A CA 1
ATOM 2482 C C . ILE A 1 333 ? -2.145 44.562 17.266 1 71.62 333 ILE A C 1
ATOM 2484 O O . ILE A 1 333 ? -3.129 44.875 17.938 1 71.62 333 ILE A O 1
ATOM 2488 N N . ARG A 1 334 ? -0.904 45.188 17.547 1 57.88 334 ARG A N 1
ATOM 2489 C CA . ARG A 1 334 ? -0.792 46.438 18.281 1 57.88 334 ARG A CA 1
ATOM 2490 C C . ARG A 1 334 ? -1.057 47.625 17.359 1 57.88 334 ARG A C 1
ATOM 2492 O O . ARG A 1 334 ? -0.785 47.594 16.172 1 57.88 334 ARG A O 1
ATOM 2499 N N . MET B 1 1 ? -10.297 -55.906 -19.266 1 50.5 1 MET B N 1
ATOM 2500 C CA . MET B 1 1 ? -9.914 -55.594 -17.891 1 50.5 1 MET B CA 1
ATOM 2501 C C . MET B 1 1 ? -10.234 -54.156 -17.547 1 50.5 1 MET B C 1
ATOM 2503 O O . MET B 1 1 ? -10.008 -53.25 -18.375 1 50.5 1 MET B O 1
ATOM 2507 N N . SER B 1 2 ? -11.047 -53.938 -16.484 1 75.12 2 SER B N 1
ATOM 2508 C CA . SER B 1 2 ? -11.531 -52.625 -16.125 1 75.12 2 SER B CA 1
ATOM 2509 C C . SER B 1 2 ? -10.367 -51.688 -15.828 1 75.12 2 SER B C 1
ATOM 2511 O O . SER B 1 2 ? -9.352 -52.094 -15.258 1 75.12 2 SER B O 1
ATOM 2513 N N . ARG B 1 3 ? -10.234 -50.594 -16.484 1 88.94 3 ARG B N 1
ATOM 2514 C CA . ARG B 1 3 ? -9.188 -49.594 -16.281 1 88.94 3 ARG B CA 1
ATOM 2515 C C . ARG B 1 3 ? -9.078 -49.219 -14.805 1 88.94 3 ARG B C 1
ATOM 2517 O O . ARG B 1 3 ? -10.078 -49.156 -14.086 1 88.94 3 ARG B O 1
ATOM 2524 N N . THR B 1 4 ? -7.879 -49.156 -14.344 1 94.38 4 THR B N 1
ATOM 2525 C CA . THR B 1 4 ? -7.641 -48.719 -12.977 1 94.38 4 THR B CA 1
ATOM 2526 C C . THR B 1 4 ? -7.004 -47.312 -12.969 1 94.38 4 THR B C 1
ATOM 2528 O O . THR B 1 4 ? -6.41 -46.906 -13.961 1 94.38 4 THR B O 1
ATOM 2531 N N . LEU B 1 5 ? -7.285 -46.625 -11.922 1 94.69 5 LEU B N 1
ATOM 2532 C CA . LEU B 1 5 ? -6.59 -45.375 -11.695 1 94.69 5 LEU B CA 1
ATOM 2533 C C . LEU B 1 5 ? -5.789 -45.406 -10.398 1 94.69 5 LEU B C 1
ATOM 2535 O O . LEU B 1 5 ? -6.078 -46.219 -9.508 1 94.69 5 LEU B O 1
ATOM 2539 N N . THR B 1 6 ? -4.707 -44.719 -10.438 1 96 6 THR B N 1
ATOM 2540 C CA . THR B 1 6 ? -3.93 -44.469 -9.219 1 96 6 THR B CA 1
ATOM 2541 C C . THR B 1 6 ? -4.133 -43.031 -8.719 1 96 6 THR B C 1
ATOM 2543 O O . THR B 1 6 ? -4.152 -42.094 -9.508 1 96 6 THR B O 1
ATOM 2546 N N . ALA B 1 7 ? -4.426 -42.906 -7.414 1 96.38 7 ALA B N 1
ATOM 2547 C CA . ALA B 1 7 ? -4.664 -41.594 -6.809 1 96.38 7 ALA B CA 1
ATOM 2548 C C . ALA B 1 7 ? -3.934 -41.469 -5.473 1 96.38 7 ALA B C 1
ATOM 2550 O O . ALA B 1 7 ? -3.428 -42.469 -4.938 1 96.38 7 ALA B O 1
ATOM 2551 N N . VAL B 1 8 ? -3.785 -40.25 -5.066 1 96.06 8 VAL B N 1
ATOM 2552 C CA . VAL B 1 8 ? -3.203 -39.969 -3.758 1 96.06 8 VAL B CA 1
ATOM 2553 C C . VAL B 1 8 ? -4.285 -39.469 -2.803 1 96.06 8 VAL B C 1
ATOM 2555 O O . VAL B 1 8 ? -5.141 -38.656 -3.188 1 96.06 8 VAL B O 1
ATOM 2558 N N . ARG B 1 9 ? -4.293 -39.969 -1.624 1 94.25 9 ARG B N 1
ATOM 2559 C CA . ARG B 1 9 ? -5.172 -39.531 -0.547 1 94.25 9 ARG B CA 1
ATOM 2560 C C . ARG B 1 9 ? -4.375 -38.906 0.583 1 94.25 9 ARG B C 1
ATOM 2562 O O . ARG B 1 9 ? -3.264 -39.344 0.889 1 94.25 9 ARG B O 1
ATOM 2569 N N . HIS B 1 10 ? -4.934 -37.875 1.057 1 92.19 10 HIS B N 1
ATOM 2570 C CA . HIS B 1 10 ? -4.387 -37.25 2.266 1 92.19 10 HIS B CA 1
ATOM 2571 C C . HIS B 1 10 ? -4.859 -38 3.514 1 92.19 10 HIS B C 1
ATOM 2573 O O . HIS B 1 10 ? -6.043 -37.969 3.848 1 92.19 10 HIS B O 1
ATOM 2579 N N . VAL B 1 11 ? -3.957 -38.625 4.293 1 90.44 11 VAL B N 1
ATOM 2580 C CA . VAL B 1 11 ? -4.41 -39.531 5.336 1 90.44 11 VAL B CA 1
ATOM 2581 C C . VAL B 1 11 ? -4.152 -38.938 6.711 1 90.44 11 VAL B C 1
ATOM 2583 O O . VAL B 1 11 ? -4.703 -39.375 7.715 1 90.44 11 VAL B O 1
ATOM 2586 N N . ARG B 1 12 ? -3.352 -37.938 6.727 1 88.5 12 ARG B N 1
ATOM 2587 C CA . ARG B 1 12 ? -3.051 -37.25 7.98 1 88.5 12 ARG B CA 1
ATOM 2588 C C . ARG B 1 12 ? -2.727 -35.781 7.734 1 88.5 12 ARG B C 1
ATOM 2590 O O . ARG B 1 12 ? -2.01 -35.438 6.793 1 88.5 12 ARG B O 1
ATOM 2597 N N . ARG B 1 13 ? -3.299 -34.969 8.609 1 87.25 13 ARG B N 1
ATOM 2598 C CA . ARG B 1 13 ? -2.939 -33.562 8.523 1 87.25 13 ARG B CA 1
ATOM 2599 C C . ARG B 1 13 ? -1.513 -33.344 9 1 87.25 13 ARG B C 1
ATOM 2601 O O . ARG B 1 13 ? -1.126 -33.812 10.07 1 87.25 13 ARG B O 1
ATOM 2608 N N . PRO B 1 14 ? -0.801 -32.594 8.195 1 83.38 14 PRO B N 1
ATOM 2609 C CA . PRO B 1 14 ? 0.597 -32.375 8.578 1 83.38 14 PRO B CA 1
ATOM 2610 C C . PRO B 1 14 ? 0.742 -31.578 9.859 1 83.38 14 PRO B C 1
ATOM 2612 O O . PRO B 1 14 ? -0.03 -30.641 10.086 1 83.38 14 PRO B O 1
ATOM 2615 N N . ALA B 1 15 ? 1.555 -31.938 10.758 1 80 15 ALA B N 1
ATOM 2616 C CA . ALA B 1 15 ? 2.029 -31.156 11.891 1 80 15 ALA B CA 1
ATOM 2617 C C . ALA B 1 15 ? 3.379 -30.516 11.586 1 80 15 ALA B C 1
ATOM 2619 O O . ALA B 1 15 ? 4.418 -31.172 11.664 1 80 15 ALA B O 1
ATOM 2620 N N . GLY B 1 16 ? 3.402 -29.297 11.188 1 77.75 16 GLY B N 1
ATOM 2621 C CA . GLY B 1 16 ? 4.617 -28.688 10.656 1 77.75 16 GLY B CA 1
ATOM 2622 C C . GLY B 1 16 ? 4.809 -28.953 9.172 1 77.75 16 GLY B C 1
ATOM 2623 O O . GLY B 1 16 ? 3.865 -28.828 8.391 1 77.75 16 GLY B O 1
ATOM 2624 N N . GLU B 1 17 ? 6.004 -29.312 8.867 1 82.25 17 GLU B N 1
ATOM 2625 C CA . GLU B 1 17 ? 6.297 -29.609 7.465 1 82.25 17 GLU B CA 1
ATOM 2626 C C . GLU B 1 17 ? 5.633 -30.906 7.027 1 82.25 17 GLU B C 1
ATOM 2628 O O . GLU B 1 17 ? 5.727 -31.922 7.719 1 82.25 17 GLU B O 1
ATOM 2633 N N . PRO B 1 18 ? 4.887 -30.875 5.949 1 87.81 18 PRO B N 1
ATOM 2634 C CA . PRO B 1 18 ? 4.289 -32.094 5.445 1 87.81 18 PRO B CA 1
ATOM 2635 C C . PRO B 1 18 ? 5.328 -33.188 5.199 1 87.81 18 PRO B C 1
ATOM 2637 O O . PRO B 1 18 ? 6.469 -32.906 4.836 1 87.81 18 PRO B O 1
ATOM 2640 N N . ARG B 1 19 ? 4.883 -34.5 5.562 1 90.38 19 ARG B N 1
ATOM 2641 C CA . ARG B 1 19 ? 5.707 -35.688 5.34 1 90.38 19 ARG B CA 1
ATOM 2642 C C . ARG B 1 19 ? 5.039 -36.656 4.367 1 90.38 19 ARG B C 1
ATOM 2644 O O . ARG B 1 19 ? 3.816 -36.625 4.199 1 90.38 19 ARG B O 1
ATOM 2651 N N . ALA B 1 20 ? 5.879 -37.438 3.68 1 93.38 20 ALA B N 1
ATOM 2652 C CA . ALA B 1 20 ? 5.371 -38.406 2.693 1 93.38 20 ALA B CA 1
ATOM 2653 C C . ALA B 1 20 ? 4.281 -39.281 3.293 1 93.38 20 ALA B C 1
ATOM 2655 O O . ALA B 1 20 ? 3.32 -39.625 2.611 1 93.38 20 ALA B O 1
ATOM 2656 N N . ASP B 1 21 ? 4.43 -39.625 4.516 1 93.06 21 ASP B N 1
ATOM 2657 C CA . ASP B 1 21 ? 3.49 -40.562 5.125 1 93.06 21 ASP B CA 1
ATOM 2658 C C . ASP B 1 21 ? 2.182 -39.875 5.492 1 93.06 21 ASP B C 1
ATOM 2660 O O . ASP B 1 21 ? 1.265 -40.5 6.027 1 93.06 21 ASP B O 1
ATOM 2664 N N . ASP B 1 22 ? 2.088 -38.562 5.27 1 93.38 22 ASP B N 1
ATOM 2665 C CA . ASP B 1 22 ? 0.803 -37.875 5.367 1 93.38 22 ASP B CA 1
ATOM 2666 C C . ASP B 1 22 ? -0.112 -38.281 4.203 1 93.38 22 ASP B C 1
ATOM 2668 O O . ASP B 1 22 ? -1.304 -37.969 4.219 1 93.38 22 ASP B O 1
ATOM 2672 N N . PHE B 1 23 ? 0.469 -38.969 3.27 1 94.94 23 PHE B N 1
ATOM 2673 C CA . PHE B 1 23 ? -0.231 -39.312 2.043 1 94.94 23 PHE B CA 1
ATOM 2674 C C . PHE B 1 23 ? -0.165 -40.812 1.806 1 94.94 23 PHE B C 1
ATOM 2676 O O . PHE B 1 23 ? 0.735 -41.5 2.309 1 94.94 23 PHE B O 1
ATOM 2683 N N . THR B 1 24 ? -1.124 -41.281 1.072 1 95.75 24 THR B N 1
ATOM 2684 C CA . THR B 1 24 ? -1.091 -42.688 0.628 1 95.75 24 THR B CA 1
ATOM 2685 C C . THR B 1 24 ? -1.566 -42.781 -0.817 1 95.75 24 THR B C 1
ATOM 2687 O O . THR B 1 24 ? -2.445 -42.031 -1.249 1 95.75 24 THR B O 1
ATOM 2690 N N . PHE B 1 25 ? -0.947 -43.688 -1.524 1 96.81 25 PHE B N 1
ATOM 2691 C CA . PHE B 1 25 ? -1.388 -44 -2.873 1 96.81 25 PHE B CA 1
ATOM 2692 C C . PHE B 1 25 ? -2.439 -45.125 -2.84 1 96.81 25 PHE B C 1
ATOM 2694 O O . PHE B 1 25 ? -2.32 -46.062 -2.07 1 96.81 25 PHE B O 1
ATOM 2701 N N . VAL B 1 26 ? -3.41 -44.906 -3.652 1 96.25 26 VAL B N 1
ATOM 2702 C CA . VAL B 1 26 ? -4.434 -45.938 -3.793 1 96.25 26 VAL B CA 1
ATOM 2703 C C . VAL B 1 26 ? -4.637 -46.281 -5.27 1 96.25 26 VAL B C 1
ATOM 2705 O O . VAL B 1 26 ? -4.434 -45.406 -6.137 1 96.25 26 VAL B O 1
ATOM 2708 N N . THR B 1 27 ? -4.957 -47.5 -5.527 1 96 27 THR B N 1
ATOM 2709 C CA . THR B 1 27 ? -5.359 -47.938 -6.855 1 96 27 THR B CA 1
ATOM 2710 C C . THR B 1 27 ? -6.793 -48.469 -6.84 1 96 27 THR B C 1
ATOM 2712 O O . THR B 1 27 ? -7.137 -49.344 -6.031 1 96 27 THR B O 1
ATOM 2715 N N . GLU B 1 28 ? -7.543 -47.875 -7.664 1 93.81 28 GLU B N 1
ATOM 2716 C CA . GLU B 1 28 ? -8.961 -48.219 -7.703 1 93.81 28 GLU B CA 1
ATOM 2717 C C . GLU B 1 28 ? -9.461 -48.344 -9.141 1 93.81 28 GLU B C 1
ATOM 2719 O O . GLU B 1 28 ? -8.859 -47.781 -10.062 1 93.81 28 GLU B O 1
ATOM 2724 N N . PRO B 1 29 ? -10.523 -49.188 -9.289 1 95.5 29 PRO B N 1
ATOM 2725 C CA . PRO B 1 29 ? -11.109 -49.25 -10.633 1 95.5 29 PRO B CA 1
ATOM 2726 C C . PRO B 1 29 ? -11.664 -47.875 -11.078 1 95.5 29 PRO B C 1
ATOM 2728 O O . PRO B 1 29 ? -12.219 -47.156 -10.266 1 95.5 29 PRO B O 1
ATOM 2731 N N . VAL B 1 30 ? -11.453 -47.562 -12.344 1 95.69 30 VAL B N 1
ATOM 2732 C CA . VAL B 1 30 ? -12.125 -46.406 -12.922 1 95.69 30 VAL B CA 1
ATOM 2733 C C . VAL B 1 30 ? -13.633 -46.656 -12.945 1 95.69 30 VAL B C 1
ATOM 2735 O O . VAL B 1 30 ? -14.094 -47.719 -13.414 1 95.69 30 VAL B O 1
ATOM 2738 N N . PRO B 1 31 ? -14.359 -45.75 -12.461 1 92.75 31 PRO B N 1
ATOM 2739 C CA . PRO B 1 31 ? -15.812 -45.938 -12.492 1 92.75 31 PRO B CA 1
ATOM 2740 C C . PRO B 1 31 ? -16.375 -45.938 -13.906 1 92.75 31 PRO B C 1
ATOM 2742 O O . PRO B 1 31 ? -15.789 -45.312 -14.812 1 92.75 31 PRO B O 1
ATOM 2745 N N . ASP B 1 32 ? -17.531 -46.625 -13.984 1 94.31 32 ASP B N 1
ATOM 2746 C CA . ASP B 1 32 ? -18.25 -46.531 -15.25 1 94.31 32 ASP B CA 1
ATOM 2747 C C . ASP B 1 32 ? -18.734 -45.094 -15.5 1 94.31 32 ASP B C 1
ATOM 2749 O O . ASP B 1 32 ? -19.172 -44.406 -14.57 1 94.31 32 ASP B O 1
ATOM 2753 N N . LEU B 1 33 ? -18.594 -44.75 -16.719 1 96.62 33 LEU B N 1
ATOM 2754 C CA . LEU B 1 33 ? -19.016 -43.375 -17.062 1 96.62 33 LEU B CA 1
ATOM 2755 C C . LEU B 1 33 ? -20.531 -43.281 -17.125 1 96.62 33 LEU B C 1
ATOM 2757 O O . LEU B 1 33 ? -21.203 -44.156 -17.688 1 96.62 33 LEU B O 1
ATOM 2761 N N . LEU B 1 34 ? -21.016 -42.188 -16.484 1 96.62 34 LEU B N 1
ATOM 2762 C CA . LEU B 1 34 ? -22.422 -41.844 -16.641 1 96.62 34 LEU B CA 1
ATOM 2763 C C . LEU B 1 34 ? -22.625 -40.906 -17.812 1 96.62 34 LEU B C 1
ATOM 2765 O O . LEU B 1 34 ? -21.656 -40.5 -18.469 1 96.62 34 LEU B O 1
ATOM 2769 N N . ALA B 1 35 ? -23.938 -40.656 -18.062 1 96.25 35 ALA B N 1
ATOM 2770 C CA . ALA B 1 35 ? -24.25 -39.719 -19.125 1 96.25 35 ALA B CA 1
ATOM 2771 C C . ALA B 1 35 ? -23.547 -38.375 -18.891 1 96.25 35 ALA B C 1
ATOM 2773 O O . ALA B 1 35 ? -23.531 -37.875 -17.766 1 96.25 35 ALA B O 1
ATOM 2774 N N . ARG B 1 36 ? -22.922 -37.844 -19.938 1 97.25 36 ARG B N 1
ATOM 2775 C CA . ARG B 1 36 ? -22.297 -36.531 -19.969 1 97.25 36 ARG B CA 1
ATOM 2776 C C . ARG B 1 36 ? -20.969 -36.531 -19.219 1 97.25 36 ARG B C 1
ATOM 2778 O O . ARG B 1 36 ? -20.391 -35.469 -18.969 1 97.25 36 ARG B O 1
ATOM 2785 N N . GLN B 1 37 ? -20.5 -37.656 -18.875 1 97.94 37 GLN B N 1
ATOM 2786 C CA . GLN B 1 37 ? -19.203 -37.75 -18.234 1 97.94 37 GLN B CA 1
ATOM 2787 C C . GLN B 1 37 ? -18.109 -38.156 -19.219 1 97.94 37 GLN B C 1
ATOM 2789 O O . GLN B 1 37 ? -18.406 -38.781 -20.266 1 97.94 37 GLN B O 1
ATOM 2794 N N . VAL B 1 38 ? -16.938 -37.75 -18.922 1 98.06 38 VAL B N 1
ATOM 2795 C CA . VAL B 1 38 ? -15.766 -38.156 -19.703 1 98.06 38 VAL B CA 1
ATOM 2796 C C . VAL B 1 38 ? -14.68 -38.688 -18.766 1 98.06 38 VAL B C 1
ATOM 2798 O O . VAL B 1 38 ? -14.602 -38.281 -17.594 1 98.06 38 VAL B O 1
ATOM 2801 N N . LEU B 1 39 ? -13.938 -39.594 -19.297 1 97.62 39 LEU B N 1
ATOM 2802 C CA . LEU B 1 39 ? -12.727 -40.062 -18.625 1 97.62 39 LEU B CA 1
ATOM 2803 C C . LEU B 1 39 ? -11.5 -39.344 -19.172 1 97.62 39 LEU B C 1
ATOM 2805 O O . LEU B 1 39 ? -11.242 -39.375 -20.375 1 97.62 39 LEU B O 1
ATOM 2809 N N . VAL B 1 40 ? -10.844 -38.656 -18.297 1 97.5 40 VAL B N 1
ATOM 2810 C CA . VAL B 1 40 ? -9.625 -37.938 -18.656 1 97.5 40 VAL B CA 1
ATOM 2811 C C . VAL B 1 40 ? -8.406 -38.688 -18.125 1 97.5 40 VAL B C 1
ATOM 2813 O O . VAL B 1 40 ? -8.367 -39.062 -16.969 1 97.5 40 VAL B O 1
ATOM 2816 N N . GLU B 1 41 ? -7.504 -38.969 -19 1 97.56 41 GLU B N 1
ATOM 2817 C CA . GLU B 1 41 ? -6.176 -39.406 -18.594 1 97.56 41 GLU B CA 1
ATOM 2818 C C . GLU B 1 41 ? -5.215 -38.25 -18.422 1 97.56 41 GLU B C 1
ATOM 2820 O O . GLU B 1 41 ? -4.945 -37.5 -19.375 1 97.56 41 GLU B O 1
ATOM 2825 N N . ASN B 1 42 ? -4.738 -38.062 -17.188 1 97.38 42 ASN B N 1
ATOM 2826 C CA . ASN B 1 42 ? -3.928 -36.875 -16.859 1 97.38 42 ASN B CA 1
ATOM 2827 C C . ASN B 1 42 ? -2.516 -37 -17.422 1 97.38 42 ASN B C 1
ATOM 2829 O O . ASN B 1 42 ? -1.928 -38.094 -17.406 1 97.38 42 ASN B O 1
ATOM 2833 N N . ALA B 1 43 ? -2.041 -35.938 -17.953 1 97.38 43 ALA B N 1
ATOM 2834 C CA . ALA B 1 43 ? -0.737 -35.938 -18.609 1 97.38 43 ALA B CA 1
ATOM 2835 C C . ALA B 1 43 ? 0.279 -35.125 -17.828 1 97.38 43 ALA B C 1
ATOM 2837 O O . ALA B 1 43 ? 1.433 -35.531 -17.672 1 97.38 43 ALA B O 1
ATOM 2838 N N . TYR B 1 44 ? -0.098 -33.938 -17.391 1 97.69 44 TYR B N 1
ATOM 2839 C CA . TYR B 1 44 ? 0.734 -33.031 -16.578 1 97.69 44 TYR B CA 1
ATOM 2840 C C . TYR B 1 44 ? -0.019 -32.562 -15.336 1 97.69 44 TYR B C 1
ATOM 2842 O O . TYR B 1 44 ? -1.2 -32.219 -15.414 1 97.69 44 TYR B O 1
ATOM 2850 N N . LEU B 1 45 ? 0.611 -32.594 -14.242 1 97.44 45 LEU B N 1
ATOM 2851 C CA . LEU B 1 45 ? 0.051 -32.188 -12.961 1 97.44 45 LEU B CA 1
ATOM 2852 C C . LEU B 1 45 ? 0.909 -31.078 -12.328 1 97.44 45 LEU B C 1
ATOM 2854 O O . LEU B 1 45 ? 2.139 -31.172 -12.336 1 97.44 45 LEU B O 1
ATOM 2858 N N . SER B 1 46 ? 0.237 -30.094 -11.867 1 96 46 SER B N 1
ATOM 2859 C CA . SER B 1 46 ? 0.93 -29.047 -11.133 1 96 46 SER B CA 1
ATOM 2860 C C . SER B 1 46 ? 0.88 -29.297 -9.633 1 96 46 SER B C 1
ATOM 2862 O O . SER B 1 46 ? -0.12 -29.797 -9.109 1 96 46 SER B O 1
ATOM 2864 N N . VAL B 1 47 ? 1.984 -29.031 -8.938 1 92.56 47 VAL B N 1
ATOM 2865 C CA . VAL B 1 47 ? 2.002 -28.953 -7.484 1 92.56 47 VAL B CA 1
ATOM 2866 C C . VAL B 1 47 ? 2.367 -27.547 -7.039 1 92.56 47 VAL B C 1
ATOM 2868 O O . VAL B 1 47 ? 3.271 -26.922 -7.605 1 92.56 47 VAL B O 1
ATOM 2871 N N . ASP B 1 48 ? 1.573 -27 -6.121 1 88.38 48 ASP B N 1
ATOM 2872 C CA . ASP B 1 48 ? 1.687 -25.594 -5.754 1 88.38 48 ASP B CA 1
ATOM 2873 C C . ASP B 1 48 ? 1.749 -25.422 -4.238 1 88.38 48 ASP B C 1
ATOM 2875 O O . ASP B 1 48 ? 1.116 -26.188 -3.496 1 88.38 48 ASP B O 1
ATOM 2879 N N . PRO B 1 49 ? 2.451 -24.328 -3.834 1 81.38 49 PRO B N 1
ATOM 2880 C CA . PRO B 1 49 ? 2.619 -24.109 -2.396 1 81.38 49 PRO B CA 1
ATOM 2881 C C . PRO B 1 49 ? 1.292 -23.906 -1.672 1 81.38 49 PRO B C 1
ATOM 2883 O O . PRO B 1 49 ? 1.15 -24.297 -0.51 1 81.38 49 PRO B O 1
ATOM 2886 N N . TYR B 1 50 ? 0.315 -23.359 -2.271 1 77.5 50 TYR B N 1
ATOM 2887 C CA . TYR B 1 50 ? -0.954 -23.062 -1.612 1 77.5 50 TYR B CA 1
ATOM 2888 C C . TYR B 1 50 ? -1.618 -24.359 -1.128 1 77.5 50 TYR B C 1
ATOM 2890 O O . TYR B 1 50 ? -2.449 -24.328 -0.216 1 77.5 50 TYR B O 1
ATOM 2898 N N . MET B 1 51 ? -1.287 -25.453 -1.668 1 84.38 51 MET B N 1
ATOM 2899 C CA . MET B 1 51 ? -1.86 -26.734 -1.289 1 84.38 51 MET B CA 1
ATOM 2900 C C . MET B 1 51 ? -1.547 -27.062 0.168 1 84.38 51 MET B C 1
ATOM 2902 O O . MET B 1 51 ? -2.336 -27.719 0.843 1 84.38 51 MET B O 1
ATOM 2906 N N . ARG B 1 52 ? -0.361 -26.531 0.592 1 82.38 52 ARG B N 1
ATOM 2907 C CA . ARG B 1 52 ? -0.011 -26.75 1.993 1 82.38 52 ARG B CA 1
ATOM 2908 C C . ARG B 1 52 ? -1.014 -26.062 2.914 1 82.38 52 ARG B C 1
ATOM 2910 O O . ARG B 1 52 ? -1.434 -26.625 3.922 1 82.38 52 ARG B O 1
ATOM 2917 N N . GLN B 1 53 ? -1.314 -24.828 2.598 1 74.5 53 GLN B N 1
ATOM 2918 C CA . GLN B 1 53 ? -2.291 -24.094 3.389 1 74.5 53 GLN B CA 1
ATOM 2919 C C . GLN B 1 53 ? -3.652 -24.781 3.369 1 74.5 53 GLN B C 1
ATOM 2921 O O . GLN B 1 53 ? -4.332 -24.844 4.395 1 74.5 53 GLN B O 1
ATOM 2926 N N . PHE B 1 54 ? -4.012 -25.297 2.262 1 77.62 54 PHE B N 1
ATOM 2927 C CA . PHE B 1 54 ? -5.293 -25.969 2.105 1 77.62 54 PHE B CA 1
ATOM 2928 C C . PHE B 1 54 ? -5.344 -27.234 2.957 1 77.62 54 PHE B C 1
ATOM 2930 O O . PHE B 1 54 ? -6.391 -27.578 3.514 1 77.62 54 PHE B O 1
ATOM 2937 N N . MET B 1 55 ? -4.266 -27.828 3.092 1 80 55 MET B N 1
ATOM 2938 C CA . MET B 1 55 ? -4.184 -29.047 3.895 1 80 55 MET B CA 1
ATOM 2939 C C . MET B 1 55 ? -4.324 -28.734 5.379 1 80 55 MET B C 1
ATOM 2941 O O . MET B 1 55 ? -4.945 -29.5 6.125 1 80 55 MET B O 1
ATOM 2945 N N . ASP B 1 56 ? -3.836 -27.531 5.773 1 74.06 56 ASP B N 1
ATOM 2946 C CA . ASP B 1 56 ? -3.883 -27.125 7.172 1 74.06 56 ASP B CA 1
ATOM 2947 C C . ASP B 1 56 ? -5.281 -26.641 7.559 1 74.06 56 ASP B C 1
ATOM 2949 O O . ASP B 1 56 ? -5.766 -26.938 8.648 1 74.06 56 ASP B O 1
ATOM 2953 N N . LEU B 1 57 ? -5.863 -25.938 6.672 1 71.31 57 LEU B N 1
ATOM 2954 C CA . LEU B 1 57 ? -7.125 -25.281 6.988 1 71.31 57 LEU B CA 1
ATOM 2955 C C . LEU B 1 57 ? -8.305 -26.234 6.801 1 71.31 57 LEU B C 1
ATOM 2957 O O . LEU B 1 57 ? -9.461 -25.828 6.949 1 71.31 57 LEU B O 1
ATOM 2961 N N . GLY B 1 58 ? -7.957 -27.422 6.516 1 70.56 58 GLY B N 1
ATOM 2962 C CA . GLY B 1 58 ? -9.016 -28.406 6.344 1 70.56 58 GLY B CA 1
ATOM 2963 C C . GLY B 1 58 ? -9.75 -28.266 5.023 1 70.56 58 GLY B C 1
ATOM 2964 O O . GLY B 1 58 ? -10.93 -28.594 4.926 1 70.56 58 GLY B O 1
ATOM 2965 N N . GLY B 1 59 ? -9.062 -27.703 4.094 1 72.25 59 GLY B N 1
ATOM 2966 C CA . GLY B 1 59 ? -9.664 -27.5 2.789 1 72.25 59 GLY B CA 1
ATOM 2967 C C . GLY B 1 59 ? -10 -28.781 2.074 1 72.25 59 GLY B C 1
ATOM 2968 O O . GLY B 1 59 ? -10.852 -28.812 1.179 1 72.25 59 GLY B O 1
ATOM 2969 N N . TRP B 1 60 ? -9.273 -29.891 2.438 1 78.12 60 TRP B N 1
ATOM 2970 C CA . TRP B 1 60 ? -9.555 -31.203 1.845 1 78.12 60 TRP B CA 1
ATOM 2971 C C . TRP B 1 60 ? -9.906 -32.219 2.92 1 78.12 60 TRP B C 1
ATOM 2973 O O . TRP B 1 60 ? -9.266 -32.25 3.975 1 78.12 60 TRP B O 1
ATOM 2983 N N . ARG B 1 61 ? -11.016 -32.938 2.637 1 78.62 61 ARG B N 1
ATOM 2984 C CA . ARG B 1 61 ? -11.406 -34 3.541 1 78.62 61 ARG B CA 1
ATOM 2985 C C . ARG B 1 61 ? -10.359 -35.125 3.566 1 78.62 61 ARG B C 1
ATOM 2987 O O . ARG B 1 61 ? -9.891 -35.562 2.514 1 78.62 61 ARG B O 1
ATOM 2994 N N . LEU B 1 62 ? -10.023 -35.438 4.75 1 85.69 62 LEU B N 1
ATOM 2995 C CA . LEU B 1 62 ? -9.078 -36.531 4.863 1 85.69 62 LEU B CA 1
ATOM 2996 C C . LEU B 1 62 ? -9.609 -37.781 4.156 1 85.69 62 LEU B C 1
ATOM 2998 O O . LEU B 1 62 ? -10.797 -38.094 4.258 1 85.69 62 LEU B O 1
ATOM 3002 N N . GLY B 1 63 ? -8.68 -38.406 3.5 1 85.44 63 GLY B N 1
ATOM 3003 C CA . GLY B 1 63 ? -9.023 -39.656 2.795 1 85.44 63 GLY B CA 1
ATOM 3004 C C . GLY B 1 63 ? -9.625 -39.406 1.425 1 85.44 63 GLY B C 1
ATOM 3005 O O . GLY B 1 63 ? -9.828 -40.344 0.647 1 85.44 63 GLY B O 1
ATOM 3006 N N . ALA B 1 64 ? -9.898 -38.188 1.239 1 82.44 64 ALA B N 1
ATOM 3007 C CA . ALA B 1 64 ? -10.477 -37.844 -0.056 1 82.44 64 ALA B CA 1
ATOM 3008 C C . ALA B 1 64 ? -9.398 -37.5 -1.071 1 82.44 64 ALA B C 1
ATOM 3010 O O . ALA B 1 64 ? -8.219 -37.375 -0.713 1 82.44 64 ALA B O 1
ATOM 3011 N N . GLY B 1 65 ? -9.812 -37.5 -2.314 1 82.75 65 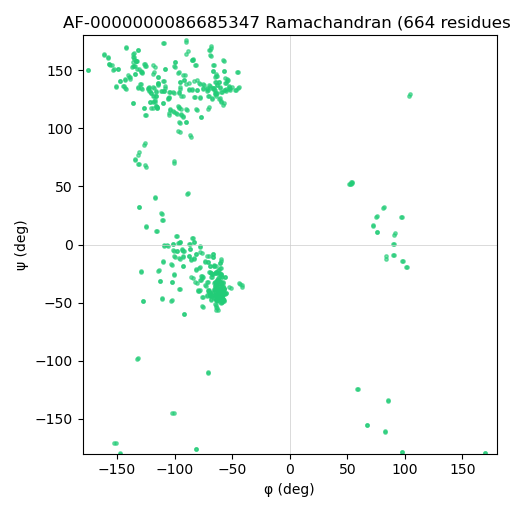GLY B N 1
ATOM 3012 C CA . GLY B 1 65 ? -8.898 -37.094 -3.367 1 82.75 65 GLY B CA 1
ATOM 3013 C C . GLY B 1 65 ? -8.445 -35.625 -3.244 1 82.75 65 GLY B C 1
ATOM 3014 O O . GLY B 1 65 ? -9.211 -34.781 -2.812 1 82.75 65 GLY B O 1
ATOM 3015 N N . LEU B 1 66 ? -7.199 -35.406 -3.633 1 87.06 66 LEU B N 1
ATOM 3016 C CA . LEU B 1 66 ? -6.621 -34.062 -3.619 1 87.06 66 LEU B CA 1
ATOM 3017 C C . LEU B 1 66 ? -6.73 -33.406 -4.992 1 87.06 66 LEU B C 1
ATOM 3019 O O . LEU B 1 66 ? -6.762 -34.094 -6.016 1 87.06 66 LEU B O 1
ATOM 3023 N N . GLU B 1 67 ? -6.875 -32.094 -4.945 1 88.44 67 GLU B N 1
ATOM 3024 C CA . GLU B 1 67 ? -7.027 -31.344 -6.18 1 88.44 67 GLU B CA 1
ATOM 3025 C C . GLU B 1 67 ? -5.707 -30.688 -6.598 1 88.44 67 GLU B C 1
ATOM 3027 O O . GLU B 1 67 ? -4.793 -30.562 -5.781 1 88.44 67 GLU B O 1
ATOM 3032 N N . GLY B 1 68 ? -5.605 -30.391 -7.895 1 91.81 68 GLY B N 1
ATOM 3033 C CA . GLY B 1 68 ? -4.496 -29.672 -8.492 1 91.81 68 GLY B CA 1
ATOM 3034 C C . GLY B 1 68 ? -4.711 -29.375 -9.969 1 91.81 68 GLY B C 1
ATOM 3035 O O . GLY B 1 68 ? -5.398 -30.109 -10.664 1 91.81 68 GLY B O 1
ATOM 3036 N N . ARG B 1 69 ? -4.141 -28.312 -10.352 1 94.81 69 ARG B N 1
ATOM 3037 C CA . ARG B 1 69 ? -4.227 -27.969 -11.766 1 94.81 69 ARG B CA 1
ATOM 3038 C C . ARG B 1 69 ? -3.602 -29.047 -12.641 1 94.81 69 ARG B C 1
ATOM 3040 O O . ARG B 1 69 ? -2.512 -29.531 -12.344 1 94.81 69 ARG B O 1
ATOM 3047 N N . THR B 1 70 ? -4.371 -29.328 -13.688 1 96.88 70 THR B N 1
ATOM 3048 C CA . THR B 1 70 ? -4.027 -30.531 -14.438 1 96.88 70 THR B CA 1
ATOM 3049 C C . THR B 1 70 ? -4.359 -30.359 -15.922 1 96.88 70 THR B C 1
ATOM 3051 O O . THR B 1 70 ? -5.352 -29.719 -16.266 1 96.88 70 THR B O 1
ATOM 3054 N N . ILE B 1 71 ? -3.445 -30.891 -16.734 1 97.19 71 ILE B N 1
ATOM 3055 C CA . ILE B 1 71 ? -3.746 -31.078 -18.156 1 97.19 71 ILE B CA 1
ATOM 3056 C C . ILE B 1 71 ? -3.854 -32.562 -18.469 1 97.19 71 ILE B C 1
ATOM 3058 O O . ILE B 1 71 ? -3.037 -33.375 -18 1 97.19 71 ILE B O 1
ATOM 3062 N N . GLY B 1 72 ? -4.902 -32.906 -19.156 1 97.06 72 GLY B N 1
ATOM 3063 C CA . GLY B 1 72 ? -5.082 -34.281 -19.578 1 97.06 72 GLY B CA 1
ATOM 3064 C C . GLY B 1 72 ? -5.805 -34.438 -20.906 1 97.06 72 GLY B C 1
ATOM 3065 O O . GLY B 1 72 ? -6.09 -33.438 -21.562 1 97.06 72 GLY B O 1
ATOM 3066 N N . HIS B 1 73 ? -5.98 -35.719 -21.297 1 96.88 73 HIS B N 1
ATOM 3067 C CA . HIS B 1 73 ? -6.68 -36.031 -22.531 1 96.88 73 HIS B CA 1
ATOM 3068 C C . HIS B 1 73 ? -7.938 -36.875 -22.25 1 96.88 73 HIS B C 1
ATOM 3070 O O . HIS B 1 73 ? -7.906 -37.812 -21.453 1 96.88 73 HIS B O 1
ATOM 3076 N N . VAL B 1 74 ? -9 -36.438 -22.953 1 97.62 74 VAL B N 1
ATOM 3077 C CA . VAL B 1 74 ? -10.18 -37.281 -22.891 1 97.62 74 VAL B CA 1
ATOM 3078 C C . VAL B 1 74 ? -9.898 -38.594 -23.609 1 97.62 74 VAL B C 1
ATOM 3080 O O . VAL B 1 74 ? -9.492 -38.594 -24.781 1 97.62 74 VAL B O 1
ATOM 3083 N N . VAL B 1 75 ? -10.133 -39.719 -22.891 1 97 75 VAL B N 1
ATOM 3084 C CA . VAL B 1 75 ? -9.828 -41 -23.484 1 97 75 VAL B CA 1
ATOM 3085 C C . VAL B 1 75 ? -11.117 -41.812 -23.703 1 97 75 VAL B C 1
ATOM 3087 O O . VAL B 1 75 ? -11.141 -42.781 -24.469 1 97 75 VAL B O 1
ATOM 3090 N N . GLU B 1 76 ? -12.109 -41.5 -22.969 1 97.25 76 GLU B N 1
ATOM 3091 C CA . GLU B 1 76 ? -13.461 -42.031 -23.125 1 97.25 76 GLU B CA 1
ATOM 3092 C C . GLU B 1 76 ? -14.508 -40.938 -22.828 1 97.25 76 GLU B C 1
ATOM 3094 O O . GLU B 1 76 ? -14.328 -40.125 -21.938 1 97.25 76 GLU B O 1
ATOM 3099 N N . SER B 1 77 ? -15.641 -40.969 -23.641 1 97.69 77 SER B N 1
ATOM 3100 C CA . SER B 1 77 ? -16.609 -39.875 -23.469 1 97.69 77 SER B CA 1
ATOM 3101 C C . SER B 1 77 ? -18.031 -40.375 -23.625 1 97.69 77 SER B C 1
ATOM 3103 O O . SER B 1 77 ? -18.312 -41.219 -24.5 1 97.69 77 SER B O 1
ATOM 3105 N N . ARG B 1 78 ? -18.828 -39.969 -22.75 1 97.81 78 ARG B N 1
ATOM 3106 C CA . ARG B 1 78 ? -20.281 -40.062 -22.906 1 97.81 78 ARG B CA 1
ATOM 3107 C C . ARG B 1 78 ? -20.906 -38.688 -23.109 1 97.81 78 ARG B C 1
ATOM 3109 O O . ARG B 1 78 ? -22.078 -38.469 -22.781 1 97.81 78 ARG B O 1
ATOM 3116 N N . ASP B 1 79 ? -20.125 -37.781 -23.516 1 96.62 79 ASP B N 1
ATOM 3117 C CA . ASP B 1 79 ? -20.531 -36.406 -23.875 1 96.62 79 ASP B CA 1
ATOM 3118 C C . ASP B 1 79 ? -20.094 -36.062 -25.297 1 96.62 79 ASP B C 1
ATOM 3120 O O . ASP B 1 79 ? -18.906 -35.875 -25.547 1 96.62 79 ASP B O 1
ATOM 3124 N N . PRO B 1 80 ? -21.047 -35.906 -26.219 1 94.44 80 PRO B N 1
ATOM 3125 C CA . PRO B 1 80 ? -20.688 -35.625 -27.609 1 94.44 80 PRO B CA 1
ATOM 3126 C C . PRO B 1 80 ? -19.891 -34.344 -27.781 1 94.44 80 PRO B C 1
ATOM 3128 O O . PRO B 1 80 ? -19.141 -34.188 -28.75 1 94.44 80 PRO B O 1
ATOM 3131 N N . ALA B 1 81 ? -19.953 -33.5 -26.875 1 94.75 81 ALA B N 1
ATOM 3132 C CA . ALA B 1 81 ? -19.25 -32.219 -26.969 1 94.75 81 ALA B CA 1
ATOM 3133 C C . ALA B 1 81 ? -17.797 -32.344 -26.547 1 94.75 81 ALA B C 1
ATOM 3135 O O . ALA B 1 81 ? -16.984 -31.438 -26.766 1 94.75 81 ALA B O 1
ATOM 3136 N N . LEU B 1 82 ? -17.375 -33.406 -25.953 1 96.88 82 LEU B N 1
ATOM 3137 C CA . LEU B 1 82 ? -16.016 -33.656 -25.484 1 96.88 82 LEU B CA 1
ATOM 3138 C C . LEU B 1 82 ? -15.531 -35.031 -25.938 1 96.88 82 LEU B C 1
ATOM 3140 O O . LEU B 1 82 ? -15.312 -35.906 -25.125 1 96.88 82 LEU B O 1
ATOM 3144 N N . PRO B 1 83 ? -15.328 -35.156 -27.172 1 96.25 83 PRO B N 1
ATOM 3145 C CA . PRO B 1 83 ? -14.93 -36.469 -27.688 1 96.25 83 PRO B CA 1
ATOM 3146 C C . PRO B 1 83 ? -13.523 -36.875 -27.234 1 96.25 83 PRO B C 1
ATOM 3148 O O . PRO B 1 83 ? -12.734 -36 -26.828 1 96.25 83 PRO B O 1
ATOM 3151 N N . ALA B 1 84 ? -13.266 -38.125 -27.344 1 96.56 84 ALA B N 1
ATOM 3152 C CA . ALA B 1 84 ? -11.914 -38.656 -27.078 1 96.56 84 ALA B CA 1
ATOM 3153 C C . ALA B 1 84 ? -10.883 -37.906 -27.922 1 96.56 84 ALA B C 1
ATOM 3155 O O . ALA B 1 84 ? -11.125 -37.594 -29.094 1 96.56 84 ALA B O 1
ATOM 3156 N N . GLY B 1 85 ? -9.742 -37.656 -27.328 1 95.38 85 GLY B N 1
ATOM 3157 C CA . GLY B 1 85 ? -8.656 -36.969 -28.031 1 95.38 85 GLY B CA 1
ATOM 3158 C C . GLY B 1 85 ? -8.531 -35.5 -27.656 1 95.38 85 GLY B C 1
ATOM 3159 O O . GLY B 1 85 ? -7.477 -34.906 -27.844 1 95.38 85 GLY B O 1
ATOM 3160 N N . VAL B 1 86 ? -9.578 -34.938 -27.109 1 95.94 86 VAL B N 1
ATOM 3161 C CA . VAL B 1 86 ? -9.562 -33.531 -26.734 1 95.94 86 VAL B CA 1
ATOM 3162 C C . VAL B 1 86 ? -8.664 -33.312 -25.5 1 95.94 86 VAL B C 1
ATOM 3164 O O . VAL B 1 86 ? -8.672 -34.156 -24.594 1 95.94 86 VAL B O 1
ATOM 3167 N N . THR B 1 87 ? -7.812 -32.25 -25.609 1 96.81 87 THR B N 1
ATOM 3168 C CA . THR B 1 87 ? -6.973 -31.875 -24.469 1 96.81 87 THR B CA 1
ATOM 3169 C C . THR B 1 87 ? -7.715 -30.906 -23.547 1 96.81 87 THR B C 1
ATOM 3171 O O . THR B 1 87 ? -8.359 -29.969 -24.016 1 96.81 87 THR B O 1
ATOM 3174 N N . VAL B 1 88 ? -7.633 -31.203 -22.219 1 97.56 88 VAL B N 1
ATOM 3175 C CA . VAL B 1 88 ? -8.438 -30.406 -21.297 1 97.56 88 VAL B CA 1
ATOM 3176 C C . VAL B 1 88 ? -7.594 -30 -20.094 1 97.56 88 VAL B C 1
ATOM 3178 O O . VAL B 1 88 ? -6.621 -30.672 -19.75 1 97.56 88 VAL B O 1
ATOM 3181 N N . PHE B 1 89 ? -7.891 -28.828 -19.594 1 96.38 89 PHE B N 1
ATOM 3182 C CA . PHE B 1 89 ? -7.453 -28.359 -18.297 1 96.38 89 PHE B CA 1
ATOM 3183 C C . PHE B 1 89 ? -8.516 -28.625 -17.234 1 96.38 89 PHE B C 1
ATOM 3185 O O . PHE B 1 89 ? -9.711 -28.406 -17.484 1 96.38 89 PHE B O 1
ATOM 3192 N N . HIS B 1 90 ? -8.203 -29.125 -16.141 1 96.12 90 HIS B N 1
ATOM 3193 C CA . HIS B 1 90 ? -9.102 -29.297 -15.008 1 96.12 90 HIS B CA 1
ATOM 3194 C C . HIS B 1 90 ? -8.336 -29.25 -13.688 1 96.12 90 HIS B C 1
ATOM 3196 O O . HIS B 1 90 ? -7.16 -28.891 -13.656 1 96.12 90 HIS B O 1
ATOM 3202 N N . ARG B 1 91 ? -8.914 -29.562 -12.516 1 94.25 91 ARG B N 1
ATOM 3203 C CA . ARG B 1 91 ? -8.258 -29.375 -11.227 1 94.25 91 ARG B CA 1
ATOM 3204 C C . ARG B 1 91 ? -8.234 -30.672 -10.43 1 94.25 91 ARG B C 1
ATOM 3206 O O . ARG B 1 91 ? -8.023 -30.672 -9.219 1 94.25 91 ARG B O 1
ATOM 3213 N N . HIS B 1 92 ? -8.484 -31.688 -11.062 1 91.94 92 HIS B N 1
ATOM 3214 C CA . HIS B 1 92 ? -8.484 -33 -10.406 1 91.94 92 HIS B CA 1
ATOM 3215 C C . HIS B 1 92 ? -7.195 -33.75 -10.695 1 91.94 92 HIS B C 1
ATOM 3217 O O . HIS B 1 92 ? -7.223 -34.812 -11.312 1 91.94 92 HIS B O 1
ATOM 3223 N N . GLY B 1 93 ? -5.992 -33.281 -10.062 1 88.31 93 GLY B N 1
ATOM 3224 C CA . GLY B 1 93 ? -4.664 -33.625 -10.539 1 88.31 93 GLY B CA 1
ATOM 3225 C C . GLY B 1 93 ? -3.984 -34.688 -9.695 1 88.31 93 GLY B C 1
ATOM 3226 O O . GLY B 1 93 ? -2.975 -35.25 -10.109 1 88.31 93 GLY B O 1
ATOM 3227 N N . TRP B 1 94 ? -4.371 -35.031 -8.477 1 94.06 94 TRP B N 1
ATOM 3228 C CA . TRP B 1 94 ? -3.68 -36 -7.66 1 94.06 94 TRP B CA 1
ATOM 3229 C C . TRP B 1 94 ? -4.211 -37.406 -7.934 1 94.06 94 TRP B C 1
ATOM 3231 O O . TRP B 1 94 ? -4.508 -38.156 -7 1 94.06 94 TRP B O 1
ATOM 3241 N N . SER B 1 95 ? -4.383 -37.688 -9.18 1 96 95 SER B N 1
ATOM 3242 C CA . SER B 1 95 ? -4.812 -38.938 -9.742 1 96 95 SER B CA 1
ATOM 3243 C C . SER B 1 95 ? -4.352 -39.094 -11.188 1 96 95 SER B C 1
ATOM 3245 O O . SER B 1 95 ? -4.078 -38.094 -11.867 1 96 95 SER B O 1
ATOM 3247 N N . THR B 1 96 ? -4.207 -40.375 -11.633 1 96.81 96 THR B N 1
ATOM 3248 C CA . THR B 1 96 ? -3.793 -40.625 -13.008 1 96.81 96 THR B CA 1
ATOM 3249 C C . THR B 1 96 ? -4.949 -40.375 -13.969 1 96.81 96 THR B C 1
ATOM 3251 O O . THR B 1 96 ? -4.738 -40.125 -15.164 1 96.81 96 THR B O 1
ATOM 3254 N N . HIS B 1 97 ? -6.148 -40.562 -13.453 1 96.5 97 HIS B N 1
ATOM 3255 C CA . HIS B 1 97 ? -7.359 -40.344 -14.242 1 96.5 97 HIS B CA 1
ATOM 3256 C C . HIS B 1 97 ? -8.406 -39.562 -13.461 1 96.5 97 HIS B C 1
ATOM 3258 O O . HIS B 1 97 ? -8.359 -39.531 -12.227 1 96.5 97 HIS B O 1
ATOM 3264 N N . ALA B 1 98 ? -9.32 -38.969 -14.164 1 96.31 98 ALA B N 1
ATOM 3265 C CA . ALA B 1 98 ? -10.445 -38.281 -13.547 1 96.31 98 ALA B CA 1
ATOM 3266 C C . ALA B 1 98 ? -11.711 -38.438 -14.391 1 96.31 98 ALA B C 1
ATOM 3268 O O . ALA B 1 98 ? -11.656 -38.375 -15.625 1 96.31 98 ALA B O 1
ATOM 3269 N N . VAL B 1 99 ? -12.773 -38.688 -13.781 1 96.88 99 VAL B N 1
ATOM 3270 C CA . VAL B 1 99 ? -14.086 -38.656 -14.414 1 96.88 99 VAL B CA 1
ATOM 3271 C C . VAL B 1 99 ? -14.758 -37.312 -14.18 1 96.88 99 VAL B C 1
ATOM 3273 O O . VAL B 1 99 ? -15.008 -36.938 -13.039 1 96.88 99 VAL B O 1
ATOM 3276 N N . LEU B 1 100 ? -14.992 -36.625 -15.289 1 97.44 100 LEU B N 1
ATOM 3277 C CA . LEU B 1 100 ? -15.406 -35.219 -15.172 1 97.44 100 LEU B CA 1
ATOM 3278 C C . LEU B 1 100 ? -16.547 -34.906 -16.125 1 97.44 100 LEU B C 1
ATOM 3280 O O . LEU B 1 100 ? -16.906 -35.75 -16.969 1 97.44 100 LEU B O 1
ATOM 3284 N N . THR B 1 101 ? -17.203 -33.812 -15.898 1 97.44 101 THR B N 1
ATOM 3285 C CA . THR B 1 101 ? -18.188 -33.25 -16.812 1 97.44 101 THR B CA 1
ATOM 3286 C C . THR B 1 101 ? -17.672 -31.984 -17.453 1 97.44 101 THR B C 1
ATOM 3288 O O . THR B 1 101 ? -16.594 -31.484 -17.078 1 97.44 101 THR B O 1
ATOM 3291 N N . ALA B 1 102 ? -18.422 -31.5 -18.375 1 95.56 102 ALA B N 1
ATOM 3292 C CA . ALA B 1 102 ? -18.047 -30.281 -19.078 1 95.56 102 ALA B CA 1
ATOM 3293 C C . ALA B 1 102 ? -17.891 -29.109 -18.109 1 95.56 102 ALA B C 1
ATOM 3295 O O . ALA B 1 102 ? -17.078 -28.219 -18.344 1 95.56 102 ALA B O 1
ATOM 3296 N N . ALA B 1 103 ? -18.562 -29.109 -17.047 1 94.75 103 ALA B N 1
ATOM 3297 C CA . ALA B 1 103 ? -18.547 -28.031 -16.062 1 94.75 103 ALA B CA 1
ATOM 3298 C C . ALA B 1 103 ? -17.219 -28 -15.312 1 94.75 103 ALA B C 1
ATOM 3300 O O . ALA B 1 103 ? -16.844 -26.969 -14.742 1 94.75 103 ALA B O 1
ATOM 3301 N N . ASP B 1 104 ? -16.422 -29.047 -15.383 1 94.19 104 ASP B N 1
ATOM 3302 C CA . ASP B 1 104 ? -15.203 -29.188 -14.586 1 94.19 104 ASP B CA 1
ATOM 3303 C C . ASP B 1 104 ? -13.961 -28.844 -15.414 1 94.19 104 ASP B C 1
ATOM 3305 O O . ASP B 1 104 ? -12.844 -28.828 -14.883 1 94.19 104 ASP B O 1
ATOM 3309 N N . LEU B 1 105 ? -14.203 -28.703 -16.703 1 95.75 105 LEU B N 1
ATOM 3310 C CA . LEU B 1 105 ? -12.992 -28.672 -17.516 1 95.75 105 LEU B CA 1
ATOM 3311 C C . LEU B 1 105 ? -13.039 -27.531 -18.516 1 95.75 105 LEU B C 1
ATOM 3313 O O . LEU B 1 105 ? -14.102 -26.953 -18.75 1 95.75 105 LEU B O 1
ATOM 3317 N N . ARG B 1 106 ? -11.875 -27.141 -18.953 1 93.62 106 ARG B N 1
ATOM 3318 C CA . ARG B 1 106 ? -11.672 -26.219 -20.062 1 93.62 106 ARG B CA 1
ATOM 3319 C C . ARG B 1 106 ? -10.852 -26.875 -21.172 1 93.62 106 ARG B C 1
ATOM 3321 O O . ARG B 1 106 ? -9.805 -27.469 -20.922 1 93.62 106 ARG B O 1
ATOM 3328 N N . ARG B 1 107 ? -11.398 -26.734 -22.375 1 94.94 107 ARG B N 1
ATOM 3329 C CA . ARG B 1 107 ? -10.656 -27.266 -23.516 1 94.94 107 ARG B CA 1
ATOM 3330 C C . ARG B 1 107 ? -9.398 -26.438 -23.781 1 94.94 107 ARG B C 1
ATOM 3332 O O . ARG B 1 107 ? -9.414 -25.219 -23.672 1 94.94 107 ARG B O 1
ATOM 3339 N N . ILE B 1 108 ? -8.273 -27.062 -24.062 1 93.75 108 ILE B N 1
ATOM 3340 C CA . ILE B 1 108 ? -7.008 -26.438 -24.438 1 93.75 108 ILE B CA 1
ATOM 3341 C C . ILE B 1 108 ? -6.633 -26.844 -25.859 1 93.75 108 ILE B C 1
ATOM 3343 O O . ILE B 1 108 ? -6.633 -28.031 -26.188 1 93.75 108 ILE B O 1
ATOM 3347 N N . ASP B 1 109 ? -6.352 -25.875 -26.703 1 91.38 109 ASP B N 1
ATOM 3348 C CA . ASP B 1 109 ? -5.848 -26.078 -28.047 1 91.38 109 ASP B CA 1
ATOM 3349 C C . ASP B 1 109 ? -4.555 -25.297 -28.281 1 91.38 109 ASP B C 1
ATOM 3351 O O . ASP B 1 109 ? -4.582 -24.188 -28.812 1 91.38 109 ASP B O 1
ATOM 3355 N N . PRO B 1 110 ? -3.445 -25.906 -27.938 1 89.88 110 PRO B N 1
ATOM 3356 C CA . PRO B 1 110 ? -2.189 -25.156 -28.031 1 89.88 110 PRO B CA 1
ATOM 3357 C C . PRO B 1 110 ? -1.794 -24.859 -29.484 1 89.88 110 PRO B C 1
ATOM 3359 O O . PRO B 1 110 ? -1.891 -25.734 -30.344 1 89.88 110 PRO B O 1
ATOM 3362 N N . PRO B 1 111 ? -1.381 -23.625 -29.75 1 91 111 PRO B N 1
ATOM 3363 C CA . PRO B 1 111 ? -0.792 -23.359 -31.062 1 91 111 PRO B CA 1
ATOM 3364 C C . PRO B 1 111 ? 0.561 -24.047 -31.25 1 91 111 PRO B C 1
ATOM 3366 O O . PRO B 1 111 ? 1.111 -24.609 -30.297 1 91 111 PRO B O 1
ATOM 3369 N N . ASP B 1 112 ? 1.028 -23.984 -32.469 1 87.69 112 ASP B N 1
ATOM 3370 C CA . ASP B 1 112 ? 2.305 -24.609 -32.812 1 87.69 112 ASP B CA 1
ATOM 3371 C C . ASP B 1 112 ? 3.434 -24.062 -31.938 1 87.69 112 ASP B C 1
ATOM 3373 O O . ASP B 1 112 ? 3.5 -22.859 -31.703 1 87.69 112 ASP B O 1
ATOM 3377 N N . GLY B 1 113 ? 4.203 -24.953 -31.438 1 90.88 113 GLY B N 1
ATOM 3378 C CA . GLY B 1 113 ? 5.391 -24.547 -30.703 1 90.88 113 GLY B CA 1
ATOM 3379 C C . GLY B 1 113 ? 5.137 -24.344 -29.234 1 90.88 113 GLY B C 1
ATOM 3380 O O . GLY B 1 113 ? 6.078 -24.172 -28.453 1 90.88 113 GLY B O 1
ATOM 3381 N N . VAL B 1 114 ? 3.938 -24.359 -28.797 1 95.12 114 VAL B N 1
ATOM 3382 C CA . VAL B 1 114 ? 3.627 -24.141 -27.391 1 95.12 114 VAL B CA 1
ATOM 3383 C C . VAL B 1 114 ? 3.41 -25.484 -26.688 1 95.12 114 VAL B C 1
ATOM 3385 O O . VAL B 1 114 ? 2.471 -26.219 -27.016 1 95.12 114 VAL B O 1
ATOM 3388 N N . PRO B 1 115 ? 4.305 -25.781 -25.812 1 95.12 115 PRO B N 1
ATOM 3389 C CA . PRO B 1 115 ? 4.109 -27.047 -25.109 1 95.12 115 PRO B CA 1
ATOM 3390 C C . PRO B 1 115 ? 2.883 -27.031 -24.203 1 95.12 115 PRO B C 1
ATOM 3392 O O . PRO B 1 115 ? 2.561 -26 -23.609 1 95.12 115 PRO B O 1
ATOM 3395 N N . LEU B 1 116 ? 2.289 -28.172 -24.047 1 94.19 116 LEU B N 1
ATOM 3396 C CA . LEU B 1 116 ? 1.084 -28.312 -23.234 1 94.19 116 LEU B CA 1
ATOM 3397 C C . LEU B 1 116 ? 1.352 -27.922 -21.781 1 94.19 116 LEU B C 1
ATOM 3399 O O . LEU B 1 116 ? 0.509 -27.281 -21.141 1 94.19 116 LEU B O 1
ATOM 3403 N N . SER B 1 117 ? 2.527 -28.266 -21.266 1 95.56 117 SER B N 1
ATOM 3404 C CA . SER B 1 117 ? 2.861 -28.031 -19.859 1 95.56 117 SER B CA 1
ATOM 3405 C C . SER B 1 117 ? 2.887 -26.531 -19.547 1 95.56 117 SER B C 1
ATOM 3407 O O . SER B 1 117 ? 2.658 -26.125 -18.406 1 95.56 117 SER B O 1
ATOM 3409 N N . ALA B 1 118 ? 3.104 -25.703 -20.578 1 96.81 118 ALA B N 1
ATOM 3410 C CA . ALA B 1 118 ? 3.178 -24.25 -20.391 1 96.81 118 ALA B CA 1
ATOM 3411 C C . ALA B 1 118 ? 1.875 -23.703 -19.812 1 96.81 118 ALA B C 1
ATOM 3413 O O . ALA B 1 118 ? 1.877 -22.688 -19.109 1 96.81 118 ALA B O 1
ATOM 3414 N N . TYR B 1 119 ? 0.8 -24.406 -20.047 1 96.19 119 TYR B N 1
ATOM 3415 C CA . TYR B 1 119 ? -0.519 -23.953 -19.625 1 96.19 119 TYR B CA 1
ATOM 3416 C C . TYR B 1 119 ? -0.726 -24.188 -18.141 1 96.19 119 TYR B C 1
ATOM 3418 O O . TYR B 1 119 ? -1.688 -23.688 -17.547 1 96.19 119 TYR B O 1
ATOM 3426 N N . LEU B 1 120 ? 0.203 -24.859 -17.484 1 96.06 120 LEU B N 1
ATOM 3427 C CA . LEU B 1 120 ? 0.157 -25.031 -16.031 1 96.06 120 LEU B CA 1
ATOM 3428 C C . LEU B 1 120 ? 1.104 -24.062 -15.344 1 96.06 120 LEU B C 1
ATOM 3430 O O . LEU B 1 120 ? 1.139 -24 -14.109 1 96.06 120 LEU B O 1
ATOM 3434 N N . GLY B 1 121 ? 1.862 -23.328 -16.141 1 95.25 121 GLY B N 1
ATOM 3435 C CA . GLY B 1 121 ? 2.844 -22.391 -15.602 1 95.25 121 GLY B CA 1
ATOM 3436 C C . GLY B 1 121 ? 2.781 -21.031 -16.25 1 95.25 121 GLY B C 1
ATOM 3437 O O . GLY B 1 121 ? 1.869 -20.25 -15.969 1 95.25 121 GLY B O 1
ATOM 3438 N N . ILE B 1 122 ? 3.676 -20.766 -17.234 1 97.38 122 ILE B N 1
ATOM 3439 C CA . ILE B 1 122 ? 3.945 -19.453 -17.812 1 97.38 122 ILE B CA 1
ATOM 3440 C C . ILE B 1 122 ? 2.719 -18.969 -18.578 1 97.38 122 ILE B C 1
ATOM 3442 O O . ILE B 1 122 ? 2.465 -17.766 -18.656 1 97.38 122 ILE B O 1
ATOM 3446 N N . LEU B 1 123 ? 1.878 -19.875 -19.062 1 97.06 123 LEU B N 1
ATOM 3447 C CA . LEU B 1 123 ? 0.668 -19.484 -19.766 1 97.06 123 LEU B CA 1
ATOM 3448 C C . LEU B 1 123 ? -0.568 -19.703 -18.906 1 97.06 123 LEU B C 1
ATOM 3450 O O . LEU B 1 123 ? -1.688 -19.406 -19.328 1 97.06 123 LEU B O 1
ATOM 3454 N N . GLY B 1 124 ? -0.399 -20.219 -17.719 1 94.44 124 GLY B N 1
ATOM 3455 C CA . GLY B 1 124 ? -1.473 -20.422 -16.75 1 94.44 124 GLY B CA 1
ATOM 3456 C C . GLY B 1 124 ? -1.528 -19.375 -15.672 1 94.44 124 GLY B C 1
ATOM 3457 O O . GLY B 1 124 ? -1.323 -18.188 -15.945 1 94.44 124 GLY B O 1
ATOM 3458 N N . GLY B 1 125 ? -1.897 -19.812 -14.492 1 92.94 125 GLY B N 1
ATOM 3459 C CA . GLY B 1 125 ? -2.049 -18.906 -13.359 1 92.94 125 GLY B CA 1
ATOM 3460 C C . GLY B 1 125 ? -0.759 -18.203 -12.977 1 92.94 125 GLY B C 1
ATOM 3461 O O . GLY B 1 125 ? -0.776 -17.047 -12.555 1 92.94 125 GLY B O 1
ATOM 3462 N N . THR B 1 126 ? 0.375 -18.875 -13.188 1 94.44 126 THR B N 1
ATOM 3463 C CA . THR B 1 126 ? 1.687 -18.328 -12.875 1 94.44 126 THR B CA 1
ATOM 3464 C C . THR B 1 126 ? 1.972 -17.078 -13.719 1 94.44 126 THR B C 1
ATOM 3466 O O . THR B 1 126 ? 2.279 -16.016 -13.18 1 94.44 126 THR B O 1
ATOM 3469 N N . GLY B 1 127 ? 1.856 -17.25 -14.992 1 97.31 127 GLY B N 1
ATOM 3470 C CA . GLY B 1 127 ? 2.082 -16.125 -15.883 1 97.31 127 GLY B CA 1
ATOM 3471 C C . GLY B 1 127 ? 1.055 -15.016 -15.719 1 97.31 127 GLY B C 1
ATOM 3472 O O . GLY B 1 127 ? 1.395 -13.836 -15.766 1 97.31 127 GLY B O 1
ATOM 3473 N N . LEU B 1 128 ? -0.203 -15.453 -15.523 1 97.19 128 LEU B N 1
ATOM 3474 C CA . LEU B 1 128 ? -1.254 -14.461 -15.32 1 97.19 128 LEU B CA 1
ATOM 3475 C C . LEU B 1 128 ? -0.986 -13.633 -14.062 1 97.19 128 LEU B C 1
ATOM 3477 O O . LEU B 1 128 ? -1.188 -12.414 -14.062 1 97.19 128 LEU B O 1
ATOM 3481 N N . THR B 1 129 ? -0.539 -14.242 -13.062 1 96.88 129 THR B N 1
ATOM 3482 C CA . THR B 1 129 ? -0.17 -13.555 -11.828 1 96.88 129 THR B CA 1
ATOM 3483 C C . THR B 1 129 ? 0.917 -12.516 -12.094 1 96.88 129 THR B C 1
ATOM 3485 O O . THR B 1 129 ? 0.802 -11.367 -11.672 1 96.88 129 THR B O 1
ATOM 3488 N N . ALA B 1 130 ? 1.926 -12.906 -12.75 1 98.38 130 ALA B N 1
ATOM 3489 C CA . ALA B 1 130 ? 3.023 -12 -13.086 1 98.38 130 ALA B CA 1
ATOM 3490 C C . ALA B 1 130 ? 2.529 -10.828 -13.93 1 98.38 130 ALA B C 1
ATOM 3492 O O . ALA B 1 130 ? 2.857 -9.672 -13.641 1 98.38 130 ALA B O 1
ATOM 3493 N N . TYR B 1 131 ? 1.723 -11.156 -14.93 1 98.81 131 TYR B N 1
ATOM 3494 C CA . TYR B 1 131 ? 1.225 -10.141 -15.852 1 98.81 131 TYR B CA 1
ATOM 3495 C C . TYR B 1 131 ? 0.355 -9.125 -15.125 1 98.81 131 TYR B C 1
ATOM 3497 O O . TYR B 1 131 ? 0.556 -7.914 -15.266 1 98.81 131 TYR B O 1
ATOM 3505 N N . VAL B 1 132 ? -0.552 -9.609 -14.336 1 98.62 132 VAL B N 1
ATOM 3506 C CA . VAL B 1 132 ? -1.471 -8.75 -13.594 1 98.62 132 VAL B CA 1
ATOM 3507 C C . VAL B 1 132 ? -0.694 -7.922 -12.57 1 98.62 132 VAL B C 1
ATOM 3509 O O . VAL B 1 132 ? -0.906 -6.715 -12.453 1 98.62 132 VAL B O 1
ATOM 3512 N N . GLY B 1 133 ? 0.202 -8.555 -11.844 1 98.69 133 GLY B N 1
ATOM 3513 C CA . GLY B 1 133 ? 1.008 -7.836 -10.867 1 98.69 133 GLY B CA 1
ATOM 3514 C C . GLY B 1 133 ? 1.797 -6.691 -11.477 1 98.69 133 GLY B C 1
ATOM 3515 O O . GLY B 1 133 ? 1.892 -5.613 -10.883 1 98.69 133 GLY B O 1
ATOM 3516 N N . LEU B 1 134 ? 2.318 -6.859 -12.656 1 98.88 134 LEU B N 1
ATOM 3517 C CA . LEU B 1 134 ? 3.154 -5.855 -13.305 1 98.88 134 LEU B CA 1
ATOM 3518 C C . LEU B 1 134 ? 2.299 -4.762 -13.938 1 98.88 134 LEU B C 1
ATOM 3520 O O . LEU B 1 134 ? 2.635 -3.578 -13.852 1 98.88 134 LEU B O 1
ATOM 3524 N N . THR B 1 135 ? 1.158 -5.137 -14.555 1 98.75 135 THR B N 1
ATOM 3525 C CA . THR B 1 135 ? 0.465 -4.184 -15.414 1 98.75 135 THR B CA 1
ATOM 3526 C C . THR B 1 135 ? -0.644 -3.471 -14.648 1 98.75 135 THR B C 1
ATOM 3528 O O . THR B 1 135 ? -0.884 -2.279 -14.859 1 98.75 135 THR B O 1
ATOM 3531 N N . ARG B 1 136 ? -1.342 -4.211 -13.781 1 98.31 136 ARG B N 1
ATOM 3532 C CA . ARG B 1 136 ? -2.525 -3.633 -13.156 1 98.31 136 ARG B CA 1
ATOM 3533 C C . ARG B 1 136 ? -2.23 -3.199 -11.719 1 98.31 136 ARG B C 1
ATOM 3535 O O . ARG B 1 136 ? -2.775 -2.201 -11.242 1 98.31 136 ARG B O 1
ATOM 3542 N N . VAL B 1 137 ? -1.35 -3.902 -11.062 1 98.56 137 VAL B N 1
ATOM 3543 C CA . VAL B 1 137 ? -1.089 -3.619 -9.648 1 98.56 137 VAL B CA 1
ATOM 3544 C C . VAL B 1 137 ? 0.063 -2.625 -9.531 1 98.56 137 VAL B C 1
ATOM 3546 O O . VAL B 1 137 ? -0.143 -1.47 -9.148 1 98.56 137 VAL B O 1
ATOM 3549 N N . ALA B 1 138 ? 1.226 -2.988 -10.047 1 98.69 138 ALA B N 1
ATOM 3550 C CA . ALA B 1 138 ? 2.393 -2.113 -9.977 1 98.69 138 ALA B CA 1
ATOM 3551 C C . ALA B 1 138 ? 2.354 -1.059 -11.078 1 98.69 138 ALA B C 1
ATOM 3553 O O . ALA B 1 138 ? 3.055 -0.048 -11.008 1 98.69 138 ALA B O 1
ATOM 3554 N N . ARG B 1 139 ? 1.588 -1.322 -12.164 1 98.56 139 ARG B N 1
ATOM 3555 C CA . ARG B 1 139 ? 1.49 -0.41 -13.297 1 98.56 139 ARG B CA 1
ATOM 3556 C C . ARG B 1 139 ? 2.873 -0.053 -13.836 1 98.56 139 ARG B C 1
ATOM 3558 O O . ARG B 1 139 ? 3.211 1.126 -13.953 1 98.56 139 ARG B O 1
ATOM 3565 N N . LEU B 1 140 ? 3.602 -1.047 -14.125 1 98.81 140 LEU B N 1
ATOM 3566 C CA . LEU B 1 140 ? 4.953 -0.903 -14.656 1 98.81 140 LEU B CA 1
ATOM 3567 C C .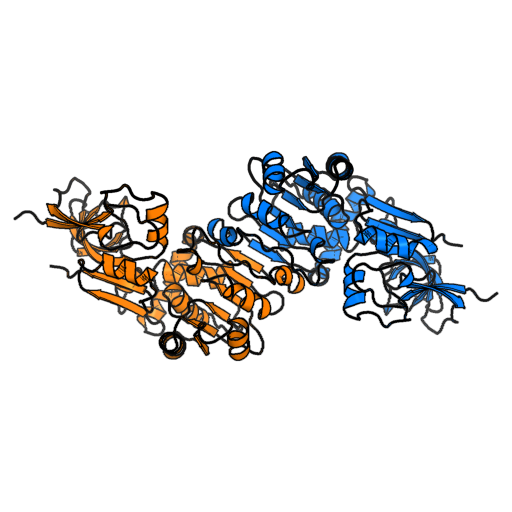 LEU B 1 140 ? 4.961 0.015 -15.875 1 98.81 140 LEU B C 1
ATOM 3569 O O . LEU B 1 140 ? 4.09 -0.09 -16.75 1 98.81 140 LEU B O 1
ATOM 3573 N N . ARG B 1 141 ? 5.91 0.97 -15.93 1 98.5 141 ARG B N 1
ATOM 3574 C CA . ARG B 1 141 ? 6.172 1.835 -17.078 1 98.5 141 ARG B CA 1
ATOM 3575 C C . ARG B 1 141 ? 7.496 1.48 -17.734 1 98.5 141 ARG B C 1
ATOM 3577 O O . ARG B 1 141 ? 8.445 1.081 -17.062 1 98.5 141 ARG B O 1
ATOM 3584 N N . PRO B 1 142 ? 7.477 1.532 -19.125 1 98.69 142 PRO B N 1
ATOM 3585 C CA . PRO B 1 142 ? 8.789 1.345 -19.75 1 98.69 142 PRO B CA 1
ATOM 3586 C C . PRO B 1 142 ? 9.883 2.191 -19.109 1 98.69 142 PRO B C 1
ATOM 3588 O O . PRO B 1 142 ? 9.656 3.365 -18.797 1 98.69 142 PRO B O 1
ATOM 3591 N N . GLY B 1 143 ? 10.992 1.585 -18.828 1 98.69 143 GLY B N 1
ATOM 3592 C CA . GLY B 1 143 ? 12.109 2.301 -18.234 1 98.69 143 GLY B CA 1
ATOM 3593 C C . GLY B 1 143 ? 12.188 2.127 -16.734 1 98.69 143 GLY B C 1
ATOM 3594 O O . GLY B 1 143 ? 13.219 2.428 -16.125 1 98.69 143 GLY B O 1
ATOM 3595 N N . ASP B 1 144 ? 11.117 1.614 -16.062 1 98.81 144 ASP B N 1
ATOM 3596 C CA . ASP B 1 144 ? 11.141 1.346 -14.633 1 98.81 144 ASP B CA 1
ATOM 3597 C C . ASP B 1 144 ? 12.18 0.282 -14.289 1 98.81 144 ASP B C 1
ATOM 3599 O O . ASP B 1 144 ? 12.305 -0.719 -15 1 98.81 144 ASP B O 1
ATOM 3603 N N . ASP B 1 145 ? 12.914 0.499 -13.242 1 98.88 145 ASP B N 1
ATOM 3604 C CA . ASP B 1 145 ? 13.766 -0.54 -12.664 1 98.88 145 ASP B CA 1
ATOM 3605 C C . ASP B 1 145 ? 12.977 -1.42 -11.695 1 98.88 145 ASP B C 1
ATOM 3607 O O . ASP B 1 145 ? 12.25 -0.913 -10.844 1 98.88 145 ASP B O 1
ATOM 3611 N N . VAL B 1 146 ? 13.156 -2.736 -11.852 1 98.94 146 VAL B N 1
ATOM 3612 C CA . VAL B 1 146 ? 12.289 -3.68 -11.148 1 98.94 146 VAL B CA 1
ATOM 3613 C C . VAL B 1 146 ? 13.133 -4.609 -10.281 1 98.94 146 VAL B C 1
ATOM 3615 O O . VAL B 1 146 ? 14.188 -5.082 -10.711 1 98.94 146 VAL B O 1
ATOM 3618 N N . PHE B 1 147 ? 12.688 -4.816 -9.055 1 98.94 147 PHE B N 1
ATOM 3619 C CA . PHE B 1 147 ? 13.211 -5.859 -8.18 1 98.94 147 PHE B CA 1
ATOM 3620 C C . PHE B 1 147 ? 12.188 -6.969 -7.988 1 98.94 147 PHE B C 1
ATOM 3622 O O . PHE B 1 147 ? 11.016 -6.699 -7.707 1 98.94 147 PHE B O 1
ATOM 3629 N N . VAL B 1 148 ? 12.648 -8.211 -8.141 1 98.75 148 VAL B N 1
ATOM 3630 C CA . VAL B 1 148 ? 11.781 -9.383 -8.023 1 98.75 148 VAL B CA 1
ATOM 3631 C C . VAL B 1 148 ? 12.367 -10.359 -7.004 1 98.75 148 VAL B C 1
ATOM 3633 O O . VAL B 1 148 ? 13.477 -10.875 -7.195 1 98.75 148 VAL B O 1
ATOM 3636 N N . SER B 1 149 ? 11.656 -10.602 -5.934 1 96.75 149 SER B N 1
ATOM 3637 C CA . SER B 1 149 ? 12.086 -11.648 -5.012 1 96.75 149 SER B CA 1
ATOM 3638 C C . SER B 1 149 ? 11.656 -13.031 -5.5 1 96.75 149 SER B C 1
ATOM 3640 O O . SER B 1 149 ? 10.688 -13.148 -6.258 1 96.75 149 SER B O 1
ATOM 3642 N N . ALA B 1 150 ? 12.43 -14.07 -5.066 1 93.69 150 ALA B N 1
ATOM 3643 C CA . ALA B 1 150 ? 12.211 -15.43 -5.535 1 93.69 150 ALA B CA 1
ATOM 3644 C C . ALA B 1 150 ? 12.219 -15.492 -7.062 1 93.69 150 ALA B C 1
ATOM 3646 O O . ALA B 1 150 ? 11.305 -16.062 -7.672 1 93.69 150 ALA B O 1
ATOM 3647 N N . ALA B 1 151 ? 13.273 -14.953 -7.613 1 96.69 151 ALA B N 1
ATOM 3648 C CA . ALA B 1 151 ? 13.375 -14.672 -9.047 1 96.69 151 ALA B CA 1
ATOM 3649 C C . ALA B 1 151 ? 13.477 -15.969 -9.844 1 96.69 151 ALA B C 1
ATOM 3651 O O . ALA B 1 151 ? 13.156 -15.992 -11.039 1 96.69 151 ALA B O 1
ATOM 3652 N N . ALA B 1 152 ? 13.922 -17 -9.227 1 94.81 152 ALA B N 1
ATOM 3653 C CA . ALA B 1 152 ? 14.117 -18.266 -9.953 1 94.81 152 ALA B CA 1
ATOM 3654 C C . ALA B 1 152 ? 12.922 -19.188 -9.781 1 94.81 152 ALA B C 1
ATOM 3656 O O . ALA B 1 152 ? 12.914 -20.312 -10.289 1 94.81 152 ALA B O 1
ATOM 3657 N N . GLY B 1 153 ? 11.938 -18.734 -9.078 1 92.56 153 GLY B N 1
ATOM 3658 C CA . GLY B 1 153 ? 10.703 -19.5 -8.945 1 92.56 153 GLY B CA 1
ATOM 3659 C C . GLY B 1 153 ? 9.773 -19.344 -10.125 1 92.56 153 GLY B C 1
ATOM 3660 O O . GLY B 1 153 ? 10.125 -18.703 -11.125 1 92.56 153 GLY B O 1
ATOM 3661 N N . ALA B 1 154 ? 8.602 -19.969 -9.977 1 93.25 154 ALA B N 1
ATOM 3662 C CA . ALA B 1 154 ? 7.633 -19.969 -11.07 1 93.25 154 ALA B CA 1
ATOM 3663 C C . ALA B 1 154 ? 7.156 -18.547 -11.367 1 93.25 154 ALA B C 1
ATOM 3665 O O . ALA B 1 154 ? 7.395 -18.016 -12.453 1 93.25 154 ALA B O 1
ATOM 3666 N N . VAL B 1 155 ? 6.629 -17.906 -10.352 1 95.06 155 VAL B N 1
ATOM 3667 C CA . VAL B 1 155 ? 6.078 -16.578 -10.562 1 95.06 155 VAL B CA 1
ATOM 3668 C C . VAL B 1 155 ? 7.215 -15.578 -10.781 1 95.06 155 VAL B C 1
ATOM 3670 O O . VAL B 1 155 ? 7.156 -14.75 -11.695 1 95.06 155 VAL B O 1
ATOM 3673 N N . GLY B 1 156 ? 8.266 -15.664 -9.977 1 96.5 156 GLY B N 1
ATOM 3674 C CA . GLY B 1 156 ? 9.391 -14.758 -10.125 1 96.5 156 GLY B CA 1
ATOM 3675 C C . GLY B 1 156 ? 10.008 -14.797 -11.508 1 96.5 156 GLY B C 1
ATOM 3676 O O . GLY B 1 156 ? 10.281 -13.75 -12.102 1 96.5 156 GLY B O 1
ATOM 3677 N N . GLY B 1 157 ? 10.242 -15.984 -11.969 1 97.38 157 GLY B N 1
ATOM 3678 C CA . GLY B 1 157 ? 10.781 -16.125 -13.312 1 97.38 157 GLY B CA 1
ATOM 3679 C C . GLY B 1 157 ? 9.883 -15.539 -14.383 1 97.38 157 GLY B C 1
ATOM 3680 O O . GLY B 1 157 ? 10.359 -14.898 -15.32 1 97.38 157 GLY B O 1
ATOM 3681 N N . ALA B 1 158 ? 8.586 -15.797 -14.242 1 97.81 158 ALA B N 1
ATOM 3682 C CA . ALA B 1 158 ? 7.621 -15.211 -15.172 1 97.81 158 ALA B CA 1
ATOM 3683 C C . ALA B 1 158 ? 7.668 -13.688 -15.125 1 97.81 158 ALA B C 1
ATOM 3685 O O . ALA B 1 158 ? 7.629 -13.023 -16.172 1 97.81 158 ALA B O 1
ATOM 3686 N N . VAL B 1 159 ? 7.797 -13.109 -13.938 1 98.69 159 VAL B N 1
ATOM 3687 C CA . VAL B 1 159 ? 7.844 -11.656 -13.758 1 98.69 159 VAL B CA 1
ATOM 3688 C C . VAL B 1 159 ? 9.039 -11.086 -14.508 1 98.69 159 VAL B C 1
ATOM 3690 O O . VAL B 1 159 ? 8.914 -10.086 -15.227 1 98.69 159 VAL B O 1
ATOM 3693 N N . GLY B 1 160 ? 10.203 -11.711 -14.344 1 98.69 160 GLY B N 1
ATOM 3694 C CA . GLY B 1 160 ? 11.391 -11.219 -15.031 1 98.69 160 GLY B CA 1
ATOM 3695 C C . GLY B 1 160 ? 11.219 -11.172 -16.531 1 98.69 160 GLY B C 1
ATOM 3696 O O . GLY B 1 160 ? 11.516 -10.148 -17.172 1 98.69 160 GLY B O 1
ATOM 3697 N N . GLN B 1 161 ? 10.719 -12.203 -17.094 1 98.75 161 GLN B N 1
ATOM 3698 C CA . GLN B 1 161 ? 10.57 -12.297 -18.547 1 98.75 161 GLN B CA 1
ATOM 3699 C C . GLN B 1 161 ? 9.516 -11.328 -19.062 1 98.75 161 GLN B C 1
ATOM 3701 O O . GLN B 1 161 ? 9.727 -10.648 -20.062 1 98.75 161 GLN B O 1
ATOM 3706 N N . ILE B 1 162 ? 8.398 -11.258 -18.391 1 98.81 162 ILE B N 1
ATOM 3707 C CA . ILE B 1 162 ? 7.305 -10.406 -18.828 1 98.81 162 ILE B CA 1
ATOM 3708 C C . ILE B 1 162 ? 7.688 -8.938 -18.641 1 98.81 162 ILE B C 1
ATOM 3710 O O . ILE B 1 162 ? 7.367 -8.094 -19.469 1 98.81 162 ILE B O 1
ATOM 3714 N N . ALA B 1 163 ? 8.375 -8.602 -17.547 1 98.88 163 ALA B N 1
ATOM 3715 C CA . ALA B 1 163 ? 8.859 -7.234 -17.344 1 98.88 163 ALA B CA 1
ATOM 3716 C C . ALA B 1 163 ? 9.75 -6.793 -18.5 1 98.88 163 ALA B C 1
ATOM 3718 O O . ALA B 1 163 ? 9.648 -5.652 -18.953 1 98.88 163 ALA B O 1
ATOM 3719 N N . ARG B 1 164 ? 10.609 -7.715 -18.938 1 98.62 164 ARG B N 1
ATOM 3720 C CA . ARG B 1 164 ? 11.469 -7.41 -20.078 1 98.62 164 ARG B CA 1
ATOM 3721 C C . ARG B 1 164 ? 10.641 -7.078 -21.312 1 98.62 164 ARG B C 1
ATOM 3723 O O . ARG B 1 164 ? 10.906 -6.086 -22 1 98.62 164 ARG B O 1
ATOM 3730 N N . LEU B 1 165 ? 9.672 -7.852 -21.578 1 98.56 165 LEU B N 1
ATOM 3731 C CA . LEU B 1 165 ? 8.812 -7.641 -22.75 1 98.56 165 LEU B CA 1
ATOM 3732 C C . LEU B 1 165 ? 8.07 -6.316 -22.641 1 98.56 165 LEU B C 1
ATOM 3734 O O . LEU B 1 165 ? 7.789 -5.672 -23.656 1 98.56 165 LEU B O 1
ATOM 3738 N N . LEU B 1 166 ? 7.77 -5.883 -21.406 1 98.5 166 LEU B N 1
ATOM 3739 C CA . LEU B 1 166 ? 6.98 -4.676 -21.172 1 98.5 166 LEU B CA 1
ATOM 3740 C C . LEU B 1 166 ? 7.875 -3.439 -21.156 1 98.5 166 LEU B C 1
ATOM 3742 O O . LEU B 1 166 ? 7.391 -2.32 -20.984 1 98.5 166 LEU B O 1
ATOM 3746 N N . GLY B 1 167 ? 9.172 -3.609 -21.266 1 98.44 167 GLY B N 1
ATOM 3747 C CA . GLY B 1 167 ? 10.07 -2.48 -21.453 1 98.44 167 GLY B CA 1
ATOM 3748 C C . GLY B 1 167 ? 10.703 -1.997 -20.172 1 98.44 167 GLY B C 1
ATOM 3749 O O . GLY B 1 167 ? 11.125 -0.842 -20.078 1 98.44 167 GLY B O 1
ATOM 3750 N N . ALA B 1 168 ? 10.781 -2.85 -19.203 1 98.69 168 ALA B N 1
ATOM 3751 C CA . ALA B 1 168 ? 11.453 -2.479 -17.953 1 98.69 168 ALA B CA 1
ATOM 3752 C C . ALA B 1 168 ? 12.891 -2.041 -18.219 1 98.69 168 ALA B C 1
ATOM 3754 O O . ALA B 1 168 ? 13.508 -2.477 -19.203 1 98.69 168 ALA B O 1
ATOM 3755 N N . GLY B 1 169 ? 13.359 -1.109 -17.344 1 98.5 169 GLY B N 1
ATOM 3756 C CA . GLY B 1 169 ? 14.781 -0.772 -17.359 1 98.5 169 GLY B CA 1
ATOM 3757 C C . GLY B 1 169 ? 15.656 -1.877 -16.812 1 98.5 169 GLY B C 1
ATOM 3758 O O . GLY B 1 169 ? 15.773 -2.947 -17.406 1 98.5 169 GLY B O 1
ATOM 3759 N N . ARG B 1 170 ? 16.203 -1.677 -15.719 1 98.56 170 ARG B N 1
ATOM 3760 C CA . ARG B 1 170 ? 16.984 -2.709 -15.039 1 98.56 170 ARG B CA 1
ATOM 3761 C C . ARG B 1 170 ? 16.078 -3.684 -14.297 1 98.56 170 ARG B C 1
ATOM 3763 O O . ARG B 1 170 ? 15.125 -3.268 -13.617 1 98.56 170 ARG B O 1
ATOM 3770 N N . ILE B 1 171 ? 16.297 -4.973 -14.445 1 98.94 171 ILE B N 1
ATOM 3771 C CA . ILE B 1 171 ? 15.562 -6.016 -13.734 1 98.94 171 ILE B CA 1
ATOM 3772 C C . ILE B 1 171 ? 16.516 -6.773 -12.812 1 98.94 171 ILE B C 1
ATOM 3774 O O . ILE B 1 171 ? 17.453 -7.418 -13.273 1 98.94 171 ILE B O 1
ATOM 3778 N N . VAL B 1 172 ? 16.266 -6.699 -11.516 1 98.94 172 VAL B N 1
ATOM 3779 C CA . VAL B 1 172 ? 17.094 -7.34 -10.492 1 98.94 172 VAL B CA 1
ATOM 3780 C C . VAL B 1 172 ? 16.297 -8.43 -9.789 1 98.94 172 VAL B C 1
ATOM 3782 O O . VAL B 1 172 ? 15.109 -8.258 -9.5 1 98.94 172 VAL B O 1
ATOM 3785 N N . GLY B 1 173 ? 16.969 -9.586 -9.562 1 98.75 173 GLY B N 1
ATOM 3786 C CA . GLY B 1 173 ? 16.297 -10.68 -8.867 1 98.75 173 GLY B CA 1
ATOM 3787 C C . GLY B 1 173 ? 17.062 -11.156 -7.645 1 98.75 173 GLY B C 1
ATOM 3788 O O . GLY B 1 173 ? 18.281 -10.922 -7.531 1 98.75 173 GLY B O 1
ATOM 3789 N N . SER B 1 174 ? 16.359 -11.695 -6.703 1 98.12 174 SER B N 1
ATOM 3790 C CA . SER B 1 174 ? 16.969 -12.469 -5.621 1 98.12 174 SER B CA 1
ATOM 3791 C C . SER B 1 174 ? 16.547 -13.938 -5.688 1 98.12 174 SER B C 1
ATOM 3793 O O . SER B 1 174 ? 15.43 -14.25 -6.105 1 98.12 174 SER B O 1
ATOM 3795 N N . ALA B 1 175 ? 17.469 -14.781 -5.34 1 95.62 175 ALA B N 1
ATOM 3796 C CA . ALA B 1 175 ? 17.219 -16.219 -5.336 1 95.62 175 ALA B CA 1
ATOM 3797 C C . ALA B 1 175 ? 17.906 -16.906 -4.16 1 95.62 175 ALA B C 1
ATOM 3799 O O . ALA B 1 175 ? 18.719 -16.281 -3.473 1 95.62 175 ALA B O 1
ATOM 3800 N N . GLY B 1 176 ? 17.578 -18.156 -3.926 1 92.94 176 GLY B N 1
ATOM 3801 C CA . GLY B 1 176 ? 18.016 -18.859 -2.727 1 92.94 176 GLY B CA 1
ATOM 3802 C C . GLY B 1 176 ? 19.375 -19.5 -2.883 1 92.94 176 GLY B C 1
ATOM 3803 O O . GLY B 1 176 ? 19.859 -20.188 -1.973 1 92.94 176 GLY B O 1
ATOM 3804 N N . SER B 1 177 ? 20.031 -19.391 -4.008 1 95.06 177 SER B N 1
ATOM 3805 C CA . SER B 1 177 ? 21.375 -19.922 -4.246 1 95.06 177 SER B CA 1
ATOM 3806 C C . SER B 1 177 ? 22.062 -19.188 -5.398 1 95.06 177 SER B C 1
ATOM 3808 O O . SER B 1 177 ? 21.391 -18.547 -6.211 1 95.06 177 SER B O 1
ATOM 3810 N N . ALA B 1 178 ? 23.375 -19.344 -5.391 1 97 178 ALA B N 1
ATOM 3811 C CA . ALA B 1 178 ? 24.141 -18.75 -6.48 1 97 178 ALA B CA 1
ATOM 3812 C C . ALA B 1 178 ? 23.719 -19.328 -7.828 1 97 178 ALA B C 1
ATOM 3814 O O . ALA B 1 178 ? 23.625 -18.609 -8.82 1 97 178 ALA B O 1
ATOM 3815 N N . ALA B 1 179 ? 23.484 -20.609 -7.844 1 96.81 179 ALA B N 1
ATOM 3816 C CA . ALA B 1 179 ? 23.078 -21.281 -9.07 1 96.81 179 ALA B CA 1
ATOM 3817 C C . ALA B 1 179 ? 21.734 -20.75 -9.578 1 96.81 179 ALA B C 1
ATOM 3819 O O . ALA B 1 179 ? 21.578 -20.484 -10.773 1 96.81 179 ALA B O 1
ATOM 3820 N N . LYS B 1 180 ? 20.875 -20.531 -8.727 1 96.06 180 LYS B N 1
ATOM 3821 C CA . LYS B 1 180 ? 19.562 -20.016 -9.094 1 96.06 180 LYS B CA 1
ATOM 3822 C C . LYS B 1 180 ? 19.656 -18.547 -9.539 1 96.06 180 LYS B C 1
ATOM 3824 O O . LYS B 1 180 ? 18.953 -18.141 -10.461 1 96.06 180 LYS B O 1
ATOM 3829 N N . ALA B 1 181 ? 20.469 -17.781 -8.844 1 97.81 181 ALA B N 1
ATOM 3830 C CA . ALA B 1 181 ? 20.703 -16.406 -9.281 1 97.81 181 ALA B CA 1
ATOM 3831 C C . ALA B 1 181 ? 21.297 -16.391 -10.695 1 97.81 181 ALA B C 1
ATOM 3833 O O . ALA B 1 181 ? 20.875 -15.578 -11.531 1 97.81 181 ALA B O 1
ATOM 3834 N N . GLY B 1 182 ? 22.25 -17.266 -10.922 1 98.06 182 GLY B N 1
ATOM 3835 C CA . GLY B 1 182 ? 22.812 -17.391 -12.258 1 98.06 182 GLY B CA 1
ATOM 3836 C C . GLY B 1 182 ? 21.781 -17.781 -13.305 1 98.06 182 GLY B C 1
ATOM 3837 O O . GLY B 1 182 ? 21.828 -17.281 -14.43 1 98.06 182 GLY B O 1
ATOM 3838 N N . HIS B 1 183 ? 20.891 -18.641 -12.891 1 97.44 183 HIS B N 1
ATOM 3839 C CA . HIS B 1 183 ? 19.812 -19.062 -13.781 1 97.44 183 HIS B CA 1
ATOM 3840 C C . HIS B 1 183 ? 18.922 -17.875 -14.18 1 97.44 183 HIS B C 1
ATOM 3842 O O . HIS B 1 183 ? 18.562 -17.734 -15.344 1 97.44 183 HIS B O 1
ATOM 3848 N N . ALA B 1 184 ? 18.625 -17.016 -13.266 1 97.88 184 ALA B N 1
ATOM 3849 C CA . ALA B 1 184 ? 17.781 -15.844 -13.523 1 97.88 184 ALA B CA 1
ATOM 3850 C C . ALA B 1 184 ? 18.422 -14.914 -14.547 1 97.88 184 ALA B C 1
ATOM 3852 O O . ALA B 1 184 ? 17.766 -14.477 -15.492 1 97.88 184 ALA B O 1
ATOM 3853 N N . THR B 1 185 ? 19.688 -14.641 -14.414 1 98.06 185 THR B N 1
ATOM 3854 C CA . THR B 1 185 ? 20.359 -13.719 -15.328 1 98.06 185 THR B CA 1
ATOM 3855 C C . THR B 1 185 ? 20.656 -14.398 -16.656 1 98.06 185 THR B C 1
ATOM 3857 O O . THR B 1 185 ? 20.672 -13.742 -17.703 1 98.06 185 THR B O 1
ATOM 3860 N N . GLY B 1 186 ? 20.812 -15.656 -16.641 1 97.31 186 GLY B N 1
ATOM 3861 C CA . GLY B 1 186 ? 21.203 -16.359 -17.859 1 97.31 186 GLY B CA 1
ATOM 3862 C C . GLY B 1 186 ? 20.016 -16.719 -18.734 1 97.31 186 GLY B C 1
ATOM 3863 O O . GLY B 1 186 ? 20.156 -16.828 -19.953 1 97.31 186 GLY B O 1
ATOM 3864 N N . ARG B 1 187 ? 18.906 -16.891 -18.078 1 96.06 187 ARG B N 1
ATOM 3865 C CA . ARG B 1 187 ? 17.828 -17.516 -18.844 1 96.06 187 ARG B CA 1
ATOM 3866 C C . ARG B 1 187 ? 16.547 -16.703 -18.734 1 96.06 187 ARG B C 1
ATOM 3868 O O . ARG B 1 187 ? 15.703 -16.734 -19.641 1 96.06 187 ARG B O 1
ATOM 3875 N N . LEU B 1 188 ? 16.391 -15.906 -17.703 1 97.44 188 LEU B N 1
ATOM 3876 C CA . LEU B 1 188 ? 15.055 -15.414 -17.406 1 97.44 188 LEU B CA 1
ATOM 3877 C C . LEU B 1 188 ? 14.984 -13.898 -17.562 1 97.44 188 LEU B C 1
ATOM 3879 O O . LEU B 1 188 ? 14.023 -13.258 -17.125 1 97.44 188 LEU B O 1
ATOM 3883 N N . GLY B 1 189 ? 15.969 -13.25 -18.141 1 94.56 189 GLY B N 1
ATOM 3884 C CA . GLY B 1 189 ? 15.875 -11.859 -18.547 1 94.56 189 GLY B CA 1
ATOM 3885 C C . GLY B 1 189 ? 16.328 -10.883 -17.469 1 94.56 189 GLY B C 1
ATOM 3886 O O . GLY B 1 189 ? 16.188 -9.672 -17.625 1 94.56 189 GLY B O 1
ATOM 3887 N N . PHE B 1 190 ? 16.891 -11.344 -16.406 1 98.62 190 PHE B N 1
ATOM 3888 C CA . PHE B 1 190 ? 17.359 -10.461 -15.344 1 98.62 190 PHE B CA 1
ATOM 3889 C C . PHE B 1 190 ? 18.719 -9.867 -15.703 1 98.62 190 PHE B C 1
ATOM 3891 O O . PHE B 1 190 ? 19.578 -10.555 -16.266 1 98.62 190 PHE B O 1
ATOM 3898 N N . ASP B 1 191 ? 18.891 -8.633 -15.359 1 98.75 191 ASP B N 1
ATOM 3899 C CA . ASP B 1 191 ? 20.172 -7.965 -15.57 1 98.75 191 ASP B CA 1
ATOM 3900 C C . ASP B 1 191 ? 21.156 -8.297 -14.453 1 98.75 191 ASP B C 1
ATOM 3902 O O . ASP B 1 191 ? 22.359 -8.328 -14.68 1 98.75 191 ASP B O 1
ATOM 3906 N N . ALA B 1 192 ? 20.594 -8.492 -13.281 1 98.75 192 ALA B N 1
ATOM 3907 C CA . ALA B 1 192 ? 21.359 -8.891 -12.102 1 98.75 192 ALA B CA 1
ATOM 3908 C C . ALA B 1 192 ? 20.5 -9.742 -11.164 1 98.75 192 ALA B C 1
ATOM 3910 O O . ALA B 1 192 ? 19.281 -9.641 -11.164 1 98.75 192 ALA B O 1
ATOM 3911 N N . ALA B 1 193 ? 21.172 -10.586 -10.469 1 98.81 193 ALA B N 1
ATOM 3912 C CA . ALA B 1 193 ? 20.516 -11.375 -9.43 1 98.81 193 ALA B CA 1
ATOM 3913 C C . ALA B 1 193 ? 21.5 -11.781 -8.344 1 98.81 193 ALA B C 1
ATOM 3915 O O . ALA B 1 193 ? 22.703 -11.922 -8.609 1 98.81 193 ALA B O 1
ATOM 3916 N N . PHE B 1 194 ? 20.969 -11.922 -7.145 1 98.75 194 PHE B N 1
ATOM 3917 C CA . PHE B 1 194 ? 21.875 -12.289 -6.055 1 98.75 194 PHE B CA 1
ATOM 3918 C C . PHE B 1 194 ? 21.266 -13.398 -5.203 1 98.75 194 PHE B C 1
ATOM 3920 O O . PHE B 1 194 ? 20.047 -13.586 -5.195 1 98.75 194 PHE B O 1
ATOM 3927 N N . ASP B 1 195 ? 22.156 -14.172 -4.559 1 98.06 195 ASP B N 1
ATOM 3928 C CA . ASP B 1 195 ? 21.797 -15.125 -3.516 1 98.06 195 ASP B CA 1
ATOM 3929 C C . 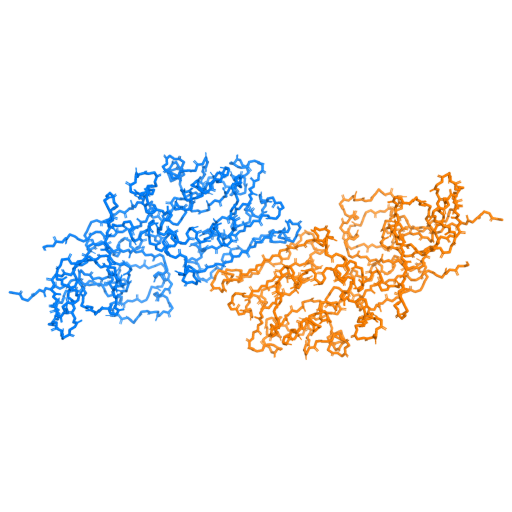ASP B 1 195 ? 21.516 -14.414 -2.193 1 98.06 195 ASP B C 1
ATOM 3931 O O . ASP B 1 195 ? 22.438 -13.914 -1.547 1 98.06 195 ASP B O 1
ATOM 3935 N N . TYR B 1 196 ? 20.281 -14.398 -1.812 1 95.81 196 TYR B N 1
ATOM 3936 C CA . TYR B 1 196 ? 19.906 -13.594 -0.651 1 95.81 196 TYR B CA 1
ATOM 3937 C C . TYR B 1 196 ? 20.531 -14.164 0.621 1 95.81 196 TYR B C 1
ATOM 3939 O O . TYR B 1 196 ? 20.5 -13.523 1.673 1 95.81 196 TYR B O 1
ATOM 3947 N N . ARG B 1 197 ? 21.141 -15.336 0.542 1 95.06 197 ARG B N 1
ATOM 3948 C CA . ARG B 1 197 ? 21.797 -15.953 1.694 1 95.06 197 ARG B CA 1
ATOM 3949 C C . ARG B 1 197 ? 23.234 -15.477 1.825 1 95.06 197 ARG B C 1
ATOM 3951 O O . ARG B 1 197 ? 23.875 -15.711 2.85 1 95.06 197 ARG B O 1
ATOM 3958 N N . ALA B 1 198 ? 23.688 -14.812 0.864 1 97.62 198 ALA B N 1
ATOM 3959 C CA . ALA B 1 198 ? 25.094 -14.414 0.824 1 97.62 198 ALA B CA 1
ATOM 3960 C C . ALA B 1 198 ? 25.328 -13.172 1.677 1 97.62 198 ALA B C 1
ATOM 3962 O O . ALA B 1 198 ? 26.484 -12.773 1.889 1 97.62 198 ALA B O 1
ATOM 3963 N N . GLY B 1 199 ? 24.375 -12.5 2.199 1 97.12 199 GLY B N 1
ATOM 3964 C CA . GLY B 1 199 ? 24.469 -11.297 3.008 1 97.12 199 GLY B CA 1
ATOM 3965 C C . GLY B 1 199 ? 23.125 -10.641 3.244 1 97.12 199 GLY B C 1
ATOM 3966 O O . GLY B 1 199 ? 22.078 -11.156 2.82 1 97.12 199 GLY B O 1
ATOM 3967 N N . PRO B 1 200 ? 23.203 -9.5 3.984 1 97.06 200 PRO B N 1
ATOM 3968 C CA . PRO B 1 200 ? 21.938 -8.781 4.168 1 97.06 200 PRO B CA 1
ATOM 3969 C C . PRO B 1 200 ? 21.312 -8.352 2.846 1 97.06 200 PRO B C 1
ATOM 3971 O O . PRO B 1 200 ? 21.984 -7.75 2.002 1 97.06 200 PRO B O 1
ATOM 3974 N N . VAL B 1 201 ? 20.047 -8.625 2.666 1 97.19 201 VAL B N 1
ATOM 3975 C CA . VAL B 1 201 ? 19.344 -8.398 1.406 1 97.19 201 VAL B CA 1
ATOM 3976 C C . VAL B 1 201 ? 19.453 -6.93 1.007 1 97.19 201 VAL B C 1
ATOM 3978 O O . VAL B 1 201 ? 19.625 -6.613 -0.173 1 97.19 201 VAL B O 1
ATOM 3981 N N . ALA B 1 202 ? 19.391 -6.016 1.982 1 97.69 202 ALA B N 1
ATOM 3982 C CA . ALA B 1 202 ? 19.453 -4.586 1.701 1 97.69 202 ALA B CA 1
ATOM 3983 C C . ALA B 1 202 ? 20.781 -4.227 1.028 1 97.69 202 ALA B C 1
ATOM 3985 O O . ALA B 1 202 ? 20.797 -3.451 0.069 1 97.69 202 ALA B O 1
ATOM 3986 N N . ASP B 1 203 ? 21.844 -4.781 1.502 1 98.38 203 ASP B N 1
ATOM 3987 C CA . ASP B 1 203 ? 23.172 -4.508 0.939 1 98.38 203 ASP B CA 1
ATOM 3988 C C . ASP B 1 203 ? 23.297 -5.102 -0.462 1 98.38 203 ASP B C 1
ATOM 3990 O O . ASP B 1 203 ? 23.812 -4.445 -1.373 1 98.38 203 ASP B O 1
ATOM 3994 N N . LEU B 1 204 ? 22.875 -6.348 -0.596 1 98.69 204 LEU B N 1
ATOM 3995 C CA . LEU B 1 204 ? 22.969 -7.035 -1.88 1 98.69 204 LEU B CA 1
ATOM 3996 C C . LEU B 1 204 ? 22.141 -6.305 -2.939 1 98.69 204 LEU B C 1
ATOM 3998 O O . LEU B 1 204 ? 22.578 -6.164 -4.082 1 98.69 204 LEU B O 1
ATOM 4002 N N . LEU B 1 205 ? 20.969 -5.84 -2.533 1 98.75 205 LEU B N 1
ATOM 4003 C CA . LEU B 1 205 ? 20.125 -5.09 -3.453 1 98.75 205 LEU B CA 1
ATOM 4004 C C . LEU B 1 205 ? 20.766 -3.762 -3.832 1 98.75 205 LEU B C 1
ATOM 4006 O O . LEU B 1 205 ? 20.719 -3.352 -4.996 1 98.75 205 LEU B O 1
ATOM 4010 N N . ALA B 1 206 ? 21.375 -3.062 -2.902 1 98.5 206 ALA B N 1
ATOM 4011 C CA . ALA B 1 206 ? 22.047 -1.799 -3.174 1 98.5 206 ALA B CA 1
ATOM 4012 C C . ALA B 1 206 ? 23.172 -1.988 -4.184 1 98.5 206 ALA B C 1
ATOM 4014 O O . ALA B 1 206 ? 23.422 -1.116 -5.023 1 98.5 206 ALA B O 1
ATOM 4015 N N . ASP B 1 207 ? 23.828 -3.094 -4.109 1 98.5 207 ASP B N 1
ATOM 4016 C CA . ASP B 1 207 ? 24.891 -3.408 -5.059 1 98.5 207 ASP B CA 1
ATOM 4017 C C . ASP B 1 207 ? 24.328 -3.662 -6.453 1 98.5 207 ASP B C 1
ATOM 4019 O O . ASP B 1 207 ? 24.891 -3.203 -7.449 1 98.5 207 ASP B O 1
ATOM 4023 N N . ALA B 1 208 ? 23.234 -4.371 -6.5 1 98.62 208 ALA B N 1
ATOM 4024 C CA . ALA B 1 208 ? 22.656 -4.789 -7.773 1 98.62 208 ALA B CA 1
ATOM 4025 C C . ALA B 1 208 ? 21.906 -3.637 -8.438 1 98.62 208 ALA B C 1
ATOM 4027 O O . ALA B 1 208 ? 21.781 -3.598 -9.664 1 98.62 208 ALA B O 1
ATOM 4028 N N . ALA B 1 209 ? 21.359 -2.744 -7.625 1 98.31 209 ALA B N 1
ATOM 4029 C CA . ALA B 1 209 ? 20.625 -1.573 -8.086 1 98.31 209 ALA B CA 1
ATOM 4030 C C . ALA B 1 209 ? 21.047 -0.321 -7.324 1 98.31 209 ALA B C 1
ATOM 4032 O O . ALA B 1 209 ? 20.266 0.257 -6.574 1 98.31 209 ALA B O 1
ATOM 4033 N N . PRO B 1 210 ? 22.219 0.161 -7.613 1 97.81 210 PRO B N 1
ATOM 4034 C CA . PRO B 1 210 ? 22.781 1.254 -6.824 1 97.81 210 PRO B CA 1
ATOM 4035 C C . PRO B 1 210 ? 21.984 2.545 -6.93 1 97.81 210 PRO B C 1
ATOM 4037 O O . PRO B 1 210 ? 22.016 3.377 -6.02 1 97.81 210 PRO B O 1
ATOM 4040 N N . ASP B 1 211 ? 21.219 2.732 -8.023 1 97.31 211 ASP B N 1
ATOM 4041 C CA . ASP B 1 211 ? 20.453 3.965 -8.211 1 97.31 211 ASP B CA 1
ATOM 4042 C C . ASP B 1 211 ? 19.016 3.805 -7.734 1 97.31 211 ASP B C 1
ATOM 4044 O O . ASP B 1 211 ? 18.188 4.691 -7.941 1 97.31 211 ASP B O 1
ATOM 4048 N N . GLY B 1 212 ? 18.672 2.664 -7.199 1 98.56 212 GLY B N 1
ATOM 4049 C CA . GLY B 1 212 ? 17.328 2.414 -6.695 1 98.56 212 GLY B CA 1
ATOM 4050 C C . GLY B 1 212 ? 16.453 1.677 -7.684 1 98.56 212 GLY B C 1
ATOM 4051 O O . GLY B 1 212 ? 16.922 1.229 -8.734 1 98.56 212 GLY B O 1
ATOM 4052 N N . ILE B 1 213 ? 15.234 1.474 -7.258 1 98.94 213 ILE B N 1
ATOM 4053 C CA . ILE B 1 213 ? 14.242 0.785 -8.086 1 98.94 213 ILE B CA 1
ATOM 4054 C C . ILE B 1 213 ? 12.938 1.578 -8.094 1 98.94 213 ILE B C 1
ATOM 4056 O O . ILE B 1 213 ? 12.75 2.492 -7.289 1 98.94 213 ILE B O 1
ATOM 4060 N N . ASP B 1 214 ? 12.047 1.211 -9.008 1 98.88 214 ASP B N 1
ATOM 4061 C CA . ASP B 1 214 ? 10.742 1.856 -9.133 1 98.88 214 ASP B CA 1
ATOM 4062 C C . ASP B 1 214 ? 9.617 0.898 -8.75 1 98.88 214 ASP B C 1
ATOM 4064 O O . ASP B 1 214 ? 8.555 1.33 -8.297 1 98.88 214 ASP B O 1
ATOM 4068 N N . VAL B 1 215 ? 9.836 -0.362 -9 1 98.94 215 VAL B N 1
ATOM 4069 C CA . VAL B 1 215 ? 8.82 -1.388 -8.789 1 98.94 215 VAL B CA 1
ATOM 4070 C C . VAL B 1 215 ? 9.43 -2.562 -8.023 1 98.94 215 VAL B C 1
ATOM 4072 O O . VAL B 1 215 ? 10.547 -2.986 -8.312 1 98.94 215 VAL B O 1
ATOM 4075 N N . TYR B 1 216 ? 8.781 -3.039 -7.07 1 98.88 216 TYR B N 1
ATOM 4076 C CA . TYR B 1 216 ? 9.125 -4.285 -6.395 1 98.88 216 TYR B CA 1
ATOM 4077 C C . TYR B 1 216 ? 8 -5.305 -6.527 1 98.88 216 TYR B C 1
ATOM 4079 O O . TYR B 1 216 ? 6.859 -5.035 -6.141 1 98.88 216 TYR B O 1
ATOM 4087 N N . PHE B 1 217 ? 8.25 -6.383 -7.152 1 98.75 217 PHE B N 1
ATOM 4088 C CA . PHE B 1 217 ? 7.352 -7.531 -7.164 1 98.75 217 PHE B CA 1
ATOM 4089 C C . PHE B 1 217 ? 7.711 -8.508 -6.055 1 98.75 217 PHE B C 1
ATOM 4091 O O . PHE B 1 217 ? 8.711 -9.227 -6.152 1 98.75 217 PHE B O 1
ATOM 4098 N N . ASP B 1 218 ? 6.883 -8.586 -5.098 1 96.75 218 ASP B N 1
ATOM 4099 C CA . ASP B 1 218 ? 7.25 -9.25 -3.848 1 96.75 218 ASP B CA 1
ATOM 4100 C C . ASP B 1 218 ? 6.609 -10.633 -3.75 1 96.75 218 ASP B C 1
ATOM 4102 O O . ASP B 1 218 ? 5.387 -10.75 -3.645 1 96.75 218 ASP B O 1
ATOM 4106 N N . ASN B 1 219 ? 7.418 -11.609 -3.715 1 92.94 219 ASN B N 1
ATOM 4107 C CA . ASN B 1 219 ? 6.965 -12.984 -3.535 1 92.94 219 ASN B CA 1
ATOM 4108 C C . ASN B 1 219 ? 7.348 -13.523 -2.16 1 92.94 219 ASN B C 1
ATOM 4110 O O . ASN B 1 219 ? 7.055 -14.68 -1.839 1 92.94 219 ASN B O 1
ATOM 4114 N N . VAL B 1 220 ? 8.039 -12.695 -1.348 1 88.31 220 VAL B N 1
ATOM 4115 C CA . VAL B 1 220 ? 8.672 -13.258 -0.16 1 88.31 220 VAL B CA 1
ATOM 4116 C C . VAL B 1 220 ? 8.25 -12.469 1.076 1 88.31 220 VAL B C 1
ATOM 4118 O O . VAL B 1 220 ? 7.82 -13.047 2.074 1 88.31 220 VAL B O 1
ATOM 4121 N N . GLY B 1 221 ? 8.32 -11.172 1.06 1 89.56 221 GLY B N 1
ATOM 4122 C CA . GLY B 1 221 ? 8.062 -10.328 2.215 1 89.56 221 GLY B CA 1
ATOM 4123 C C . GLY B 1 221 ? 9.266 -10.188 3.131 1 89.56 221 GLY B C 1
ATOM 4124 O O . GLY B 1 221 ? 10.414 -10.234 2.674 1 89.56 221 GLY B O 1
ATOM 4125 N N . GLY B 1 222 ? 9.016 -9.766 4.422 1 89 222 GLY B N 1
ATOM 4126 C CA . GLY B 1 222 ? 10.039 -9.703 5.449 1 89 222 GLY B CA 1
ATOM 4127 C C . GLY B 1 222 ? 11.203 -8.797 5.082 1 89 222 GLY B C 1
ATOM 4128 O O . GLY B 1 222 ? 11 -7.645 4.703 1 89 222 GLY B O 1
ATOM 4129 N N . ASP B 1 223 ? 12.391 -9.406 5.129 1 90.94 223 ASP B N 1
ATOM 4130 C CA . ASP B 1 223 ? 13.617 -8.656 4.879 1 90.94 223 ASP B CA 1
ATOM 4131 C C . ASP B 1 223 ? 13.664 -8.148 3.439 1 90.94 223 ASP B C 1
ATOM 4133 O O . ASP B 1 223 ? 14.219 -7.082 3.17 1 90.94 223 ASP B O 1
ATOM 4137 N N . HIS B 1 224 ? 13.078 -8.938 2.578 1 94.62 224 HIS B N 1
ATOM 4138 C CA . HIS B 1 224 ? 13.047 -8.5 1.188 1 94.62 224 HIS B CA 1
ATOM 4139 C C . HIS B 1 224 ? 12.203 -7.238 1.026 1 94.62 224 HIS B C 1
ATOM 4141 O O . HIS B 1 224 ? 12.602 -6.301 0.331 1 94.62 224 HIS B O 1
ATOM 4147 N N . LEU B 1 225 ? 11.062 -7.281 1.702 1 94.75 225 LEU B N 1
ATOM 4148 C CA . LEU B 1 225 ? 10.211 -6.098 1.638 1 94.75 225 LEU B CA 1
ATOM 4149 C C . LEU B 1 225 ? 10.898 -4.895 2.264 1 94.75 225 LEU B C 1
ATOM 4151 O O . LEU B 1 225 ? 10.852 -3.791 1.715 1 94.75 225 LEU B O 1
ATOM 4155 N N . ALA B 1 226 ? 11.531 -5.094 3.391 1 94.12 226 ALA B N 1
ATOM 4156 C CA . ALA B 1 226 ? 12.266 -4.016 4.047 1 94.12 226 ALA B CA 1
ATOM 4157 C C . ALA B 1 226 ? 13.336 -3.441 3.129 1 94.12 226 ALA B C 1
ATOM 4159 O O . ALA B 1 226 ? 13.469 -2.221 2.996 1 94.12 226 ALA B O 1
ATOM 4160 N N . ALA B 1 227 ? 14.102 -4.328 2.518 1 96.62 227 ALA B N 1
ATOM 4161 C CA . ALA B 1 227 ? 15.164 -3.906 1.608 1 96.62 227 ALA B CA 1
ATOM 4162 C C . ALA B 1 227 ? 14.602 -3.131 0.424 1 96.62 227 ALA B C 1
ATOM 4164 O O . ALA B 1 227 ? 15.156 -2.105 0.021 1 96.62 227 ALA B O 1
ATOM 4165 N N . ALA B 1 228 ? 13.508 -3.627 -0.102 1 98.25 228 ALA B N 1
ATOM 4166 C CA . ALA B 1 228 ? 12.883 -2.973 -1.248 1 98.25 228 ALA B CA 1
ATOM 4167 C C . ALA B 1 228 ? 12.391 -1.577 -0.878 1 98.25 228 ALA B C 1
ATOM 4169 O O . ALA B 1 228 ? 12.609 -0.616 -1.619 1 98.25 228 ALA B O 1
ATOM 4170 N N . ILE B 1 229 ? 11.703 -1.468 0.233 1 97.38 229 ILE B N 1
ATOM 4171 C CA . ILE B 1 229 ? 11.211 -0.173 0.687 1 97.38 229 ILE B CA 1
ATOM 4172 C C . ILE B 1 229 ? 12.367 0.816 0.79 1 97.38 229 ILE B C 1
ATOM 4174 O O . ILE B 1 229 ? 12.234 1.98 0.408 1 97.38 229 ILE B O 1
ATOM 4178 N N . GLY B 1 230 ? 13.477 0.377 1.287 1 97.31 230 GLY B N 1
ATOM 4179 C CA . GLY B 1 230 ? 14.656 1.219 1.375 1 97.31 230 GLY B CA 1
ATOM 4180 C C . GLY B 1 230 ? 15.188 1.651 0.02 1 97.31 230 GLY B C 1
ATOM 4181 O O . GLY B 1 230 ? 15.656 2.779 -0.136 1 97.31 230 GLY B O 1
ATOM 4182 N N . ALA B 1 231 ? 15.055 0.801 -0.944 1 98.69 231 ALA B N 1
ATOM 4183 C CA . ALA B 1 231 ? 15.68 1.022 -2.248 1 98.69 231 ALA B CA 1
ATOM 4184 C C . ALA B 1 231 ? 14.719 1.739 -3.195 1 98.69 231 ALA B C 1
ATOM 4186 O O . ALA B 1 231 ? 15.141 2.273 -4.227 1 98.69 231 ALA B O 1
ATOM 4187 N N . LEU B 1 232 ? 13.422 1.737 -2.926 1 98.88 232 LEU B N 1
ATOM 4188 C CA . LEU B 1 232 ? 12.43 2.328 -3.812 1 98.88 232 LEU B CA 1
ATOM 4189 C C . LEU B 1 232 ? 12.609 3.838 -3.908 1 98.88 232 LEU B C 1
ATOM 4191 O O . LEU B 1 232 ? 12.828 4.508 -2.895 1 98.88 232 LEU B O 1
ATOM 4195 N N . ARG B 1 233 ? 12.586 4.371 -5.125 1 98.62 233 ARG B N 1
ATOM 4196 C CA . ARG B 1 233 ? 12.492 5.809 -5.344 1 98.62 233 ARG B CA 1
ATOM 4197 C C . ARG B 1 233 ? 11.125 6.34 -4.953 1 98.62 233 ARG B C 1
ATOM 4199 O O . ARG B 1 233 ? 10.203 5.566 -4.691 1 98.62 233 ARG B O 1
ATOM 4206 N N . ASP B 1 234 ? 11.031 7.664 -4.867 1 98.06 234 ASP B N 1
ATOM 4207 C CA . ASP B 1 234 ? 9.742 8.281 -4.574 1 98.06 234 ASP B CA 1
ATOM 4208 C C . ASP B 1 234 ? 8.664 7.781 -5.535 1 98.06 234 ASP B C 1
ATOM 4210 O O . ASP B 1 234 ? 8.914 7.637 -6.734 1 98.06 234 ASP B O 1
ATOM 4214 N N . HIS B 1 235 ? 7.508 7.465 -5.008 1 98.31 235 HIS B N 1
ATOM 4215 C CA . HIS B 1 235 ? 6.332 7.004 -5.738 1 98.31 235 HIS B CA 1
ATOM 4216 C C . HIS B 1 235 ? 6.52 5.574 -6.234 1 98.31 235 HIS B C 1
ATOM 4218 O O . HIS B 1 235 ? 5.859 5.152 -7.184 1 98.31 235 HIS B O 1
ATOM 4224 N N . GLY B 1 236 ? 7.539 4.871 -5.645 1 98.75 236 GLY B N 1
ATOM 4225 C CA . GLY B 1 236 ? 7.711 3.463 -5.965 1 98.75 236 GLY B CA 1
ATOM 4226 C C . GLY B 1 236 ? 6.477 2.631 -5.668 1 98.75 236 GLY B C 1
ATOM 4227 O O . GLY B 1 236 ? 5.637 3.023 -4.855 1 98.75 236 GLY B O 1
ATOM 4228 N N . ARG B 1 237 ? 6.359 1.456 -6.328 1 98.81 237 ARG B N 1
ATOM 4229 C CA . ARG B 1 237 ? 5.191 0.59 -6.215 1 98.81 237 ARG B CA 1
ATOM 4230 C C . ARG B 1 237 ? 5.602 -0.845 -5.898 1 98.81 237 ARG B C 1
ATOM 4232 O O . ARG B 1 237 ? 6.57 -1.357 -6.465 1 98.81 237 ARG B O 1
ATOM 4239 N N . VAL B 1 238 ? 4.844 -1.396 -5.008 1 98.62 238 VAL B N 1
ATOM 4240 C CA . VAL B 1 238 ? 5.031 -2.799 -4.66 1 98.62 238 VAL B CA 1
ATOM 4241 C C . VAL B 1 238 ? 3.799 -3.604 -5.062 1 98.62 238 VAL B C 1
ATOM 4243 O O . VAL B 1 238 ? 2.684 -3.303 -4.625 1 98.62 238 VAL B O 1
ATOM 4246 N N . ALA B 1 239 ? 3.949 -4.539 -5.93 1 98.69 239 ALA B N 1
ATOM 4247 C CA . ALA B 1 239 ? 2.955 -5.59 -6.133 1 98.69 239 ALA B CA 1
ATOM 4248 C C . ALA B 1 239 ? 3.236 -6.789 -5.234 1 98.69 239 ALA B C 1
ATOM 4250 O O . ALA B 1 239 ? 4.18 -7.547 -5.477 1 98.69 239 ALA B O 1
ATOM 4251 N N . TRP B 1 240 ? 2.438 -6.902 -4.227 1 96.56 240 TRP B N 1
ATOM 4252 C CA . TRP B 1 240 ? 2.67 -7.953 -3.242 1 96.56 240 TRP B CA 1
ATOM 4253 C C . TRP B 1 240 ? 1.842 -9.195 -3.562 1 96.56 240 TRP B C 1
ATOM 4255 O O . TRP B 1 240 ? 0.615 -9.18 -3.439 1 96.56 240 TRP B O 1
ATOM 4265 N N . CYS B 1 241 ? 2.434 -10.203 -3.926 1 91.5 241 CYS B N 1
ATOM 4266 C CA . CYS B 1 241 ? 1.818 -11.414 -4.453 1 91.5 241 CYS B CA 1
ATOM 4267 C C . CYS B 1 241 ? 1.777 -12.516 -3.396 1 91.5 241 CYS B C 1
ATOM 4269 O O . CYS B 1 241 ? 0.771 -13.211 -3.258 1 91.5 241 CYS B O 1
ATOM 4271 N N . GLY B 1 242 ? 2.783 -12.695 -2.822 1 78.12 242 GLY B N 1
ATOM 4272 C CA . GLY B 1 242 ? 2.812 -13.812 -1.894 1 78.12 242 GLY B CA 1
ATOM 4273 C C . GLY B 1 242 ? 3.936 -13.719 -0.88 1 78.12 242 GLY B C 1
ATOM 4274 O O . GLY B 1 242 ? 4.691 -12.75 -0.872 1 78.12 242 GLY B O 1
ATOM 4275 N N . ALA B 1 243 ? 3.797 -14.5 0.158 1 62.81 243 ALA B N 1
ATOM 4276 C CA . ALA B 1 243 ? 4.852 -14.586 1.164 1 62.81 243 ALA B CA 1
ATOM 4277 C C . ALA B 1 243 ? 5.293 -16.031 1.367 1 62.81 243 ALA B C 1
ATOM 4279 O O . ALA B 1 243 ? 4.859 -16.703 2.312 1 62.81 243 ALA B O 1
ATOM 4280 N N . VAL B 1 244 ? 5.891 -16.531 0.324 1 56.22 244 VAL B N 1
ATOM 4281 C CA . VAL B 1 244 ? 6.375 -17.906 0.38 1 56.22 244 VAL B CA 1
ATOM 4282 C C . VAL B 1 244 ? 7.047 -18.156 1.727 1 56.22 244 VAL B C 1
ATOM 4284 O O . VAL B 1 244 ? 6.941 -19.25 2.283 1 56.22 244 VAL B O 1
ATOM 4287 N N . ALA B 1 245 ? 7.699 -17.094 2.242 1 51.03 245 ALA B N 1
ATOM 4288 C CA . ALA B 1 245 ? 8.406 -17.219 3.518 1 51.03 245 ALA B CA 1
ATOM 4289 C C . ALA B 1 245 ? 7.426 -17.516 4.652 1 51.03 245 ALA B C 1
ATOM 4291 O O . ALA B 1 245 ? 7.82 -18.047 5.691 1 51.03 245 ALA B O 1
ATOM 4292 N N . GLN B 1 246 ? 6.148 -17.219 4.336 1 53.53 246 GLN B N 1
ATOM 4293 C CA . GLN B 1 246 ? 5.184 -17.297 5.426 1 53.53 246 GLN B CA 1
ATOM 4294 C C . GLN B 1 246 ? 4.492 -18.656 5.445 1 53.53 246 GLN B C 1
ATOM 4296 O O . GLN B 1 246 ? 3.859 -19.031 6.438 1 53.53 246 GLN B O 1
ATOM 4301 N N . TYR B 1 247 ? 4.66 -19.438 4.359 1 52.78 247 TYR B N 1
ATOM 4302 C CA . TYR B 1 247 ? 3.834 -20.625 4.223 1 52.78 247 TYR B CA 1
ATOM 4303 C C . TYR B 1 247 ? 4.203 -21.672 5.273 1 52.78 247 TYR B C 1
ATOM 4305 O O . TYR B 1 247 ? 3.354 -22.453 5.715 1 52.78 247 TYR B O 1
ATOM 4313 N N . ASN B 1 248 ? 5.488 -21.578 5.648 1 52.28 248 ASN B N 1
ATOM 4314 C CA . ASN B 1 248 ? 5.898 -22.594 6.625 1 52.28 248 ASN B CA 1
ATOM 4315 C C . ASN B 1 248 ? 5.863 -22.031 8.047 1 52.28 248 ASN B C 1
ATOM 4317 O O . ASN B 1 248 ? 6.199 -22.75 9 1 52.28 248 ASN B O 1
ATOM 4321 N N . THR B 1 249 ? 5.598 -20.734 8.102 1 51.75 249 THR B N 1
ATOM 4322 C CA . THR B 1 249 ? 5.754 -20.156 9.422 1 51.75 249 THR B CA 1
ATOM 4323 C C . THR B 1 249 ? 4.422 -19.625 9.945 1 51.75 249 THR B C 1
ATOM 4325 O O . THR B 1 249 ? 4.379 -18.625 10.648 1 51.75 249 THR B O 1
ATOM 4328 N N . ARG B 1 250 ? 3.295 -20.375 9.695 1 50.72 250 ARG B N 1
ATOM 4329 C CA . ARG B 1 250 ? 1.988 -19.906 10.141 1 50.72 250 ARG B CA 1
ATOM 4330 C C . ARG B 1 250 ? 2.072 -19.312 11.539 1 50.72 250 ARG B C 1
ATOM 4332 O O . ARG B 1 250 ? 1.38 -18.344 11.852 1 50.72 250 ARG B O 1
ATOM 4339 N N . ASN B 1 251 ? 2.912 -19.859 12.367 1 49.06 251 ASN B N 1
ATOM 4340 C CA . ASN B 1 251 ? 2.938 -19.469 13.773 1 49.06 251 ASN B CA 1
ATOM 4341 C C . ASN B 1 251 ? 3.959 -18.375 14.031 1 49.06 251 ASN B C 1
ATOM 4343 O O . ASN B 1 251 ? 4.113 -17.922 15.164 1 49.06 251 ASN B O 1
ATOM 4347 N N . SER B 1 252 ? 4.695 -18.031 13 1 54.56 252 SER B N 1
ATOM 4348 C CA . SER B 1 252 ? 5.652 -16.938 13.141 1 54.56 252 SER B CA 1
ATOM 4349 C C . SER B 1 252 ? 5.539 -15.945 11.984 1 54.56 252 SER B C 1
ATOM 4351 O O . SER B 1 252 ? 6.211 -16.109 10.961 1 54.56 252 SER B O 1
ATOM 4353 N N . PRO B 1 253 ? 4.527 -15.18 12.117 1 57 253 PRO B N 1
ATOM 4354 C CA . PRO B 1 253 ? 4.402 -14.227 11.008 1 57 253 PRO B CA 1
ATOM 4355 C C . PRO B 1 253 ? 5.734 -13.586 10.633 1 57 253 PRO B C 1
ATOM 4357 O O . PRO B 1 253 ? 6.609 -13.422 11.484 1 57 253 PRO B O 1
ATOM 4360 N N . PRO B 1 254 ? 5.957 -13.523 9.289 1 60.84 254 PRO B N 1
ATOM 4361 C CA . PRO B 1 254 ? 7.188 -12.844 8.883 1 60.84 254 PRO B CA 1
ATOM 4362 C C . PRO B 1 254 ? 7.406 -11.531 9.633 1 60.84 254 PRO B C 1
ATOM 4364 O O . PRO B 1 254 ? 6.441 -10.891 10.062 1 60.84 254 PRO B O 1
ATOM 4367 N N . ALA B 1 255 ? 8.695 -11.312 9.781 1 69 255 ALA B N 1
ATOM 4368 C CA . ALA B 1 255 ? 9.055 -10.055 10.43 1 69 255 ALA B CA 1
ATOM 4369 C C . ALA B 1 255 ? 8.547 -8.859 9.633 1 69 255 ALA B C 1
ATOM 4371 O O . ALA B 1 255 ? 8.625 -8.844 8.398 1 69 255 ALA B O 1
ATOM 4372 N N . ALA B 1 256 ? 7.852 -8.023 10.203 1 75.62 256 ALA B N 1
ATOM 4373 C CA . ALA B 1 256 ? 7.422 -6.773 9.578 1 75.62 256 ALA B CA 1
ATOM 4374 C C . ALA B 1 256 ? 8.617 -5.883 9.25 1 75.62 256 ALA B C 1
ATOM 4376 O O . ALA B 1 256 ? 9.617 -5.887 9.969 1 75.62 256 ALA B O 1
ATOM 4377 N N . PRO B 1 257 ? 8.492 -5.195 8.156 1 85.88 257 PRO B N 1
ATOM 4378 C CA . PRO B 1 257 ? 9.586 -4.281 7.812 1 85.88 257 PRO B CA 1
ATOM 4379 C C . PRO B 1 257 ? 9.758 -3.166 8.836 1 85.88 257 PRO B C 1
ATOM 4381 O O . PRO B 1 257 ? 8.797 -2.465 9.164 1 85.88 257 PRO B O 1
ATOM 4384 N N . TYR B 1 258 ? 10.961 -2.957 9.289 1 83.19 258 TYR B N 1
ATOM 4385 C CA . TYR B 1 258 ? 11.266 -1.953 10.297 1 83.19 258 TYR B CA 1
ATOM 4386 C C . TYR B 1 258 ? 11.109 -0.545 9.734 1 83.19 258 TYR B C 1
ATOM 4388 O O . TYR B 1 258 ? 10.945 0.417 10.484 1 83.19 258 TYR B O 1
ATOM 4396 N N . ASN B 1 259 ? 11.117 -0.46 8.438 1 89.62 259 ASN B N 1
ATOM 4397 C CA . ASN B 1 259 ? 11.109 0.85 7.797 1 89.62 259 ASN B CA 1
ATOM 4398 C C . ASN B 1 259 ? 9.797 1.109 7.062 1 89.62 259 ASN B C 1
ATOM 4400 O O . ASN B 1 259 ? 9.766 1.857 6.086 1 89.62 259 ASN B O 1
ATOM 4404 N N . LEU B 1 260 ? 8.766 0.477 7.535 1 90.56 260 LEU B N 1
ATOM 4405 C CA . LEU B 1 260 ? 7.469 0.558 6.875 1 90.56 260 LEU B CA 1
ATOM 4406 C C . LEU B 1 260 ? 7.023 2.01 6.734 1 90.56 260 LEU B C 1
ATOM 4408 O O . LEU B 1 260 ? 6.398 2.375 5.738 1 90.56 260 LEU B O 1
ATOM 4412 N N . PHE B 1 261 ? 7.438 2.881 7.598 1 87.81 261 PHE B N 1
ATOM 4413 C CA . PHE B 1 261 ? 6.949 4.254 7.586 1 87.81 261 PHE B CA 1
ATOM 4414 C C . PHE B 1 261 ? 7.559 5.035 6.422 1 87.81 261 PHE B C 1
ATOM 4416 O O . PHE B 1 261 ? 7.07 6.109 6.07 1 87.81 261 PHE B O 1
ATOM 4423 N N . ASP B 1 262 ? 8.602 4.527 5.801 1 92 262 ASP B N 1
ATOM 4424 C CA . ASP B 1 262 ? 9.148 5.156 4.602 1 92 262 ASP B CA 1
ATOM 4425 C C . ASP B 1 262 ? 8.109 5.203 3.484 1 92 262 ASP B C 1
ATOM 4427 O O . ASP B 1 262 ? 8.258 5.949 2.516 1 92 262 ASP B O 1
ATOM 4431 N N . VAL B 1 263 ? 7.051 4.406 3.635 1 95.12 263 VAL B N 1
ATOM 4432 C CA . VAL B 1 263 ? 5.949 4.418 2.682 1 95.12 263 VAL B CA 1
ATOM 4433 C C . VAL B 1 263 ? 5.355 5.82 2.592 1 95.12 263 VAL B C 1
ATOM 4435 O O . VAL B 1 263 ? 5 6.285 1.505 1 95.12 263 VAL B O 1
ATOM 4438 N N . VAL B 1 264 ? 5.309 6.52 3.693 1 92.94 264 VAL B N 1
ATOM 4439 C CA . VAL B 1 264 ? 4.738 7.863 3.715 1 92.94 264 VAL B CA 1
ATOM 4440 C C . VAL B 1 264 ? 5.727 8.852 3.102 1 92.94 264 VAL B C 1
ATOM 4442 O O . VAL B 1 264 ? 5.387 9.578 2.162 1 92.94 264 VAL B O 1
ATOM 4445 N N . GLY B 1 265 ? 6.977 8.875 3.59 1 91.31 265 GLY B N 1
ATOM 4446 C CA . GLY B 1 265 ? 7.973 9.836 3.158 1 91.31 265 GLY B CA 1
ATOM 4447 C C . GLY B 1 265 ? 8.273 9.766 1.673 1 91.31 265 GLY B C 1
ATOM 4448 O O . GLY B 1 265 ? 8.523 10.789 1.033 1 91.31 265 GLY B O 1
ATOM 4449 N N . LYS B 1 266 ? 8.172 8.555 1.124 1 96.19 266 LYS B N 1
ATOM 4450 C CA . LYS B 1 266 ? 8.5 8.344 -0.282 1 96.19 266 LYS B CA 1
ATOM 4451 C C . LYS B 1 266 ? 7.238 8.258 -1.137 1 96.19 266 LYS B C 1
ATOM 4453 O O . LYS B 1 266 ? 7.316 8.047 -2.348 1 96.19 266 LYS B O 1
ATOM 4458 N N . SER B 1 267 ? 6.125 8.398 -0.49 1 97.69 267 SER B N 1
ATOM 4459 C CA . SER B 1 267 ? 4.852 8.281 -1.189 1 97.69 267 SER B CA 1
ATOM 4460 C C . SER B 1 267 ? 4.781 6.977 -1.984 1 97.69 267 SER B C 1
ATOM 4462 O O . SER B 1 267 ? 4.43 6.984 -3.166 1 97.69 267 SER B O 1
ATOM 4464 N N . LEU B 1 268 ? 5.066 5.844 -1.301 1 98.5 268 LEU B N 1
ATOM 4465 C CA . LEU B 1 268 ? 5.031 4.527 -1.931 1 98.5 268 LEU B CA 1
ATOM 4466 C C . LEU B 1 268 ? 3.609 3.973 -1.945 1 98.5 268 LEU B C 1
ATOM 4468 O O . LEU B 1 268 ? 2.76 4.406 -1.165 1 98.5 268 LEU B O 1
ATOM 4472 N N . ARG B 1 269 ? 3.393 3.033 -2.838 1 98.69 269 ARG B N 1
ATOM 4473 C CA . ARG B 1 269 ? 2.17 2.234 -2.844 1 98.69 269 ARG B CA 1
ATOM 4474 C C . ARG B 1 269 ? 2.486 0.749 -2.701 1 98.69 269 ARG B C 1
ATOM 4476 O O . ARG B 1 269 ? 3.285 0.204 -3.467 1 98.69 269 ARG B O 1
ATOM 4483 N N . ILE B 1 270 ? 1.942 0.15 -1.709 1 98.25 270 ILE B N 1
ATOM 4484 C CA . ILE B 1 270 ? 1.993 -1.295 -1.513 1 98.25 270 ILE B CA 1
ATOM 4485 C C . ILE B 1 270 ? 0.608 -1.896 -1.742 1 98.25 270 ILE B C 1
ATOM 4487 O O . ILE B 1 270 ? -0.36 -1.51 -1.083 1 98.25 270 ILE B O 1
ATOM 4491 N N . GLU B 1 271 ? 0.519 -2.785 -2.652 1 98.56 271 GLU B N 1
ATOM 4492 C CA . GLU B 1 271 ? -0.782 -3.361 -2.98 1 98.56 271 GLU B CA 1
ATOM 4493 C C . GLU B 1 271 ? -0.691 -4.879 -3.135 1 98.56 271 GLU B C 1
ATOM 4495 O O . GLU B 1 271 ? 0.146 -5.379 -3.885 1 98.56 271 GLU B O 1
ATOM 4500 N N . GLY B 1 272 ? -1.497 -5.551 -2.303 1 97.44 272 GLY B N 1
ATOM 4501 C CA . GLY B 1 272 ? -1.644 -6.988 -2.475 1 97.44 272 GLY B CA 1
ATOM 4502 C C . GLY B 1 272 ? -2.689 -7.363 -3.508 1 97.44 272 GLY B C 1
ATOM 4503 O O . GLY B 1 272 ? -3.557 -6.555 -3.842 1 97.44 272 GLY B O 1
ATOM 4504 N N . PHE B 1 273 ? -2.551 -8.633 -4.023 1 96.75 273 PHE B N 1
ATOM 4505 C CA . PHE B 1 273 ? -3.559 -9.047 -4.992 1 96.75 273 PHE B CA 1
ATOM 4506 C C . PHE B 1 273 ? -3.646 -10.57 -5.059 1 96.75 273 PHE B C 1
ATOM 4508 O O . PHE B 1 273 ? -2.699 -11.266 -4.691 1 96.75 273 PHE B O 1
ATOM 4515 N N . LEU B 1 274 ? -4.742 -11.031 -5.465 1 93.81 274 LEU B N 1
ATOM 4516 C CA . LEU B 1 274 ? -5.016 -12.414 -5.82 1 93.81 274 LEU B CA 1
ATOM 4517 C C . LEU B 1 274 ? -5.422 -12.531 -7.285 1 93.81 274 LEU B C 1
ATOM 4519 O O . LEU B 1 274 ? -6.359 -11.859 -7.73 1 93.81 274 LEU B O 1
ATOM 4523 N N . VAL B 1 275 ? -4.781 -13.367 -7.965 1 93.62 275 VAL B N 1
ATOM 4524 C CA . VAL B 1 275 ? -4.969 -13.453 -9.414 1 93.62 275 VAL B CA 1
ATOM 4525 C C . VAL B 1 275 ? -6.414 -13.836 -9.719 1 93.62 275 VAL B C 1
ATOM 4527 O O . VAL B 1 275 ? -6.961 -13.438 -10.75 1 93.62 275 VAL B O 1
ATOM 4530 N N . ARG B 1 276 ? -7.039 -14.539 -8.836 1 91 276 ARG B N 1
ATOM 4531 C CA . ARG B 1 276 ? -8.414 -14.961 -9.062 1 91 276 ARG B CA 1
ATOM 4532 C C . ARG B 1 276 ? -9.336 -13.75 -9.242 1 91 276 ARG B C 1
ATOM 4534 O O . ARG B 1 276 ? -10.398 -13.867 -9.852 1 91 276 ARG B O 1
ATOM 4541 N N . ASN B 1 277 ? -8.945 -12.617 -8.688 1 95 277 ASN B N 1
ATOM 4542 C CA . ASN B 1 277 ? -9.742 -11.398 -8.789 1 95 277 ASN B CA 1
ATOM 4543 C C . ASN B 1 277 ? -9.492 -10.664 -10.102 1 95 277 ASN B C 1
ATOM 4545 O O . ASN B 1 277 ? -10.086 -9.625 -10.359 1 95 277 ASN B O 1
ATOM 4549 N N . HIS B 1 278 ? -8.656 -11.234 -10.961 1 97.19 278 HIS B N 1
ATOM 4550 C CA . HIS B 1 278 ? -8.266 -10.562 -12.195 1 97.19 278 HIS B CA 1
ATOM 4551 C C . HIS B 1 278 ? -8.406 -11.492 -13.398 1 97.19 278 HIS B C 1
ATOM 4553 O O . HIS B 1 278 ? -7.594 -11.445 -14.328 1 97.19 278 HIS B O 1
ATOM 4559 N N . MET B 1 279 ? -9.344 -12.375 -13.359 1 94.44 279 MET B N 1
ATOM 4560 C CA . MET B 1 279 ? -9.539 -13.352 -14.422 1 94.44 279 MET B CA 1
ATOM 4561 C C . MET B 1 279 ? -9.961 -12.672 -15.719 1 94.44 279 MET B C 1
ATOM 4563 O O . MET B 1 279 ? -9.828 -13.242 -16.797 1 94.44 279 MET B O 1
ATOM 4567 N N . ASP B 1 280 ? -10.438 -11.453 -15.586 1 97.06 280 ASP B N 1
ATOM 4568 C CA . ASP B 1 280 ? -10.82 -10.672 -16.766 1 97.06 280 ASP B CA 1
ATOM 4569 C C . ASP B 1 280 ? -9.602 -10.328 -17.609 1 97.06 280 ASP B C 1
ATOM 4571 O O . ASP B 1 280 ? -9.734 -9.945 -18.781 1 97.06 280 ASP B O 1
ATOM 4575 N N . ALA B 1 281 ? -8.43 -10.586 -17.047 1 97.88 281 ALA B N 1
ATOM 4576 C CA . ALA B 1 281 ? -7.199 -10.266 -17.766 1 97.88 281 ALA B CA 1
ATOM 4577 C C . ALA B 1 281 ? -6.707 -11.469 -18.562 1 97.88 281 ALA B C 1
ATOM 4579 O O . ALA B 1 281 ? -5.758 -11.352 -19.344 1 97.88 281 ALA B O 1
ATOM 4580 N N . ARG B 1 282 ? -7.301 -12.586 -18.453 1 95.06 282 ARG B N 1
ATOM 4581 C CA . ARG B 1 282 ? -6.785 -13.836 -18.984 1 95.06 282 ARG B CA 1
ATOM 4582 C C . ARG B 1 282 ? -6.629 -13.758 -20.5 1 95.06 282 ARG B C 1
ATOM 4584 O O . ARG B 1 282 ? -5.582 -14.117 -21.047 1 95.06 282 ARG B O 1
ATOM 4591 N N . GLU B 1 283 ? -7.672 -13.305 -21.203 1 95.19 283 GLU B N 1
ATOM 4592 C CA . GLU B 1 283 ? -7.617 -13.25 -22.656 1 95.19 283 GLU B CA 1
ATOM 4593 C C . GLU B 1 283 ? -6.52 -12.305 -23.141 1 95.19 283 GLU B C 1
ATOM 4595 O O . GLU B 1 283 ? -5.758 -12.633 -24.047 1 95.19 283 GLU B O 1
ATOM 4600 N N . GLU B 1 284 ? -6.496 -11.117 -22.516 1 97.94 284 GLU B N 1
ATOM 4601 C CA . GLU B 1 284 ? -5.457 -10.148 -22.828 1 97.94 284 GLU B CA 1
ATOM 4602 C C . GLU B 1 284 ? -4.062 -10.727 -22.594 1 97.94 284 GLU B C 1
ATOM 4604 O O . GLU B 1 284 ? -3.164 -10.547 -23.422 1 97.94 284 GLU B O 1
ATOM 4609 N N . PHE B 1 285 ? -3.941 -11.406 -21.578 1 98.12 285 PHE B N 1
ATOM 4610 C CA . PHE B 1 285 ? -2.682 -12.039 -21.203 1 98.12 285 PHE B CA 1
ATOM 4611 C C . PHE B 1 285 ? -2.271 -13.086 -22.234 1 98.12 285 PHE B C 1
ATOM 4613 O O . PHE B 1 285 ? -1.136 -13.086 -22.703 1 98.12 285 PHE B O 1
ATOM 4620 N N . GLU B 1 286 ? -3.152 -13.961 -22.531 1 95 286 GLU B N 1
ATOM 4621 C CA . GLU B 1 286 ? -2.84 -15.016 -23.5 1 95 286 GLU B CA 1
ATOM 4622 C C . GLU B 1 286 ? -2.479 -14.438 -24.859 1 95 286 GLU B C 1
ATOM 4624 O O . GLU B 1 286 ? -1.513 -14.875 -25.484 1 95 286 GLU B O 1
ATOM 4629 N N . ARG B 1 287 ? -3.242 -13.43 -25.312 1 96.31 287 ARG B N 1
ATOM 4630 C CA . ARG B 1 287 ? -2.939 -12.773 -26.578 1 96.31 287 ARG B CA 1
ATOM 4631 C C . ARG B 1 287 ? -1.546 -12.156 -26.562 1 96.31 287 ARG B C 1
ATOM 4633 O O . ARG B 1 287 ? -0.838 -12.164 -27.562 1 96.31 287 ARG B O 1
ATOM 4640 N N . PHE B 1 288 ? -1.158 -11.695 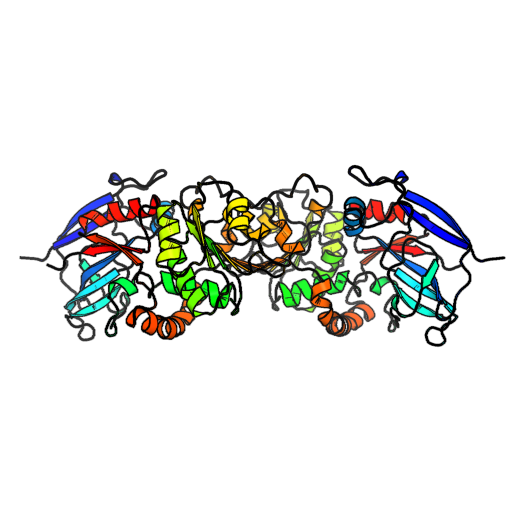-25.453 1 98 288 PHE B N 1
ATOM 4641 C CA . PHE B 1 288 ? 0.122 -11.023 -25.281 1 98 288 PHE B CA 1
ATOM 4642 C C . PHE B 1 288 ? 1.267 -12.023 -25.266 1 98 288 PHE B C 1
ATOM 4644 O O . PHE B 1 288 ? 2.27 -11.852 -25.953 1 98 288 PHE B O 1
ATOM 4651 N N . LEU B 1 289 ? 1.074 -13.164 -24.484 1 98.06 289 LEU B N 1
ATOM 4652 C CA . LEU B 1 289 ? 2.262 -13.93 -24.125 1 98.06 289 LEU B CA 1
ATOM 4653 C C . LEU B 1 289 ? 2.416 -15.156 -25.016 1 98.06 289 LEU B C 1
ATOM 4655 O O . LEU B 1 289 ? 3.529 -15.641 -25.234 1 98.06 289 LEU B O 1
ATOM 4659 N N . VAL B 1 290 ? 1.376 -15.703 -25.594 1 96.94 290 VAL B N 1
ATOM 4660 C CA . VAL B 1 290 ? 1.399 -16.953 -26.344 1 96.94 290 VAL B CA 1
ATOM 4661 C C . VAL B 1 290 ? 2.387 -16.859 -27.5 1 96.94 290 VAL B C 1
ATOM 4663 O O . VAL B 1 290 ? 3.223 -17.734 -27.703 1 96.94 290 VAL B O 1
ATOM 4666 N N . PRO B 1 291 ? 2.414 -15.703 -28.281 1 96.69 291 PRO B N 1
ATOM 4667 C CA . PRO B 1 291 ? 3.373 -15.625 -29.391 1 96.69 291 PRO B CA 1
ATOM 4668 C C . PRO B 1 291 ? 4.824 -15.648 -28.906 1 96.69 291 PRO B C 1
ATOM 4670 O O . PRO B 1 291 ? 5.695 -16.188 -29.594 1 96.69 291 PRO B O 1
ATOM 4673 N N . HIS B 1 292 ? 5.074 -15.086 -27.766 1 97.56 292 HIS B N 1
ATOM 4674 C CA . HIS B 1 292 ? 6.438 -15.031 -27.25 1 97.56 292 HIS B CA 1
ATOM 4675 C C . HIS B 1 292 ? 6.895 -16.406 -26.766 1 97.56 292 HIS B C 1
ATOM 4677 O O . HIS B 1 292 ? 8.078 -16.734 -26.859 1 97.56 292 HIS B O 1
ATOM 4683 N N . VAL B 1 293 ? 5.965 -17.156 -26.203 1 97.31 293 VAL B N 1
ATOM 4684 C CA . VAL B 1 293 ? 6.289 -18.516 -25.797 1 97.31 293 VAL B CA 1
ATOM 4685 C C . VAL B 1 293 ? 6.488 -19.391 -27.047 1 97.31 293 VAL B C 1
ATOM 4687 O O . VAL B 1 293 ? 7.449 -20.156 -27.125 1 97.31 293 VAL B O 1
ATOM 4690 N N . GLY B 1 294 ? 5.641 -19.188 -28.031 1 95.94 294 GLY B N 1
ATOM 4691 C CA . GLY B 1 294 ? 5.723 -19.953 -29.266 1 95.94 294 GLY B CA 1
ATOM 4692 C C . GLY B 1 294 ? 7.008 -19.719 -30.031 1 95.94 294 GLY B C 1
ATOM 4693 O O . GLY B 1 294 ? 7.555 -20.641 -30.641 1 95.94 294 GLY B O 1
ATOM 4694 N N . SER B 1 295 ? 7.551 -18.516 -30 1 95.5 295 SER B N 1
ATOM 4695 C CA . SER B 1 295 ? 8.766 -18.156 -30.734 1 95.5 295 SER B CA 1
ATOM 4696 C C . SER B 1 295 ? 10.016 -18.5 -29.922 1 95.5 295 SER B C 1
ATOM 4698 O O . SER B 1 295 ? 11.133 -18.422 -30.438 1 95.5 295 SER B O 1
ATOM 4700 N N . GLY B 1 296 ? 9.82 -18.797 -28.672 1 94.81 296 GLY B N 1
ATOM 4701 C CA . GLY B 1 296 ? 10.945 -19.109 -27.812 1 94.81 296 GLY B CA 1
ATOM 4702 C C . GLY B 1 296 ? 11.523 -17.891 -27.125 1 94.81 296 GLY B C 1
ATOM 4703 O O . GLY B 1 296 ? 12.484 -18 -26.344 1 94.81 296 GLY B O 1
ATOM 4704 N N . ARG B 1 297 ? 10.984 -16.75 -27.359 1 95.62 297 ARG B N 1
ATOM 4705 C CA . ARG B 1 297 ? 11.453 -15.523 -26.703 1 95.62 297 ARG B CA 1
ATOM 4706 C C . ARG B 1 297 ? 11.219 -15.586 -25.203 1 95.62 297 ARG B C 1
ATOM 4708 O O . ARG B 1 297 ? 12 -15.023 -24.422 1 95.62 297 ARG B O 1
ATOM 4715 N N . VAL B 1 298 ? 10.102 -16.219 -24.812 1 97.69 298 VAL B N 1
ATOM 4716 C CA . VAL B 1 298 ? 9.828 -16.5 -23.406 1 97.69 298 VAL B CA 1
ATOM 4717 C C . VAL B 1 298 ? 10.031 -17.984 -23.125 1 97.69 298 VAL B C 1
ATOM 4719 O O . VAL B 1 298 ? 9.469 -18.844 -23.812 1 97.69 298 VAL B O 1
ATOM 4722 N N . ALA B 1 299 ? 10.844 -18.172 -22.172 1 96.88 299 ALA B N 1
ATOM 4723 C CA . ALA B 1 299 ? 11.188 -19.547 -21.812 1 96.88 299 ALA B CA 1
ATOM 4724 C C . ALA B 1 299 ? 10.086 -20.203 -20.984 1 96.88 299 ALA B C 1
ATOM 4726 O O . ALA B 1 299 ? 9.469 -19.547 -20.141 1 96.88 299 ALA B O 1
ATOM 4727 N N . VAL B 1 300 ? 9.82 -21.391 -21.281 1 96.94 300 VAL B N 1
ATOM 4728 C CA . VAL B 1 300 ? 9.031 -22.266 -20.406 1 96.94 300 VAL B CA 1
ATOM 4729 C C . VAL B 1 300 ? 9.945 -22.938 -19.375 1 96.94 300 VAL B C 1
ATOM 4731 O O . VAL B 1 300 ? 10.555 -23.969 -19.672 1 96.94 300 VAL B O 1
ATOM 4734 N N . ASP B 1 301 ? 10.055 -22.312 -18.25 1 96.19 301 ASP B N 1
ATOM 4735 C CA . ASP B 1 301 ? 11.008 -22.719 -17.203 1 96.19 301 ASP B CA 1
ATOM 4736 C C . ASP B 1 301 ? 10.344 -23.625 -16.172 1 96.19 301 ASP B C 1
ATOM 4738 O O . ASP B 1 301 ? 9.609 -23.141 -15.305 1 96.19 301 ASP B O 1
ATOM 4742 N N . GLU B 1 302 ? 10.656 -24.906 -16.281 1 96.69 302 GLU B N 1
ATOM 4743 C CA . GLU B 1 302 ? 9.953 -25.906 -15.477 1 96.69 302 GLU B CA 1
ATOM 4744 C C . GLU B 1 302 ? 10.906 -26.969 -14.938 1 96.69 302 GLU B C 1
ATOM 4746 O O . GLU B 1 302 ? 11.961 -27.219 -15.531 1 96.69 302 GLU B O 1
ATOM 4751 N N . THR B 1 303 ? 10.641 -27.406 -13.797 1 96.19 303 THR B N 1
ATOM 4752 C CA . THR B 1 303 ? 11.156 -28.656 -13.266 1 96.19 303 THR B CA 1
ATOM 4753 C C . THR B 1 303 ? 10.109 -29.766 -13.352 1 96.19 303 THR B C 1
ATOM 4755 O O . THR B 1 303 ? 9.07 -29.688 -12.688 1 96.19 303 THR B O 1
ATOM 4758 N N . VAL B 1 304 ? 10.398 -30.797 -14.188 1 96.62 304 VAL B N 1
ATOM 4759 C CA . VAL B 1 304 ? 9.391 -31.812 -14.438 1 96.62 304 VAL B CA 1
ATOM 4760 C C . VAL B 1 304 ? 9.883 -33.156 -13.906 1 96.62 304 VAL B C 1
ATOM 4762 O O . VAL B 1 304 ? 10.953 -33.625 -14.297 1 96.62 304 VAL B O 1
ATOM 4765 N N . LEU B 1 305 ? 9.164 -33.719 -12.984 1 97 305 LEU B N 1
ATOM 4766 C CA . LEU B 1 305 ? 9.398 -35.094 -12.57 1 97 305 LEU B CA 1
ATOM 4767 C C . LEU B 1 305 ? 8.539 -36.062 -13.367 1 97 305 LEU B C 1
ATOM 4769 O O . LEU B 1 305 ? 7.367 -35.781 -13.641 1 97 305 LEU B O 1
ATOM 4773 N N . ASP B 1 306 ? 9.117 -37.219 -13.711 1 97.06 306 ASP B N 1
ATOM 4774 C CA . ASP B 1 306 ? 8.391 -38.219 -14.484 1 97.06 306 ASP B CA 1
ATOM 4775 C C . ASP B 1 306 ? 7.785 -39.281 -13.578 1 97.06 306 ASP B C 1
ATOM 4777 O O . ASP B 1 306 ? 8.469 -39.844 -12.711 1 97.06 306 ASP B O 1
ATOM 4781 N N . GLY B 1 307 ? 6.484 -39.531 -13.805 1 97.31 307 GLY B N 1
ATOM 4782 C CA . GLY B 1 307 ? 5.809 -40.594 -13.078 1 97.31 307 GLY B CA 1
ATOM 4783 C C . GLY B 1 307 ? 4.895 -40.062 -11.984 1 97.31 307 GLY B C 1
ATOM 4784 O O . GLY B 1 307 ? 5.328 -39.344 -11.102 1 97.31 307 GLY B O 1
ATOM 4785 N N . PHE B 1 308 ? 3.695 -40.531 -11.992 1 97.06 308 PHE B N 1
ATOM 4786 C CA . PHE B 1 308 ? 2.697 -40.125 -11.023 1 97.06 308 PHE B CA 1
ATOM 4787 C C . PHE B 1 308 ? 3.162 -40.406 -9.602 1 97.06 308 PHE B C 1
ATOM 4789 O O . PHE B 1 308 ? 2.834 -39.656 -8.672 1 97.06 308 PHE B O 1
ATOM 4796 N N . GLU B 1 309 ? 3.943 -41.5 -9.477 1 96 309 GLU B N 1
ATOM 4797 C CA . GLU B 1 309 ? 4.406 -41.906 -8.164 1 96 309 GLU B CA 1
ATOM 4798 C C . GLU B 1 309 ? 5.238 -40.844 -7.488 1 96 309 GLU B C 1
ATOM 4800 O O . GLU B 1 309 ? 5.477 -40.875 -6.277 1 96 309 GLU B O 1
ATOM 4805 N N . ASN B 1 310 ? 5.633 -39.844 -8.273 1 96.94 310 ASN B N 1
ATOM 4806 C CA . ASN B 1 310 ? 6.508 -38.812 -7.738 1 96.94 310 ASN B CA 1
ATOM 4807 C C . ASN B 1 310 ? 5.727 -37.562 -7.34 1 96.94 310 ASN B C 1
ATOM 4809 O O . ASN B 1 310 ? 6.316 -36.531 -6.988 1 96.94 310 ASN B O 1
ATOM 4813 N N . ILE B 1 311 ? 4.41 -37.594 -7.367 1 96.81 311 ILE B N 1
ATOM 4814 C CA . ILE B 1 311 ? 3.607 -36.375 -7.16 1 96.81 311 ILE B CA 1
ATOM 4815 C C . ILE B 1 311 ? 3.809 -35.875 -5.734 1 96.81 311 ILE B C 1
ATOM 4817 O O . ILE B 1 311 ? 3.92 -34.656 -5.516 1 96.81 311 ILE B O 1
ATOM 4821 N N . VAL B 1 312 ? 3.914 -36.719 -4.746 1 95.75 312 VAL B N 1
ATOM 4822 C CA . VAL B 1 312 ? 4.105 -36.312 -3.359 1 95.75 312 VAL B CA 1
ATOM 4823 C C . VAL B 1 312 ? 5.5 -35.719 -3.186 1 95.75 312 VAL B C 1
ATOM 4825 O O . VAL B 1 312 ? 5.652 -34.656 -2.576 1 95.75 312 VAL B O 1
ATOM 4828 N N . ASP B 1 313 ? 6.469 -36.406 -3.791 1 95.81 313 ASP B N 1
ATOM 4829 C CA . ASP B 1 313 ? 7.836 -35.906 -3.725 1 95.81 313 ASP B CA 1
ATOM 4830 C C . ASP B 1 313 ? 7.949 -34.531 -4.387 1 95.81 313 ASP B C 1
ATOM 4832 O O . ASP B 1 313 ? 8.664 -33.656 -3.893 1 95.81 313 ASP B O 1
ATOM 4836 N N . ALA B 1 314 ? 7.301 -34.406 -5.496 1 96 314 ALA B N 1
ATOM 4837 C CA . ALA B 1 314 ? 7.289 -33.125 -6.18 1 96 314 ALA B CA 1
ATOM 4838 C C . ALA B 1 314 ? 6.711 -32.031 -5.281 1 96 314 ALA B C 1
ATOM 4840 O O . ALA B 1 314 ? 7.289 -30.953 -5.16 1 96 314 ALA B O 1
ATOM 4841 N N . PHE B 1 315 ? 5.66 -32.281 -4.617 1 94.06 315 PHE B N 1
ATOM 4842 C CA . PHE B 1 315 ? 5 -31.344 -3.732 1 94.06 315 PHE B CA 1
ATOM 4843 C C . PHE B 1 315 ? 5.91 -30.953 -2.574 1 94.06 315 PHE B C 1
ATOM 4845 O O . PHE B 1 315 ? 6.113 -29.766 -2.303 1 94.06 315 PHE B O 1
ATOM 4852 N N . LEU B 1 316 ? 6.508 -31.922 -1.95 1 92.5 316 LEU B N 1
ATOM 4853 C CA . LEU B 1 316 ? 7.418 -31.672 -0.839 1 92.5 316 LEU B CA 1
ATOM 4854 C C . LEU B 1 316 ? 8.633 -30.891 -1.304 1 92.5 316 LEU B C 1
ATOM 4856 O O . LEU B 1 316 ? 9.148 -30.031 -0.568 1 92.5 316 LEU B O 1
ATOM 4860 N N . GLY B 1 317 ? 9.055 -31.203 -2.498 1 90.44 317 GLY B N 1
ATOM 4861 C CA . GLY B 1 317 ? 10.172 -30.469 -3.078 1 90.44 317 GLY B CA 1
ATOM 4862 C C . GLY B 1 317 ? 9.891 -29 -3.266 1 90.44 317 GLY B C 1
ATOM 4863 O O . GLY B 1 317 ? 10.773 -28.156 -3.041 1 90.44 317 GLY B O 1
ATOM 4864 N N . VAL B 1 318 ? 8.711 -28.672 -3.729 1 89.06 318 VAL B N 1
ATOM 4865 C CA . VAL B 1 318 ? 8.32 -27.266 -3.877 1 89.06 318 VAL B CA 1
ATOM 4866 C C . VAL B 1 318 ? 8.453 -26.547 -2.535 1 89.06 318 VAL B C 1
ATOM 4868 O O . VAL B 1 318 ? 8.992 -25.453 -2.463 1 89.06 318 VAL B O 1
ATOM 4871 N N . LEU B 1 319 ? 8.039 -27.156 -1.438 1 84.38 319 LEU B N 1
ATOM 4872 C CA . LEU B 1 319 ? 8.039 -26.562 -0.104 1 84.38 319 LEU B CA 1
ATOM 4873 C C . LEU B 1 319 ? 9.461 -26.359 0.396 1 84.38 319 LEU B C 1
ATOM 4875 O O . LEU B 1 319 ? 9.719 -25.453 1.198 1 84.38 319 LEU B O 1
ATOM 4879 N N . ARG B 1 320 ? 10.367 -27.172 -0.165 1 83.94 320 ARG B N 1
ATOM 4880 C CA . ARG B 1 320 ? 11.766 -27.047 0.226 1 83.94 320 ARG B CA 1
ATOM 4881 C C . ARG B 1 320 ? 12.523 -26.109 -0.709 1 83.94 320 ARG B C 1
ATOM 4883 O O . ARG B 1 320 ? 13.695 -25.812 -0.477 1 83.94 320 ARG B O 1
ATOM 4890 N N . GLY B 1 321 ? 11.906 -25.75 -1.754 1 82.56 321 GLY B N 1
ATOM 4891 C CA . GLY B 1 321 ? 12.555 -24.891 -2.725 1 82.56 321 GLY B CA 1
ATOM 4892 C C . GLY B 1 321 ? 13.477 -25.641 -3.672 1 82.56 321 GLY B C 1
ATOM 4893 O O . GLY B 1 321 ? 14.469 -25.094 -4.148 1 82.56 321 GLY B O 1
ATOM 4894 N N . ASP B 1 322 ? 13.148 -26.828 -3.959 1 85.5 322 ASP B N 1
ATOM 4895 C CA . ASP B 1 322 ? 14.008 -27.672 -4.789 1 85.5 322 ASP B CA 1
ATOM 4896 C C . ASP B 1 322 ? 13.859 -27.312 -6.266 1 85.5 322 ASP B C 1
ATOM 4898 O O . ASP B 1 322 ? 14.742 -27.625 -7.074 1 85.5 322 ASP B O 1
ATOM 4902 N N . ASN B 1 323 ? 12.875 -26.719 -6.594 1 89.75 323 ASN B N 1
ATOM 4903 C CA . ASN B 1 323 ? 12.578 -26.516 -8.008 1 89.75 323 ASN B CA 1
ATOM 4904 C C . ASN B 1 323 ? 13.164 -25.219 -8.531 1 89.75 323 ASN B C 1
ATOM 4906 O O . ASN B 1 323 ? 13.336 -24.266 -7.777 1 89.75 323 ASN B O 1
ATOM 4910 N N . THR B 1 324 ? 13.555 -25.234 -9.719 1 92.25 324 THR B N 1
ATOM 4911 C CA . THR B 1 324 ? 13.695 -24.047 -10.562 1 92.25 324 THR B CA 1
ATOM 4912 C C . THR B 1 324 ? 12.508 -23.922 -11.516 1 92.25 324 THR B C 1
ATOM 4914 O O . THR B 1 324 ? 12.102 -24.906 -12.141 1 92.25 324 THR B O 1
ATOM 4917 N N . GLY B 1 325 ? 11.938 -22.734 -11.547 1 94.38 325 GLY B N 1
ATOM 4918 C CA . GLY B 1 325 ? 10.719 -22.578 -12.328 1 94.38 325 GLY B CA 1
ATOM 4919 C C . GLY B 1 325 ? 9.539 -23.344 -11.766 1 94.38 325 GLY B C 1
ATOM 4920 O O . GLY B 1 325 ? 9.492 -23.625 -10.562 1 94.38 325 GLY B O 1
ATOM 4921 N N . LYS B 1 326 ? 8.578 -23.672 -12.617 1 95.19 326 LYS B N 1
ATOM 4922 C CA . LYS B 1 326 ? 7.348 -24.344 -12.242 1 95.19 326 LYS B CA 1
ATOM 4923 C C . LYS B 1 326 ? 7.586 -25.844 -12.039 1 95.19 326 LYS B C 1
ATOM 4925 O O . LYS B 1 326 ? 8.156 -26.5 -12.906 1 95.19 326 LYS B O 1
ATOM 4930 N N . MET B 1 327 ? 7.184 -26.344 -10.875 1 95.31 327 MET B N 1
ATOM 4931 C CA . MET B 1 327 ? 7.27 -27.781 -10.625 1 95.31 327 MET B CA 1
ATOM 4932 C C . MET B 1 327 ? 6.066 -28.516 -11.219 1 95.31 327 MET B C 1
ATOM 4934 O O . MET B 1 327 ? 4.922 -28.141 -10.961 1 95.31 327 MET B O 1
ATOM 4938 N N . LEU B 1 328 ? 6.316 -29.5 -12.008 1 97.31 328 LEU B N 1
ATOM 4939 C CA . 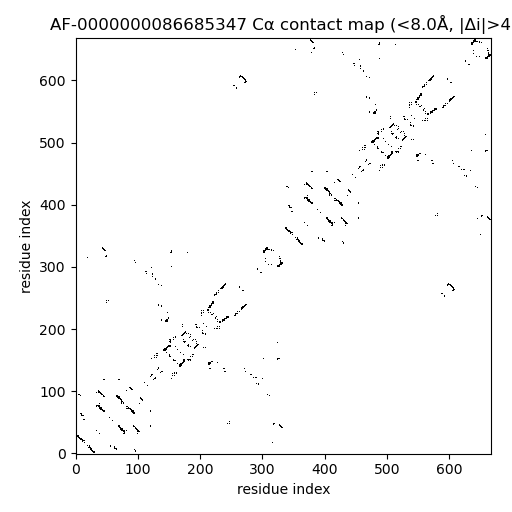LEU B 1 328 ? 5.273 -30.312 -12.625 1 97.31 328 LEU B CA 1
ATOM 4940 C C . LEU B 1 328 ? 5.602 -31.797 -12.5 1 97.31 328 LEU B C 1
ATOM 4942 O O . LEU B 1 328 ? 6.754 -32.156 -12.258 1 97.31 328 LEU B O 1
ATOM 4946 N N . VAL B 1 329 ? 4.59 -32.594 -12.594 1 97.81 329 VAL B N 1
ATOM 4947 C CA . VAL B 1 329 ? 4.723 -34.031 -12.734 1 97.81 329 VAL B CA 1
ATOM 4948 C C . VAL B 1 329 ? 4.129 -34.469 -14.07 1 97.81 329 VAL B C 1
ATOM 4950 O O . VAL B 1 329 ? 2.994 -34.125 -14.398 1 97.81 329 VAL B O 1
ATOM 4953 N N . ARG B 1 330 ? 4.934 -35.125 -14.797 1 97.69 330 ARG B N 1
ATOM 4954 C CA . ARG B 1 330 ? 4.457 -35.719 -16.047 1 97.69 330 ARG B CA 1
ATOM 4955 C C . ARG B 1 330 ? 4.039 -37.188 -15.836 1 97.69 330 ARG B C 1
ATOM 4957 O O . ARG B 1 330 ? 4.793 -37.969 -15.266 1 97.69 330 ARG B O 1
ATOM 4964 N N . VAL B 1 331 ? 2.854 -37.469 -16.266 1 96.31 331 VAL B N 1
ATOM 4965 C CA . VAL B 1 331 ? 2.318 -38.812 -16.141 1 96.31 331 VAL B CA 1
ATOM 4966 C C . VAL B 1 331 ? 2.348 -39.5 -17.5 1 96.31 331 VAL B C 1
ATOM 4968 O O . VAL B 1 331 ? 1.633 -39.125 -18.422 1 96.31 331 VAL B O 1
ATOM 4971 N N . PRO B 1 332 ? 3.215 -40.531 -17.531 1 87.06 332 PRO B N 1
ATOM 4972 C CA . PRO B 1 332 ? 3.238 -41.25 -18.812 1 87.06 332 PRO B CA 1
ATOM 4973 C C . PRO B 1 332 ? 1.873 -41.812 -19.203 1 87.06 332 PRO B C 1
ATOM 4975 O O . PRO B 1 332 ? 1.163 -42.375 -18.359 1 87.06 332 PRO B O 1
ATOM 4978 N N . ILE B 1 333 ? 1.436 -41.312 -20.391 1 72.62 333 ILE B N 1
ATOM 4979 C CA . ILE B 1 333 ? 0.18 -41.844 -20.922 1 72.62 333 ILE B CA 1
ATOM 4980 C C . ILE B 1 333 ? 0.373 -43.281 -21.375 1 72.62 333 ILE B C 1
ATOM 4982 O O . ILE B 1 333 ? 1.353 -43.594 -22.062 1 72.62 333 ILE B O 1
ATOM 4986 N N . ARG B 1 334 ? -0.361 -44.281 -20.75 1 58.47 334 ARG B N 1
ATOM 4987 C CA . ARG B 1 334 ? -0.281 -45.688 -21.125 1 58.47 334 ARG B CA 1
ATOM 4988 C C . ARG B 1 334 ? -1.168 -45.969 -22.344 1 58.47 334 ARG B C 1
ATOM 4990 O O . ARG B 1 334 ? -2.199 -45.344 -22.531 1 58.47 334 ARG B O 1
#

Organism: NCBI:txid175570

pLDDT: mean 92.62, std 9.84, range [49.06, 98.94]

Sequence (668 aa):
MSRTLTAVRHVRRPAGEPRADDFTFVTEPVPDLLARQVLVENAYLSVDPYMRQFMDLGGWRLGAGLEGRTIGHVVESRDPALPAGVTVFHRHGWSTHAVLTAADLRRIDPPDGVPLSAYLGILGGTGLTAYVGLTRVARLRPGDDVFVSAAAGAVGGAVGQIARLLGAGRIVGSAGSAAKAGHATGRLGFDAAFDYRAGPVADLLADAAPDGIDVYFDNVGGDHLAAAIGALRDHGRVAWCGAVAQYNTRNSPPAAPYNLFDVVGKSLRIEGFLVRNHMDAREEFERFLVPHVGSGRVAVDETVLDGFENIVDAFLGVLRGDNTGKMLVRVPIRMSRTLTAVRHVRRPAGEPRADDFTFVTEPVPDLLARQVLVENAYLSVDPYMRQFMDLGGWRLGAGLEGRTIGHVVESRDPALPAGVTVFHRHGWSTHAVLTAADLRRIDPPDGVPLSAYLGILGGTGLTAYVGLTRVARLRPGDDVFVSAAAGAVGGAVGQIARLLGAGRIVGSAGSAAKAGHATGRLGFDAAFDYRAGPVADLLADAAPDGIDVYFDNVGGDHLAAAIGALRDHGRVAWCGAVAQYNTRNSPPAAPYNLFDVVGKSLRIEGFLVRNHMDAREEFERFLVPHVGSGRVAVDETVLDGFENIVDAFLGVLRGDNTGKMLVRVPIR